Protein 1QE0 (pdb70)

CATH classification: 3.30.930.10 (+1 more: 3.40.50.800)

Foldseek 3Di:
DDDDDPLADDQDPVRVLVVCLLVVVVVVLCVVLVAAEDDFDQKAQVVLVVLCWDWDCPPPRGIITRAQDCPSRVLLVCFVVVVVPPPDDQRKYKYWQWHADVCRTFIKIKIKGWFDPALVVLLSVVVSVVCSLVVQPQPQKAKEKEFLADLVLQVVQLVQLLVPCVVVLVVDDVVLNVCSPPFNLVNDPGDQSRVRHDPVLVVSQVSNVVSCVVVVHDHHYDSPQDDRPSFFGTMWMFMKGQFPVDPVRIDTFKIWGKGFCSSVSSVGDRMIMIMMMGTPVSSVVSCVRVVHDDPSVQAAAEEEAEDDDVQVVVVVVVCVLLVVQPHRYYYDDVDDDPVVSVVVNVVSRHQWYWYGYVVLVPVQKTWIARVPVRHTDIDGVVCVSVVSSD/DDDDPPLADDQDPVRVLVVCLLVVVVVVLCVVVVAAEDDFDQKAQVVLVVLVWDWACDPPRGIITRAQDCPSRVLLVCFVVVVVPPPDDQRKYKYWQWHADVVRTFIKIKIKGKFDLALVVLLSVVVSVVVSLVVQPAPQKAKEKEWQAALVRAPVSVVSNVVSCVVVVHDHHYDNPQDDDPSQQGTMKMFIKGQAPPDVVSIDTFKIWGKGFCSSVSSVHDRMIMIMIMGTVVVSVVSCVRVVHDDPGPQAAAEEEAEDDDVRVVVVVVVCVLLVVPPHGYYYDDVDDDPVVSVVVCVVRRHQWYWYTYVVLVPVQKTWIQGVPVRHTDIDGVVCVNVVSD

Solvent-accessible surface area: 30727 Å² total; per-residue (Å²): 85,15,123,36,10,146,24,12,67,13,18,41,32,116,52,1,44,62,9,61,68,0,37,67,31,0,33,84,10,0,56,32,2,8,6,44,10,2,52,20,2,4,0,0,26,24,82,2,25,70,121,105,74,1,46,13,132,20,4,60,106,116,33,3,0,0,16,15,45,4,29,12,0,2,0,3,0,0,16,36,72,140,13,58,63,62,82,38,18,9,17,13,4,3,14,37,10,24,3,0,110,90,144,40,29,33,18,14,0,0,0,5,2,0,11,10,77,25,26,2,1,0,0,9,0,0,5,0,0,16,16,0,0,95,43,11,23,4,147,113,30,78,2,12,0,6,1,1,0,35,107,53,0,10,118,78,0,27,88,24,0,32,155,74,14,82,94,55,28,153,136,54,72,88,94,24,56,76,65,3,149,109,26,4,13,127,14,114,172,13,34,130,4,33,113,40,29,36,139,140,1,102,56,22,17,86,46,0,22,33,7,0,90,62,24,55,18,99,59,74,74,52,70,100,20,52,46,20,75,68,45,51,5,9,1,2,0,45,0,25,0,50,9,111,103,25,153,65,46,78,25,48,6,4,20,6,3,2,6,24,8,22,0,71,83,6,70,21,42,74,45,22,0,0,5,7,32,4,22,0,42,117,1,29,66,0,4,123,50,42,67,49,95,33,132,45,102,62,50,3,28,0,0,0,0,12,76,57,94,103,0,30,100,60,0,9,84,10,5,30,92,0,4,80,49,42,8,36,0,5,6,8,7,69,159,57,166,77,144,17,7,45,104,8,0,103,88,13,21,5,71,56,3,1,50,0,4,74,122,36,40,135,100,50,90,2,74,3,75,32,47,127,97,30,92,56,83,73,27,91,7,100,25,0,22,106,80,30,125,203,103,16,118,30,7,142,25,12,68,14,16,39,26,114,52,0,38,57,9,54,68,0,35,62,33,0,37,85,10,0,54,28,2,8,6,52,12,2,48,19,2,5,0,0,27,23,80,2,26,70,120,162,52,0,43,12,138,36,2,51,108,124,33,4,0,0,16,15,47,4,27,13,0,2,0,2,0,0,10,32,70,137,13,58,63,60,87,40,22,9,15,16,6,2,14,38,8,24,2,0,106,83,138,53,25,31,22,14,0,0,0,5,2,0,11,12,76,28,26,4,2,0,0,11,0,0,6,0,0,15,16,0,1,97,44,12,28,5,146,99,31,86,1,14,1,15,25,46,12,50,125,98,107,52,76,77,26,26,96,51,1,18,33,12,0,89,59,23,57,17,102,59,69,77,49,98,129,22,85,56,75,96,105,42,57,6,8,2,0,0,49,0,32,0,50,7,121,91,35,147,67,43,55,20,48,8,4,21,6,3,1,8,43,13,20,0,74,83,5,73,20,44,80,49,19,0,0,5,6,33,6,22,0,37,127,1,30,68,0,3,126,57,43,66,48,95,31,134,42,133,58,37,4,29,0,0,0,0,12,73,56,91,102,0,32,99,58,0,8,85,13,5,24,94,0,4,85,50,38,7,50,0,4,5,8,3,62,158,54,165,77,145,18,7,46,104,8,0,106,86,11,20,5,94,54,4,0,49,0,5,75,129,36,40,134,98,52,95,2,73,2,74,34,50,130,100,31,88,57,85,68,27,88,8,94,24,0,31,141,87,35,155

Nearest PDB structures (foldseek):
  1qe0-assembly1_A  TM=1.003E+00  e=4.875E-85  Staphylococcus aureus
  1qe0-assembly1_B  TM=9.989E-01  e=1.679E-69  Staphylococcus aureus
  1kmn-assembly1_B  TM=8.774E-01  e=3.192E-36  Escherichia coli
  1kmm-assembly2_D  TM=8.694E-01  e=1.069E-35  Escherichia coli
  4yrc-assembly1_A  TM=7.836E-01  e=9.016E-28  Trypanosoma cruzi strain CL Brener

B-factor: mean 24.59, std 15.82, range [2.0, 82.74]

Secondary structure (DSSP, 8-state):
-PPPPTT---B-HHHHHHHHHHHHHHHHHHHHHT-EE-B--SEEEHHHH----EEE-HHHH--EEE-S-SHHHHHHHHHHTTGGG-SS-SEEEEEEEEEE----EEEEEEEEEES---HHHHHHHHHHHHHHHHHTT---EEEEEEE---HHHHHHHHHHHHHHHGGGGGGS-HHHHHTTTT-GGGG-----GGG---TTHHHHHHHHHHHHHHHT---EE-TT-----TTEEEEEEEEEEE-TTSTTSEEEEEEEEEEESHHHHTT----EEEEEEEEHHHHHHHHHHTT---------SEEEEE-HHHHHHHHHHHHHHHHTTT--EEE--S---HHHHHHHHHHTT-SEEEEE-HHHHHHT-EEEEETTT--EEEE-TTHHHHHHH-/---PPTT---B-HHHHHHHHHHHHHHHHHHHHHT-EE-B--SEEEHHHHH----EESHHHH--EEE-S-SHHHHHHHHHHTTGGG-SS-SEEEEEEEEEE----EEEEEEEEEES---HHHHHHHHHHHHHHHHTTT---EEEEEEE---S---HHHHHHHHHHHHHHT--EEE-TT-----TT--SEEEEEEEE-TTSTTSEEEEEEEEEEESHHHHTT----EEEEEEEEHHHHHHHHHHTT---S-----SEEEEE-HHHHHHHHHHHHHHHHTTT--EEE-SS---HHHHHHHHHHTT-SEEEEE-HHHHHHTEEEEEETTT--EEEEETTHHHHHH-

Radius of gyration: 29.16 Å; Cα contacts (8 Å, |Δi|>4): 1453; chains: 2; bounding box: 68×79×72 Å

Structure (mmCIF, N/CA/C/O backbone):
data_1QE0
#
_entry.id   1QE0
#
_cell.length_a   125.650
_cell.length_b   125.650
_cell.length_c   115.990
_cell.angle_alpha   90.00
_cell.angle_beta   90.00
_cell.angle_gamma   120.00
#
_symmetry.space_group_name_H-M   'P 65'
#
loop_
_entity.id
_entity.type
_entity.pdbx_description
1 polymer 'Histidine--tRNA ligase'
2 water water
#
loop_
_atom_site.group_PDB
_atom_site.id
_atom_site.type_symbol
_atom_site.label_atom_id
_atom_site.label_alt_id
_atom_site.label_comp_id
_atom_site.label_asym_id
_atom_site.label_entity_id
_atom_site.label_seq_id
_atom_site.pdbx_PDB_ins_code
_atom_site.Cartn_x
_atom_site.Cartn_y
_atom_site.Cartn_z
_atom_site.occupancy
_atom_site.B_iso_or_equiv
_atom_site.auth_seq_id
_atom_site.auth_comp_id
_atom_site.auth_asym_id
_atom_site.auth_atom_id
_atom_site.pdbx_PDB_model_num
ATOM 1 N N . MET A 1 1 ? 116.604 45.545 -17.866 1.00 37.24 1 MET A N 1
ATOM 2 C CA . MET A 1 1 ? 115.534 45.629 -16.839 1.00 34.59 1 MET A CA 1
ATOM 3 C C . MET A 1 1 ? 114.422 46.483 -17.373 1.00 34.76 1 MET A C 1
ATOM 4 O O . MET A 1 1 ? 114.643 47.324 -18.248 1.00 38.70 1 MET A O 1
ATOM 9 N N . ILE A 1 2 ? 113.248 46.317 -16.779 1.00 32.18 2 ILE A N 1
ATOM 10 C CA . ILE A 1 2 ? 112.072 47.052 -17.167 1.00 28.38 2 ILE A CA 1
ATOM 11 C C . ILE A 1 2 ? 111.911 48.278 -16.264 1.00 29.57 2 ILE A C 1
ATOM 12 O O . ILE A 1 2 ? 112.125 48.192 -15.048 1.00 31.59 2 ILE A O 1
ATOM 17 N N . LYS A 1 3 ? 111.653 49.429 -16.884 1.00 29.11 3 LYS A N 1
ATOM 18 C CA . LYS A 1 3 ? 111.473 50.705 -16.179 1.00 28.30 3 LYS A CA 1
ATOM 19 C C . LYS A 1 3 ? 109.996 51.139 -16.066 1.00 26.02 3 LYS A C 1
ATOM 20 O O . LYS A 1 3 ? 109.169 50.763 -16.907 1.00 24.87 3 LYS A O 1
ATOM 26 N N . ILE A 1 4 ? 109.638 51.875 -15.011 1.00 23.12 4 ILE A N 1
ATOM 27 C CA . ILE A 1 4 ? 108.249 52.338 -14.899 1.00 24.16 4 ILE A CA 1
ATOM 28 C C . ILE A 1 4 ? 107.920 53.171 -16.142 1.00 23.63 4 ILE A C 1
ATOM 29 O O . ILE A 1 4 ? 108.831 53.592 -16.851 1.00 26.43 4 ILE A O 1
ATOM 34 N N . PRO A 1 5 ? 106.620 53.398 -16.434 1.00 21.18 5 PRO A N 1
ATOM 35 C CA . PRO A 1 5 ? 106.247 54.214 -17.597 1.00 23.08 5 PRO A CA 1
ATOM 36 C C . PRO A 1 5 ? 106.666 55.696 -17.376 1.00 27.28 5 PRO A C 1
ATOM 37 O O . PRO A 1 5 ? 106.809 56.154 -16.227 1.00 28.40 5 PRO A O 1
ATOM 41 N N . ARG A 1 6 ? 106.870 56.448 -18.458 1.00 27.01 6 ARG A N 1
ATOM 42 C CA . ARG A 1 6 ? 107.295 57.826 -18.308 1.00 28.15 6 ARG A CA 1
ATOM 43 C C . ARG A 1 6 ? 106.246 58.700 -17.628 1.00 27.68 6 ARG A C 1
ATOM 44 O O . ARG A 1 6 ? 105.053 58.528 -17.841 1.00 25.85 6 ARG A O 1
ATOM 52 N N . GLY A 1 7 ? 106.717 59.618 -16.784 1.00 27.39 7 GLY A N 1
ATOM 53 C CA . GLY A 1 7 ? 105.840 60.527 -16.064 1.00 25.43 7 GLY A CA 1
ATOM 54 C C . GLY A 1 7 ? 105.075 59.794 -14.994 1.00 21.41 7 GLY A C 1
ATOM 55 O O . GLY A 1 7 ? 104.059 60.270 -14.519 1.00 25.60 7 GLY A O 1
ATOM 56 N N . THR A 1 8 ? 105.607 58.663 -14.575 1.00 19.71 8 THR A N 1
ATOM 57 C CA . THR A 1 8 ? 104.973 57.822 -13.572 1.00 20.60 8 THR A CA 1
ATOM 58 C C . THR A 1 8 ? 106.036 57.552 -12.477 1.00 23.57 8 THR A C 1
ATOM 59 O O . THR A 1 8 ? 107.223 57.434 -12.802 1.00 26.53 8 THR A O 1
ATOM 63 N N . GLN A 1 9 ? 105.613 57.481 -11.209 1.00 20.75 9 GLN A N 1
ATOM 64 C CA . GLN A 1 9 ? 106.499 57.218 -10.069 1.00 19.98 9 GLN A CA 1
ATOM 65 C C . GLN A 1 9 ? 105.862 56.213 -9.092 1.00 22.06 9 GLN A C 1
ATOM 66 O O . GLN A 1 9 ? 104.628 56.085 -9.013 1.00 22.21 9 GLN A O 1
ATOM 72 N N . ASP A 1 10 ? 106.708 55.509 -8.338 1.00 21.26 10 ASP A N 1
ATOM 73 C CA . ASP A 1 10 ? 106.238 54.563 -7.309 1.00 19.32 10 ASP A CA 1
ATOM 74 C C . ASP A 1 10 ? 106.301 55.268 -5.982 1.00 17.80 10 ASP A C 1
ATOM 75 O O . ASP A 1 10 ? 107.243 56.023 -5.725 1.00 22.57 10 ASP A O 1
ATOM 80 N N . ILE A 1 11 ? 105.363 54.966 -5.105 1.00 14.79 11 ILE A N 1
ATOM 81 C CA . ILE A 1 11 ? 105.390 55.566 -3.795 1.00 14.02 11 ILE A CA 1
ATOM 82 C C . ILE A 1 11 ? 106.039 54.449 -2.983 1.00 13.14 11 ILE A C 1
ATOM 83 O O . ILE A 1 11 ? 105.453 53.391 -2.782 1.00 13.47 11 ILE A O 1
ATOM 88 N N . LEU A 1 12 ? 107.310 54.636 -2.657 1.00 8.11 12 LEU A N 1
ATOM 89 C CA . LEU A 1 12 ? 108.052 53.630 -1.919 1.00 8.27 12 LEU A CA 1
ATOM 90 C C . LEU A 1 12 ? 107.867 53.723 -0.397 1.00 6.40 12 LEU A C 1
ATOM 91 O O . LEU A 1 12 ? 107.382 54.725 0.095 1.00 10.50 12 LEU A O 1
ATOM 96 N N . PRO A 1 13 ? 108.263 52.687 0.371 1.00 7.03 13 PRO A N 1
ATOM 97 C CA . PRO A 1 13 ? 108.126 52.669 1.841 1.00 7.34 13 PRO A CA 1
ATOM 98 C C . PRO A 1 13 ? 108.377 53.930 2.679 1.00 13.42 13 PRO A C 1
ATOM 99 O O . PRO A 1 13 ? 107.807 54.065 3.763 1.00 19.45 13 PRO A O 1
ATOM 103 N N . GLU A 1 14 ? 109.199 54.858 2.196 1.00 17.44 14 GLU A N 1
ATOM 104 C CA . GLU A 1 14 ? 109.496 56.087 2.946 1.00 19.96 14 GLU A CA 1
ATOM 105 C C . GLU A 1 14 ? 108.385 57.108 2.871 1.00 16.42 14 GLU A C 1
ATOM 106 O O . GLU A 1 14 ? 108.183 57.894 3.803 1.00 16.37 14 GLU A O 1
ATOM 112 N N . ASP A 1 15 ? 107.698 57.105 1.738 1.00 13.57 15 ASP A N 1
ATOM 113 C CA . ASP A 1 15 ? 106.602 58.013 1.476 1.00 13.46 15 ASP A CA 1
ATOM 114 C C . ASP A 1 15 ? 105.227 57.429 1.727 1.00 13.44 15 ASP A C 1
ATOM 115 O O . ASP A 1 15 ? 104.320 58.157 2.142 1.00 14.81 15 ASP A O 1
ATOM 120 N N . SER A 1 16 ? 105.056 56.131 1.468 1.00 9.98 16 SER A N 1
ATOM 121 C CA . SER A 1 16 ? 103.755 55.499 1.667 1.00 11.54 16 SER A CA 1
ATOM 122 C C . SER A 1 16 ? 103.174 55.827 3.021 1.00 10.37 16 SER A C 1
ATOM 123 O O . SER A 1 16 ? 101.997 56.142 3.114 1.00 14.86 16 SER A O 1
ATOM 126 N N . LYS A 1 17 ? 104.010 55.850 4.047 1.00 6.65 17 LYS A N 1
ATOM 127 C CA . LYS A 1 17 ? 103.544 56.205 5.388 1.00 11.94 17 LYS A CA 1
ATOM 128 C C . LYS A 1 17 ? 102.985 57.646 5.504 1.00 11.45 17 LYS A C 1
ATOM 129 O O . LYS A 1 17 ? 102.066 57.888 6.308 1.00 10.05 17 LYS A O 1
ATOM 135 N N . LYS A 1 18 ? 103.544 58.571 4.707 1.00 9.78 18 LYS A N 1
ATOM 136 C CA . LYS A 1 18 ? 103.160 59.989 4.678 1.00 4.21 18 LYS A CA 1
ATOM 137 C C . LYS A 1 18 ? 101.832 60.090 3.991 1.00 6.63 18 LYS A C 1
ATOM 138 O O . LYS A 1 18 ? 101.007 60.906 4.373 1.00 8.07 18 LYS A O 1
ATOM 144 N N . TRP A 1 19 ? 101.655 59.295 2.932 1.00 9.40 19 TRP A N 1
ATOM 145 C CA . TRP A 1 19 ? 100.388 59.240 2.186 1.00 8.48 19 TRP A CA 1
ATOM 146 C C . TRP A 1 19 ? 99.292 58.686 3.095 1.00 9.34 19 TRP A C 1
ATOM 147 O O . TRP A 1 19 ? 98.207 59.257 3.175 1.00 11.87 19 TRP A O 1
ATOM 158 N N . ARG A 1 20 ? 99.570 57.574 3.775 1.00 5.76 20 ARG A N 1
ATOM 159 C CA . ARG A 1 20 ? 98.578 56.972 4.659 1.00 8.41 20 ARG A CA 1
ATOM 160 C C . ARG A 1 20 ? 98.201 57.877 5.798 1.00 10.91 20 ARG A C 1
ATOM 161 O O . ARG A 1 20 ? 97.060 57.864 6.245 1.00 17.27 20 ARG A O 1
ATOM 169 N N . TYR A 1 21 ? 99.155 58.654 6.287 1.00 11.35 21 TYR A N 1
ATOM 170 C CA . TYR A 1 21 ? 98.857 59.594 7.361 1.00 10.57 21 TYR A CA 1
ATOM 171 C C . TYR A 1 21 ? 97.835 60.645 6.877 1.00 10.10 21 TYR A C 1
ATOM 172 O O . TYR A 1 21 ? 96.820 60.926 7.549 1.00 8.29 21 TYR A O 1
ATOM 181 N N . ILE A 1 22 ? 98.144 61.238 5.727 1.00 7.36 22 ILE A N 1
ATOM 182 C CA . ILE A 1 22 ? 97.298 62.230 5.104 1.00 8.21 22 ILE A CA 1
ATOM 183 C C . ILE A 1 22 ? 95.930 61.620 4.753 1.00 8.65 22 ILE A C 1
ATOM 184 O O . ILE A 1 22 ? 94.895 62.135 5.165 1.00 9.01 22 ILE A O 1
ATOM 189 N N . GLU A 1 23 ? 95.939 60.516 4.020 1.00 5.32 23 GLU A N 1
ATOM 190 C CA . GLU A 1 23 ? 94.707 59.849 3.646 1.00 5.70 23 GLU A CA 1
ATOM 191 C C . GLU A 1 23 ? 93.841 59.555 4.849 1.00 4.89 23 GLU A C 1
ATOM 192 O O . GLU A 1 23 ? 92.640 59.814 4.805 1.00 11.78 23 GLU A O 1
ATOM 198 N N . ASN A 1 24 ? 94.431 59.051 5.929 1.00 5.24 24 ASN A N 1
ATOM 199 C CA . ASN A 1 24 ? 93.648 58.725 7.121 1.00 10.01 24 ASN A CA 1
ATOM 200 C C . ASN A 1 24 ? 93.083 59.960 7.787 1.00 11.59 24 ASN A C 1
ATOM 201 O O . ASN A 1 24 ? 91.936 59.974 8.233 1.00 13.86 24 ASN A O 1
ATOM 206 N N . GLN A 1 25 ? 93.870 61.020 7.821 1.00 15.71 25 GLN A N 1
ATOM 207 C CA . GLN A 1 25 ? 93.414 62.266 8.423 1.00 14.87 25 GLN A CA 1
ATOM 208 C C . GLN A 1 25 ? 92.224 62.879 7.659 1.00 16.19 25 GLN A C 1
ATOM 209 O O . GLN A 1 25 ? 91.343 63.502 8.268 1.00 21.74 25 GLN A O 1
ATOM 215 N N . LEU A 1 26 ? 92.214 62.735 6.330 1.00 14.11 26 LEU A N 1
ATOM 216 C CA . LEU A 1 26 ? 91.125 63.258 5.495 1.00 11.13 26 LEU A CA 1
ATOM 217 C C . LEU A 1 26 ? 89.839 62.433 5.700 1.00 12.55 26 LEU A C 1
ATOM 218 O O . LEU A 1 26 ? 88.729 62.974 5.748 1.00 10.72 26 LEU A O 1
ATOM 223 N N . ASP A 1 27 ? 89.987 61.129 5.869 1.00 11.35 27 ASP A N 1
ATOM 224 C CA . ASP A 1 27 ? 88.825 60.293 6.101 1.00 9.60 27 ASP A CA 1
ATOM 225 C C . ASP A 1 27 ? 88.161 60.698 7.409 1.00 9.81 27 ASP A C 1
ATOM 226 O O . ASP A 1 27 ? 86.935 60.674 7.511 1.00 13.34 27 ASP A O 1
ATOM 231 N N . GLU A 1 28 ? 88.967 61.095 8.395 1.00 8.48 28 GLU A N 1
ATOM 232 C CA . GLU A 1 28 ? 88.449 61.516 9.699 1.00 6.19 28 GLU A CA 1
ATOM 233 C C . GLU A 1 28 ? 87.739 62.831 9.604 1.00 8.03 28 GLU A C 1
ATOM 234 O O . GLU A 1 28 ? 86.654 62.987 10.134 1.00 10.24 28 GLU A O 1
ATOM 240 N N . LEU A 1 29 ? 88.392 63.808 8.992 1.00 10.66 29 LEU A N 1
ATOM 241 C CA . LEU A 1 29 ? 87.793 65.122 8.808 1.00 10.83 29 LEU A CA 1
ATOM 242 C C . LEU A 1 29 ? 86.431 64.953 8.097 1.00 14.06 29 LEU A C 1
ATOM 243 O O . LEU A 1 29 ? 85.447 65.573 8.503 1.00 20.23 29 LEU A O 1
ATOM 248 N N . MET A 1 30 ? 86.347 64.081 7.087 1.00 11.15 30 MET A N 1
ATOM 249 C CA . MET A 1 30 ? 85.084 63.888 6.357 1.00 8.54 30 MET A CA 1
ATOM 250 C C . MET A 1 30 ? 83.997 63.355 7.275 1.00 5.82 30 MET A C 1
ATOM 251 O O . MET A 1 30 ? 82.801 63.574 7.070 1.00 9.43 30 MET A O 1
ATOM 256 N N . THR A 1 31 ? 84.432 62.653 8.294 1.00 3.84 31 THR A N 1
ATOM 257 C CA . THR A 1 31 ? 83.549 62.081 9.280 1.00 2.19 31 THR A CA 1
ATOM 258 C C . THR A 1 31 ? 82.817 63.191 10.059 1.00 4.84 31 THR A C 1
ATOM 259 O O . THR A 1 31 ? 81.604 63.149 10.251 1.00 3.97 31 THR A O 1
ATOM 263 N N . PHE A 1 32 ? 83.553 64.242 10.400 1.00 8.45 32 PHE A N 1
ATOM 264 C CA . PHE A 1 32 ? 83.023 65.376 11.144 1.00 6.52 32 PHE A CA 1
ATOM 265 C C . PHE A 1 32 ? 82.061 66.164 10.266 1.00 7.07 32 PHE A C 1
ATOM 266 O O . PHE A 1 32 ? 81.095 66.735 10.749 1.00 11.68 32 PHE A O 1
ATOM 274 N N . TYR A 1 33 ? 82.357 66.228 8.977 1.00 8.78 33 TYR A N 1
ATOM 275 C CA . TYR A 1 33 ? 81.530 66.974 8.032 1.00 8.22 33 TYR A CA 1
ATOM 276 C C . TYR A 1 33 ? 80.423 66.124 7.484 1.00 9.93 33 TYR A C 1
ATOM 277 O O . TYR A 1 33 ? 79.524 66.634 6.813 1.00 11.54 33 TYR A O 1
ATOM 286 N N . ASN A 1 34 ? 80.555 64.815 7.671 1.00 7.82 34 ASN A N 1
ATOM 287 C CA . ASN A 1 34 ? 79.546 63.878 7.230 1.00 5.93 34 ASN A CA 1
ATOM 288 C C . ASN A 1 34 ? 79.503 63.595 5.722 1.00 9.80 34 ASN A C 1
ATOM 289 O O . ASN A 1 34 ? 78.408 63.391 5.148 1.00 11.67 34 ASN A O 1
ATOM 294 N N . TYR A 1 35 ? 80.675 63.613 5.073 1.00 6.42 35 TYR A N 1
ATOM 295 C CA . TYR A 1 35 ? 80.760 63.286 3.655 1.00 2.00 35 TYR A CA 1
ATOM 296 C C . TYR A 1 35 ? 81.137 61.816 3.616 1.00 6.60 35 TYR A C 1
ATOM 297 O O . TYR A 1 35 ? 81.940 61.362 4.441 1.00 9.12 35 TYR A O 1
ATOM 306 N N . LYS A 1 36 ? 80.534 61.066 2.693 1.00 7.35 36 LYS A N 1
ATOM 307 C CA . LYS A 1 36 ? 80.773 59.633 2.561 1.00 5.31 36 LYS A CA 1
ATOM 308 C C . LYS A 1 36 ? 81.644 59.289 1.345 1.00 3.98 36 LYS A C 1
ATOM 309 O O . LYS A 1 36 ? 81.501 59.901 0.294 1.00 2.82 36 LYS A O 1
ATOM 315 N N . GLU A 1 37 ? 82.508 58.282 1.482 1.00 3.03 37 GLU A N 1
ATOM 316 C CA . GLU A 1 37 ? 83.428 57.907 0.411 1.00 4.23 37 GLU A CA 1
ATOM 317 C C . GLU A 1 37 ? 82.852 57.048 -0.683 1.00 6.70 37 GLU A C 1
ATOM 318 O O . GLU A 1 37 ? 82.152 56.095 -0.412 1.00 11.68 37 GLU A O 1
ATOM 324 N N . ILE A 1 38 ? 83.179 57.369 -1.924 1.00 3.42 38 ILE A N 1
ATOM 325 C CA . ILE A 1 38 ? 82.699 56.592 -3.045 1.00 2.48 38 ILE A CA 1
ATOM 326 C C . ILE A 1 38 ? 83.967 56.289 -3.844 1.00 3.09 38 ILE A C 1
ATOM 327 O O . ILE A 1 38 ? 84.904 57.082 -3.842 1.00 3.22 38 ILE A O 1
ATOM 332 N N . ARG A 1 39 ? 84.032 55.107 -4.445 1.00 3.35 39 ARG A N 1
ATOM 333 C CA . ARG A 1 39 ? 85.176 54.686 -5.221 1.00 2.00 39 ARG A CA 1
ATOM 334 C C . ARG A 1 39 ? 84.663 54.220 -6.554 1.00 4.75 39 ARG A C 1
ATOM 335 O O . ARG A 1 39 ? 83.982 53.221 -6.665 1.00 10.74 39 ARG A O 1
ATOM 343 N N . THR A 1 40 ? 84.978 54.993 -7.565 1.00 8.00 40 THR A N 1
ATOM 344 C CA . THR A 1 40 ? 84.575 54.776 -8.941 1.00 7.70 40 THR A CA 1
ATOM 345 C C . THR A 1 40 ? 85.681 53.948 -9.619 1.00 11.11 40 THR A C 1
ATOM 346 O O . THR A 1 40 ? 86.794 53.860 -9.106 1.00 16.55 40 THR A O 1
ATOM 350 N N . PRO A 1 41 ? 85.378 53.271 -10.729 1.00 7.95 41 PRO A N 1
ATOM 351 C CA . PRO A 1 41 ? 86.393 52.473 -11.436 1.00 7.67 41 PRO A CA 1
ATOM 352 C C . PRO A 1 41 ? 87.514 53.362 -11.988 1.00 9.57 41 PRO A C 1
ATOM 353 O O . PRO A 1 41 ? 87.340 54.578 -12.172 1.00 10.65 41 PRO A O 1
ATOM 357 N N . ILE A 1 42 ? 88.656 52.763 -12.280 1.00 10.10 42 ILE A N 1
ATOM 358 C CA . ILE A 1 42 ? 89.766 53.539 -12.809 1.00 11.13 42 ILE A CA 1
ATOM 359 C C . ILE A 1 42 ? 89.431 54.068 -14.195 1.00 9.85 42 ILE A C 1
ATOM 360 O O . ILE A 1 42 ? 89.962 55.072 -14.626 1.00 13.66 42 ILE A O 1
ATOM 365 N N . PHE A 1 43 ? 88.574 53.368 -14.915 1.00 11.96 43 PHE A N 1
ATOM 366 C CA . PHE A 1 43 ? 88.189 53.829 -16.227 1.00 10.66 43 PHE A CA 1
ATOM 367 C C . PHE A 1 43 ? 86.688 53.914 -16.327 1.00 14.66 43 PHE A C 1
ATOM 368 O O . PHE A 1 43 ? 85.948 53.282 -15.580 1.00 12.60 43 PHE A O 1
ATOM 376 N N . GLU A 1 44 ? 86.256 54.762 -17.238 1.00 20.52 44 GLU A N 1
ATOM 377 C CA . GLU A 1 44 ? 84.858 54.994 -17.499 1.00 22.99 44 GLU A CA 1
ATOM 378 C C . GLU A 1 44 ? 84.684 54.948 -19.011 1.00 24.66 44 GLU A C 1
ATOM 379 O O . GLU A 1 44 ? 85.676 54.880 -19.759 1.00 20.81 44 GLU A O 1
ATOM 385 N N . SER A 1 45 ? 83.428 54.952 -19.452 1.00 25.24 45 SER A N 1
ATOM 386 C CA . SER A 1 45 ? 83.154 54.957 -20.866 1.00 25.54 45 SER A CA 1
ATOM 387 C C . SER A 1 45 ? 83.733 56.262 -21.368 1.00 24.31 45 SER A C 1
ATOM 388 O O . SER A 1 45 ? 83.508 57.315 -20.777 1.00 25.67 45 SER A O 1
ATOM 391 N N . THR A 1 46 ? 84.478 56.193 -22.454 1.00 22.91 46 THR A N 1
ATOM 392 C CA . THR A 1 46 ? 85.068 57.378 -23.022 1.00 25.59 46 THR A CA 1
ATOM 393 C C . THR A 1 46 ? 84.006 58.450 -23.146 1.00 27.37 46 THR A C 1
ATOM 394 O O . THR A 1 46 ? 84.255 59.618 -22.875 1.00 31.74 46 THR A O 1
ATOM 398 N N . ASP A 1 47 ? 82.796 58.029 -23.473 1.00 27.51 47 ASP A N 1
ATOM 399 C CA . ASP A 1 47 ? 81.680 58.943 -23.644 1.00 29.24 47 ASP A CA 1
ATOM 400 C C . ASP A 1 47 ? 81.291 59.793 -22.429 1.00 25.12 47 ASP A C 1
ATOM 401 O O . ASP A 1 47 ? 80.470 60.690 -22.558 1.00 24.89 47 ASP A O 1
ATOM 406 N N . LEU A 1 48 ? 81.876 59.533 -21.264 1.00 20.77 48 LEU A N 1
ATOM 407 C CA . LEU A 1 48 ? 81.559 60.329 -20.081 1.00 21.76 48 LEU A CA 1
ATOM 408 C C . LEU A 1 48 ? 82.447 61.558 -20.096 1.00 26.26 48 LEU A C 1
ATOM 409 O O . LEU A 1 48 ? 82.016 62.685 -19.829 1.00 27.24 48 LEU A O 1
ATOM 414 N N . PHE A 1 49 ? 83.705 61.321 -20.431 1.00 30.00 49 PHE A N 1
ATOM 415 C CA . PHE A 1 49 ? 84.701 62.376 -20.488 1.00 34.45 49 PHE A CA 1
ATOM 416 C C . PHE A 1 49 ? 84.677 63.094 -21.836 1.00 41.32 49 PHE A C 1
ATOM 417 O O . PHE A 1 49 ? 85.348 64.113 -22.034 1.00 43.77 49 PHE A O 1
ATOM 425 N N . ALA A 1 50 ? 83.907 62.546 -22.769 1.00 45.01 50 ALA A N 1
ATOM 426 C CA . ALA A 1 50 ? 83.752 63.123 -24.100 1.00 47.50 50 ALA A CA 1
ATOM 427 C C . ALA A 1 50 ? 82.989 64.462 -23.972 1.00 48.01 50 ALA A C 1
ATOM 428 O O . ALA A 1 50 ? 83.308 65.436 -24.657 1.00 48.83 50 ALA A O 1
ATOM 430 N N . ARG A 1 51 ? 82.062 64.508 -23.019 1.00 45.83 51 ARG A N 1
ATOM 431 C CA . ARG A 1 51 ? 81.184 65.652 -22.777 1.00 44.76 51 ARG A CA 1
ATOM 432 C C . ARG A 1 51 ? 81.836 67.028 -22.717 1.00 46.22 51 ARG A C 1
ATOM 433 O O . ARG A 1 51 ? 83.082 67.068 -22.637 1.00 40.17 51 ARG A O 1
ATOM 441 N N . GLU A 1 63 ? 95.833 65.269 -23.001 1.00 41.65 63 GLU A N 1
ATOM 442 C CA . GLU A 1 63 ? 95.209 64.044 -23.615 1.00 35.90 63 GLU A CA 1
ATOM 443 C C . GLU A 1 63 ? 94.828 62.988 -22.564 1.00 33.21 63 GLU A C 1
ATOM 444 O O . GLU A 1 63 ? 95.332 63.012 -21.433 1.00 24.07 63 GLU A O 1
ATOM 446 N N . MET A 1 64 ? 93.881 62.117 -22.933 1.00 35.47 64 MET A N 1
ATOM 447 C CA . MET A 1 64 ? 93.375 61.056 -22.052 1.00 35.43 64 MET A CA 1
ATOM 448 C C . MET A 1 64 ? 93.760 59.657 -22.575 1.00 34.82 64 MET A C 1
ATOM 449 O O . MET A 1 64 ? 94.043 59.472 -23.763 1.00 34.22 64 MET A O 1
ATOM 454 N N . TYR A 1 65 ? 93.829 58.679 -21.687 1.00 34.18 65 TYR A N 1
ATOM 455 C CA . TYR A 1 65 ? 94.189 57.342 -22.106 1.00 32.04 65 TYR A CA 1
ATOM 456 C C . TYR A 1 65 ? 92.941 56.643 -22.527 1.00 32.33 65 TYR A C 1
ATOM 457 O O . TYR A 1 65 ? 92.208 56.111 -21.688 1.00 35.63 65 TYR A O 1
ATOM 466 N N . THR A 1 66 ? 92.675 56.667 -23.821 1.00 32.48 66 THR A N 1
ATOM 467 C CA . THR A 1 66 ? 91.500 55.998 -24.344 1.00 30.53 66 THR A CA 1
ATOM 468 C C . THR A 1 66 ? 91.971 54.766 -25.093 1.00 30.30 66 THR A C 1
ATOM 469 O O . THR A 1 66 ? 93.062 54.747 -25.635 1.00 29.13 66 THR A O 1
ATOM 473 N N . PHE A 1 67 ? 91.194 53.701 -25.012 1.00 32.33 67 PHE A N 1
ATOM 474 C CA . PHE A 1 67 ? 91.489 52.479 -25.735 1.00 34.18 67 PHE A CA 1
ATOM 475 C C . PHE A 1 67 ? 90.206 51.647 -25.940 1.00 37.13 67 PHE A C 1
ATOM 476 O O . PHE A 1 67 ? 89.402 51.470 -25.027 1.00 29.87 67 PHE A O 1
ATOM 484 N N . LYS A 1 68 ? 89.958 51.309 -27.208 1.00 46.32 68 LYS A N 1
ATOM 485 C CA . LYS A 1 68 ? 88.788 50.557 -27.640 1.00 50.40 68 LYS A CA 1
ATOM 486 C C . LYS A 1 68 ? 88.875 49.143 -27.153 1.00 53.68 68 LYS A C 1
ATOM 487 O O . LYS A 1 68 ? 88.845 48.195 -27.938 1.00 56.03 68 LYS A O 1
ATOM 493 N N . ASP A 1 69 ? 88.996 49.001 -25.847 1.00 54.64 69 ASP A N 1
ATOM 494 C CA . ASP A 1 69 ? 89.081 47.686 -25.270 1.00 56.23 69 ASP A CA 1
ATOM 495 C C . ASP A 1 69 ? 87.704 47.342 -24.758 1.00 56.06 69 ASP A C 1
ATOM 496 O O . ASP A 1 69 ? 86.713 47.757 -25.349 1.00 56.40 69 ASP A O 1
ATOM 501 N N . LYS A 1 70 ? 87.624 46.499 -23.743 1.00 56.41 70 LYS A N 1
ATOM 502 C CA . LYS A 1 70 ? 86.327 46.133 -23.196 1.00 56.58 70 LYS A CA 1
ATOM 503 C C . LYS A 1 70 ? 85.427 45.533 -24.282 1.00 60.67 70 LYS A C 1
ATOM 504 O O . LYS A 1 70 ? 84.203 45.535 -24.149 1.00 65.02 70 LYS A O 1
ATOM 510 N N . GLY A 1 71 ? 86.035 44.983 -25.333 1.00 61.97 71 GLY A N 1
ATOM 511 C CA . GLY A 1 71 ? 85.263 44.431 -26.438 1.00 60.40 71 GLY A CA 1
ATOM 512 C C . GLY A 1 71 ? 85.066 45.513 -27.495 1.00 59.92 71 GLY A C 1
ATOM 513 O O . GLY A 1 71 ? 83.937 45.795 -27.913 1.00 58.11 71 GLY A O 1
ATOM 514 N N . ASP A 1 72 ? 86.177 46.153 -27.875 1.00 58.60 72 ASP A N 1
ATOM 515 C CA . ASP A 1 72 ? 86.223 47.230 -28.866 1.00 56.31 72 ASP A CA 1
ATOM 516 C C . ASP A 1 72 ? 85.529 48.499 -28.377 1.00 53.02 72 ASP A C 1
ATOM 517 O O . ASP A 1 72 ? 85.613 49.558 -29.011 1.00 50.38 72 ASP A O 1
ATOM 522 N N . ARG A 1 73 ? 84.865 48.387 -27.229 1.00 50.87 73 ARG A N 1
ATOM 523 C CA . ARG A 1 73 ? 84.160 49.503 -26.612 1.00 47.88 73 ARG A CA 1
ATOM 524 C C . ARG A 1 73 ? 85.224 50.514 -26.221 1.00 46.32 73 ARG A C 1
ATOM 525 O O . ARG A 1 73 ? 86.333 50.137 -25.823 1.00 49.13 73 ARG A O 1
ATOM 533 N N . SER A 1 74 ? 84.921 51.797 -26.335 1.00 40.08 74 SER A N 1
ATOM 534 C CA . SER A 1 74 ? 85.927 52.751 -25.966 1.00 34.54 74 SER A CA 1
ATOM 535 C C . SER A 1 74 ? 85.807 53.090 -24.494 1.00 35.00 74 SER A C 1
ATOM 536 O O . SER A 1 74 ? 84.726 53.473 -24.014 1.00 34.38 74 SER A O 1
ATOM 539 N N . ILE A 1 75 ? 86.904 52.874 -23.766 1.00 32.10 75 ILE A N 1
ATOM 540 C CA . ILE A 1 75 ? 86.965 53.188 -22.341 1.00 27.47 75 ILE A CA 1
ATOM 541 C C . ILE A 1 75 ? 88.067 54.233 -22.142 1.00 25.19 75 ILE A C 1
ATOM 542 O O . ILE A 1 75 ? 88.894 54.449 -23.031 1.00 22.78 75 ILE A O 1
ATOM 547 N N . THR A 1 76 ? 88.100 54.854 -20.970 1.00 19.92 76 THR A N 1
ATOM 548 C CA . THR A 1 76 ? 89.102 55.849 -20.734 1.00 14.20 76 THR A CA 1
ATOM 549 C C . THR A 1 76 ? 89.504 55.960 -19.295 1.00 16.22 76 THR A C 1
ATOM 550 O O . THR A 1 76 ? 88.678 55.879 -18.390 1.00 20.97 76 THR A O 1
ATOM 554 N N . LEU A 1 77 ? 90.804 56.005 -19.080 1.00 13.45 77 LEU A N 1
ATOM 555 C CA . LEU A 1 77 ? 91.312 56.156 -17.745 1.00 10.26 77 LEU A CA 1
ATOM 556 C C . LEU A 1 77 ? 90.838 57.558 -17.361 1.00 12.45 77 LEU A C 1
ATOM 557 O O . LEU A 1 77 ? 91.086 58.515 -18.096 1.00 13.41 77 LEU A O 1
ATOM 562 N N . ARG A 1 78 ? 90.071 57.643 -16.273 1.00 11.13 78 ARG A N 1
ATOM 563 C CA . ARG A 1 78 ? 89.534 58.897 -15.771 1.00 6.84 78 ARG A CA 1
ATOM 564 C C . ARG A 1 78 ? 90.610 59.965 -15.523 1.00 6.26 78 ARG A C 1
ATOM 565 O O . ARG A 1 78 ? 91.699 59.663 -15.043 1.00 2.00 78 ARG A O 1
ATOM 573 N N . PRO A 1 79 ? 90.373 61.182 -16.025 1.00 4.55 79 PRO A N 1
ATOM 574 C CA . PRO A 1 79 ? 91.317 62.267 -15.832 1.00 4.02 79 PRO A CA 1
ATOM 575 C C . PRO A 1 79 ? 90.983 63.051 -14.561 1.00 8.31 79 PRO A C 1
ATOM 576 O O . PRO A 1 79 ? 91.817 63.797 -14.060 1.00 12.75 79 PRO A O 1
ATOM 580 N N . GLU A 1 80 ? 89.760 62.884 -14.047 1.00 11.11 80 GLU A N 1
ATOM 581 C CA . GLU A 1 80 ? 89.290 63.573 -12.835 1.00 10.60 80 GLU A CA 1
ATOM 582 C C . GLU A 1 80 ? 88.064 62.870 -12.266 1.00 10.88 80 GLU A C 1
ATOM 583 O O . GLU A 1 80 ? 87.316 62.247 -13.019 1.00 14.32 80 GLU A O 1
ATOM 589 N N . GLY A 1 81 ? 87.788 63.053 -10.977 1.00 9.09 81 GLY A N 1
ATOM 590 C CA . GLY A 1 81 ? 86.668 62.358 -10.373 1.00 7.71 81 GLY A CA 1
ATOM 591 C C . GLY A 1 81 ? 85.267 62.952 -10.343 1.00 13.31 81 GLY A C 1
ATOM 592 O O . GLY A 1 81 ? 84.349 62.314 -9.818 1.00 20.32 81 GLY A O 1
ATOM 593 N N . THR A 1 82 ? 85.037 64.129 -10.903 1.00 10.30 82 THR A N 1
ATOM 594 C CA . THR A 1 82 ? 83.700 64.693 -10.830 1.00 9.42 82 THR A CA 1
ATOM 595 C C . THR A 1 82 ? 82.662 64.032 -11.734 1.00 10.89 82 THR A C 1
ATOM 596 O O . THR A 1 82 ? 81.567 63.701 -11.294 1.00 16.13 82 THR A O 1
ATOM 600 N N . ALA A 1 83 ? 83.015 63.828 -12.992 1.00 6.95 83 ALA A N 1
ATOM 601 C CA . ALA A 1 83 ? 82.123 63.213 -13.948 1.00 4.59 83 ALA A CA 1
ATOM 602 C C . ALA A 1 83 ? 81.725 61.832 -13.506 1.00 11.20 83 ALA A C 1
ATOM 603 O O . ALA A 1 83 ? 80.600 61.412 -13.741 1.00 13.88 83 ALA A O 1
ATOM 605 N N . ALA A 1 84 ? 82.666 61.100 -12.912 1.00 14.60 84 ALA A N 1
ATOM 606 C CA . ALA A 1 84 ? 82.378 59.747 -12.420 1.00 12.34 84 ALA A CA 1
ATOM 607 C C . ALA A 1 84 ? 81.507 59.804 -11.169 1.00 10.97 84 ALA A C 1
ATOM 608 O O . ALA A 1 84 ? 80.626 58.975 -10.999 1.00 10.51 84 ALA A O 1
ATOM 610 N N . VAL A 1 85 ? 81.720 60.780 -10.292 1.00 10.92 85 VAL A N 1
ATOM 611 C CA . VAL A 1 85 ? 80.834 60.864 -9.141 1.00 11.69 85 VAL A CA 1
ATOM 612 C C . VAL A 1 85 ? 79.439 61.168 -9.708 1.00 12.73 85 VAL A C 1
ATOM 613 O O . VAL A 1 85 ? 78.461 60.577 -9.284 1.00 13.32 85 VAL A O 1
ATOM 617 N N . VAL A 1 86 ? 79.354 62.024 -10.722 1.00 12.94 86 VAL A N 1
ATOM 618 C CA . VAL A 1 86 ? 78.062 62.352 -11.329 1.00 12.10 86 VAL A CA 1
ATOM 619 C C . VAL A 1 86 ? 77.472 61.145 -12.068 1.00 15.05 86 VAL A C 1
ATOM 620 O O . VAL A 1 86 ? 76.276 60.854 -11.969 1.00 19.43 86 VAL A O 1
ATOM 624 N N . ARG A 1 87 ? 78.313 60.408 -12.778 1.00 16.77 87 ARG A N 1
ATOM 625 C CA . ARG A 1 87 ? 77.845 59.235 -13.508 1.00 14.43 87 ARG A CA 1
ATOM 626 C C . ARG A 1 87 ? 77.299 58.189 -12.521 1.00 15.20 87 ARG A C 1
ATOM 627 O O . ARG A 1 87 ? 76.334 57.485 -12.820 1.00 17.32 87 ARG A O 1
ATOM 635 N N . SER A 1 88 ? 77.894 58.105 -11.335 1.00 14.43 88 SER A N 1
ATOM 636 C CA . SER A 1 88 ? 77.418 57.164 -10.332 1.00 12.74 88 SER A CA 1
ATOM 637 C C . SER A 1 88 ? 76.133 57.664 -9.679 1.00 11.95 88 SER A C 1
ATOM 638 O O . SER A 1 88 ? 75.242 56.876 -9.360 1.00 12.72 88 SER A O 1
ATOM 641 N N . TYR A 1 89 ? 76.098 58.964 -9.398 1.00 11.75 89 TYR A N 1
ATOM 642 C CA . TYR A 1 89 ? 74.960 59.632 -8.783 1.00 8.43 89 TYR A CA 1
ATOM 643 C C . TYR A 1 89 ? 73.746 59.412 -9.678 1.00 5.87 89 TYR A C 1
ATOM 644 O O . TYR A 1 89 ? 72.661 59.060 -9.209 1.00 8.21 89 TYR A O 1
ATOM 653 N N . ILE A 1 90 ? 73.929 59.592 -10.974 1.00 4.53 90 ILE A N 1
ATOM 654 C CA . ILE A 1 90 ? 72.824 59.393 -11.907 1.00 8.83 90 ILE A CA 1
ATOM 655 C C . ILE A 1 90 ? 72.412 57.910 -11.980 1.00 12.74 90 ILE A C 1
ATOM 656 O O . ILE A 1 90 ? 71.268 57.541 -11.664 1.00 17.29 90 ILE A O 1
ATOM 661 N N . GLU A 1 91 ? 73.370 57.056 -12.322 1.00 15.10 91 GLU A N 1
ATOM 662 C CA . GLU A 1 91 ? 73.133 55.627 -12.441 1.00 13.15 91 GLU A CA 1
ATOM 663 C C . GLU A 1 91 ? 72.463 55.005 -11.214 1.00 15.14 91 GLU A C 1
ATOM 664 O O . GLU A 1 91 ? 71.642 54.113 -11.356 1.00 17.70 91 GLU A O 1
ATOM 670 N N . HIS A 1 92 ? 72.801 55.472 -10.015 1.00 15.64 92 HIS A N 1
ATOM 671 C CA . HIS A 1 92 ? 72.209 54.920 -8.804 1.00 15.35 92 HIS A CA 1
ATOM 672 C C . HIS A 1 92 ? 70.996 55.696 -8.349 1.00 17.39 92 HIS A C 1
ATOM 673 O O . HIS A 1 92 ? 70.527 55.539 -7.219 1.00 14.49 92 HIS A O 1
ATOM 680 N N . LYS A 1 93 ? 70.518 56.570 -9.216 1.00 20.46 93 LYS A N 1
ATOM 681 C CA . LYS A 1 93 ? 69.341 57.353 -8.899 1.00 26.10 93 LYS A CA 1
ATOM 682 C C . LYS A 1 93 ? 69.399 57.946 -7.476 1.00 24.43 93 LYS A C 1
ATOM 683 O O . LYS A 1 93 ? 68.470 57.789 -6.673 1.00 23.70 93 LYS A O 1
ATOM 689 N N . MET A 1 94 ? 70.468 58.693 -7.203 1.00 22.90 94 MET A N 1
ATOM 690 C CA . MET A 1 94 ? 70.669 59.297 -5.885 1.00 22.44 94 MET A CA 1
ATOM 691 C C . MET A 1 94 ? 69.773 60.506 -5.643 1.00 21.56 94 MET A C 1
ATOM 692 O O . MET A 1 94 ? 69.487 60.870 -4.500 1.00 18.92 94 MET A O 1
ATOM 697 N N . GLN A 1 95 ? 69.288 61.095 -6.729 1.00 21.52 95 GLN A N 1
ATOM 698 C CA . GLN A 1 95 ? 68.418 62.255 -6.636 1.00 21.72 95 GLN A CA 1
ATOM 699 C C . GLN A 1 95 ? 67.193 61.910 -5.840 1.00 18.69 95 GLN A C 1
ATOM 700 O O . GLN A 1 95 ? 66.573 62.761 -5.243 1.00 21.14 95 GLN A O 1
ATOM 706 N N . GLY A 1 96 ? 66.849 60.644 -5.824 1.00 18.04 96 GLY A N 1
ATOM 707 C CA . GLY A 1 96 ? 65.670 60.248 -5.100 1.00 21.32 96 GLY A CA 1
ATOM 708 C C . GLY A 1 96 ? 65.979 59.799 -3.700 1.00 24.99 96 GLY A C 1
ATOM 709 O O . GLY A 1 96 ? 65.124 59.263 -3.002 1.00 31.02 96 GLY A O 1
ATOM 710 N N . ASN A 1 97 ? 67.217 59.970 -3.285 1.00 24.00 97 ASN A N 1
ATOM 711 C CA . ASN A 1 97 ? 67.584 59.570 -1.948 1.00 22.16 97 ASN A CA 1
ATOM 712 C C . ASN A 1 97 ? 66.880 60.409 -0.902 1.00 22.03 97 ASN A C 1
ATOM 713 O O . ASN A 1 97 ? 66.770 61.623 -1.029 1.00 24.68 97 ASN A O 1
ATOM 718 N N . PRO A 1 98 ? 66.392 59.778 0.158 1.00 19.75 98 PRO A N 1
ATOM 719 C CA . PRO A 1 98 ? 65.715 60.532 1.203 1.00 16.51 98 PRO A CA 1
ATOM 720 C C . PRO A 1 98 ? 66.702 61.465 1.893 1.00 14.81 98 PRO A C 1
ATOM 721 O O . PRO A 1 98 ? 66.324 62.537 2.321 1.00 22.61 98 PRO A O 1
ATOM 725 N N . ASN A 1 99 ? 67.972 61.073 1.954 1.00 14.15 99 ASN A N 1
ATOM 726 C CA . ASN A 1 99 ? 69.026 61.868 2.585 1.00 12.02 99 ASN A CA 1
ATOM 727 C C . ASN A 1 99 ? 69.707 62.795 1.574 1.00 11.36 99 ASN A C 1
ATOM 728 O O . ASN A 1 99 ? 70.418 62.339 0.691 1.00 10.10 99 ASN A O 1
ATOM 733 N N . GLN A 1 100 ? 69.487 64.100 1.718 1.00 11.13 100 GLN A N 1
ATOM 734 C CA . GLN A 1 100 ? 70.069 65.092 0.836 1.00 6.63 100 GLN A CA 1
ATOM 735 C C . GLN A 1 100 ? 70.538 66.281 1.687 1.00 6.68 100 GLN A C 1
ATOM 736 O O . GLN A 1 100 ? 70.022 66.502 2.775 1.00 7.86 100 GLN A O 1
ATOM 742 N N . PRO A 1 101 ? 71.531 67.059 1.207 1.00 7.22 101 PRO A N 1
ATOM 743 C CA . PRO A 1 101 ? 72.233 66.892 -0.071 1.00 7.58 101 PRO A CA 1
ATOM 744 C C . PRO A 1 101 ? 73.140 65.671 -0.066 1.00 9.70 101 PRO A C 1
ATOM 745 O O . PRO A 1 101 ? 73.480 65.135 0.993 1.00 13.97 101 PRO A O 1
ATOM 749 N N . ILE A 1 102 ? 73.446 65.153 -1.244 1.00 9.63 102 ILE A N 1
ATOM 750 C CA . ILE A 1 102 ? 74.353 64.018 -1.326 1.00 7.10 102 ILE A CA 1
ATOM 751 C C . ILE A 1 102 ? 75.764 64.594 -1.119 1.00 8.55 102 ILE A C 1
ATOM 752 O O . ILE A 1 102 ? 76.257 65.378 -1.934 1.00 7.80 102 ILE A O 1
ATOM 757 N N . LYS A 1 103 ? 76.340 64.308 0.040 1.00 7.11 103 LYS A N 1
ATOM 758 C CA . LYS A 1 103 ? 77.659 64.785 0.405 1.00 3.78 103 LYS A CA 1
ATOM 759 C C . LYS A 1 103 ? 78.641 63.636 0.252 1.00 9.93 103 LYS A C 1
ATOM 760 O O . LYS A 1 103 ? 78.738 62.802 1.154 1.00 17.55 103 LYS A O 1
ATOM 766 N N . LEU A 1 104 ? 79.378 63.599 -0.860 1.00 10.14 104 LEU A N 1
ATOM 767 C CA . LEU A 1 104 ? 80.324 62.517 -1.168 1.00 9.18 104 LEU A CA 1
ATOM 768 C C . LEU A 1 104 ? 81.777 62.983 -1.368 1.00 11.29 104 LEU A C 1
ATOM 769 O O . LEU A 1 104 ? 82.010 64.103 -1.838 1.00 14.65 104 LEU A O 1
ATOM 774 N N . TYR A 1 105 ? 82.741 62.110 -1.085 1.00 4.10 105 TYR A N 1
ATOM 775 C CA . TYR A 1 105 ? 84.147 62.434 -1.293 1.00 2.00 105 TYR A CA 1
ATOM 776 C C . TYR A 1 105 ? 84.881 61.261 -1.897 1.00 7.44 105 TYR A C 1
ATOM 777 O O . TYR A 1 105 ? 84.404 60.118 -1.845 1.00 9.42 105 TYR A O 1
ATOM 786 N N . TYR A 1 106 ? 86.023 61.542 -2.516 1.00 10.40 106 TYR A N 1
ATOM 787 C CA . TYR A 1 106 ? 86.811 60.489 -3.138 1.00 9.57 106 TYR A CA 1
ATOM 788 C C . TYR A 1 106 ? 88.269 60.784 -2.957 1.00 6.92 106 TYR A C 1
ATOM 789 O O . TYR A 1 106 ? 88.626 61.843 -2.466 1.00 9.71 106 TYR A O 1
ATOM 798 N N . ASN A 1 107 ? 89.109 59.839 -3.337 1.00 7.50 107 ASN A N 1
ATOM 799 C CA . ASN A 1 107 ? 90.558 59.990 -3.215 1.00 8.81 107 ASN A CA 1
ATOM 800 C C . ASN A 1 107 ? 91.202 58.825 -3.985 1.00 8.79 107 ASN A C 1
ATOM 801 O O . ASN A 1 107 ? 91.050 57.673 -3.585 1.00 9.95 107 ASN A O 1
ATOM 806 N N . GLY A 1 108 ? 91.864 59.104 -5.104 1.00 6.67 108 GLY A N 1
ATOM 807 C CA . GLY A 1 108 ? 92.495 58.034 -5.848 1.00 4.49 108 GLY A CA 1
ATOM 808 C C . GLY A 1 108 ? 93.270 58.582 -7.014 1.00 10.85 108 GLY A C 1
ATOM 809 O O . GLY A 1 108 ? 93.289 59.784 -7.235 1.00 15.97 108 GLY A O 1
ATOM 810 N N . PRO A 1 109 ? 93.963 57.739 -7.768 1.00 13.12 109 PRO A N 1
ATOM 811 C CA . PRO A 1 109 ? 94.736 58.199 -8.920 1.00 14.73 109 PRO A CA 1
ATOM 812 C C . PRO A 1 109 ? 93.898 58.605 -10.108 1.00 17.28 109 PRO A C 1
ATOM 813 O O . PRO A 1 109 ? 92.951 57.897 -10.475 1.00 20.47 109 PRO A O 1
ATOM 817 N N . MET A 1 110 ? 94.340 59.672 -10.769 1.00 15.99 110 MET A N 1
ATOM 818 C CA . MET A 1 110 ? 93.699 60.226 -11.954 1.00 17.62 110 MET A CA 1
ATOM 819 C C . MET A 1 110 ? 94.744 60.080 -13.067 1.00 22.45 110 MET A C 1
ATOM 820 O O . MET A 1 110 ? 95.937 59.964 -12.761 1.00 27.01 110 MET A O 1
ATOM 825 N N . PHE A 1 111 ? 94.333 60.127 -14.338 1.00 23.15 111 PHE A N 1
ATOM 826 C CA . PHE A 1 111 ? 95.267 59.964 -15.453 1.00 23.91 111 PHE A CA 1
ATOM 827 C C . PHE A 1 111 ? 95.166 60.971 -16.593 1.00 28.76 111 PHE A C 1
ATOM 828 O O . PHE A 1 111 ? 94.297 60.855 -17.458 1.00 35.88 111 PHE A O 1
ATOM 836 N N . ARG A 1 112 ? 96.062 61.942 -16.635 1.00 31.42 112 ARG A N 1
ATOM 837 C CA . ARG A 1 112 ? 96.038 62.909 -17.723 1.00 32.79 112 ARG A CA 1
ATOM 838 C C . ARG A 1 112 ? 97.364 62.695 -18.421 1.00 36.42 112 ARG A C 1
ATOM 839 O O . ARG A 1 112 ? 98.402 62.637 -17.772 1.00 32.74 112 ARG A O 1
ATOM 847 N N . TYR A 1 113 ? 97.295 62.391 -19.714 1.00 41.12 113 TYR A N 1
ATOM 848 C CA . TYR A 1 113 ? 98.491 62.139 -20.513 1.00 44.48 113 TYR A CA 1
ATOM 849 C C . TYR A 1 113 ? 99.431 63.343 -20.718 1.00 47.84 113 TYR A C 1
ATOM 850 O O . TYR A 1 113 ? 100.664 63.105 -20.712 1.00 50.62 113 TYR A O 1
ATOM 859 N N . TYR A 1 121 ? 103.062 64.263 -13.429 1.00 30.52 121 TYR A N 1
ATOM 860 C CA . TYR A 1 121 ? 102.963 62.795 -13.600 1.00 23.67 121 TYR A CA 1
ATOM 861 C C . TYR A 1 121 ? 101.707 62.450 -14.343 1.00 23.94 121 TYR A C 1
ATOM 862 O O . TYR A 1 121 ? 100.666 63.054 -14.123 1.00 27.84 121 TYR A O 1
ATOM 871 N N . ARG A 1 122 ? 101.813 61.528 -15.277 1.00 22.82 122 ARG A N 1
ATOM 872 C CA . ARG A 1 122 ? 100.649 61.112 -16.019 1.00 20.45 122 ARG A CA 1
ATOM 873 C C . ARG A 1 122 ? 99.634 60.504 -15.071 1.00 18.18 122 ARG A C 1
ATOM 874 O O . ARG A 1 122 ? 98.437 60.481 -15.361 1.00 23.16 122 ARG A O 1
ATOM 882 N N . GLN A 1 123 ? 100.136 59.967 -13.961 1.00 14.34 123 GLN A N 1
ATOM 883 C CA . GLN A 1 123 ? 99.298 59.394 -12.910 1.00 11.97 123 GLN A CA 1
ATOM 884 C C . GLN A 1 123 ? 99.446 60.257 -11.673 1.00 10.09 123 GLN A C 1
ATOM 885 O O . GLN A 1 123 ? 100.531 60.370 -11.105 1.00 11.21 123 GLN A O 1
ATOM 891 N N . PHE A 1 124 ? 98.369 60.877 -11.250 1.00 9.42 124 PHE A N 1
ATOM 892 C CA . PHE A 1 124 ? 98.445 61.714 -10.076 1.00 11.20 124 PHE A CA 1
ATOM 893 C C . PHE A 1 124 ? 97.297 61.330 -9.156 1.00 14.15 124 PHE A C 1
ATOM 894 O O . PHE A 1 124 ? 96.354 60.690 -9.594 1.00 15.71 124 PHE A O 1
ATOM 902 N N . ASN A 1 125 ? 97.391 61.675 -7.879 1.00 15.10 125 ASN A N 1
ATOM 903 C CA . ASN A 1 125 ? 96.345 61.320 -6.937 1.00 18.98 125 ASN A CA 1
ATOM 904 C C . ASN A 1 125 ? 95.533 62.478 -6.413 1.00 16.56 125 ASN A C 1
ATOM 905 O O . ASN A 1 125 ? 95.956 63.131 -5.459 1.00 20.10 125 ASN A O 1
ATOM 910 N N . GLN A 1 126 ? 94.338 62.680 -6.959 1.00 14.84 126 GLN A N 1
ATOM 911 C CA . GLN A 1 126 ? 93.486 63.765 -6.483 1.00 15.58 126 GLN A CA 1
ATOM 912 C C . GLN A 1 126 ? 92.403 63.302 -5.506 1.00 14.43 126 GLN A C 1
ATOM 913 O O . GLN A 1 126 ? 91.902 62.165 -5.570 1.00 13.68 126 GLN A O 1
ATOM 919 N N . PHE A 1 127 ? 92.114 64.179 -4.556 1.00 10.43 127 PHE A N 1
ATOM 920 C CA . PHE A 1 127 ? 91.108 63.967 -3.518 1.00 9.17 127 PHE A CA 1
ATOM 921 C C . PHE A 1 127 ? 90.066 65.045 -3.785 1.00 7.57 127 PHE A C 1
ATOM 922 O O . PHE A 1 127 ? 90.424 66.112 -4.263 1.00 11.33 127 PHE A O 1
ATOM 930 N N . GLY A 1 128 ? 88.794 64.778 -3.517 1.00 5.91 128 GLY A N 1
ATOM 931 C CA . GLY A 1 128 ? 87.760 65.785 -3.743 1.00 4.00 128 GLY A CA 1
ATOM 932 C C . GLY A 1 128 ? 86.417 65.515 -3.057 1.00 5.89 128 GLY A C 1
ATOM 933 O O . GLY A 1 128 ? 86.172 64.392 -2.573 1.00 7.36 128 GLY A O 1
ATOM 934 N N . VAL A 1 129 ? 85.583 66.546 -2.922 1.00 2.00 129 VAL A N 1
ATOM 935 C CA . VAL A 1 129 ? 84.252 66.378 -2.344 1.00 2.72 129 VAL A CA 1
ATOM 936 C C . VAL A 1 129 ? 83.233 66.982 -3.283 1.00 2.64 129 VAL A C 1
ATOM 937 O O . VAL A 1 129 ? 83.558 67.849 -4.077 1.00 3.51 129 VAL A O 1
ATOM 941 N N . GLU A 1 130 ? 81.997 66.518 -3.179 1.00 7.62 130 GLU A N 1
ATOM 942 C CA . GLU A 1 130 ? 80.895 67.002 -4.003 1.00 6.51 130 GLU A CA 1
ATOM 943 C C . GLU A 1 130 ? 79.661 66.979 -3.143 1.00 5.88 130 GLU A C 1
ATOM 944 O O . GLU A 1 130 ? 79.353 65.955 -2.543 1.00 8.04 130 GLU A O 1
ATOM 950 N N . ALA A 1 131 ? 78.997 68.116 -3.018 1.00 5.39 131 ALA A N 1
ATOM 951 C CA . ALA A 1 131 ? 77.759 68.181 -2.280 1.00 4.94 131 ALA A CA 1
ATOM 952 C C . ALA A 1 131 ? 76.744 68.484 -3.397 1.00 6.53 131 ALA A C 1
ATOM 953 O O . ALA A 1 131 ? 76.864 69.500 -4.076 1.00 10.82 131 ALA A O 1
ATOM 955 N N . ILE A 1 132 ? 75.830 67.564 -3.684 1.00 6.38 132 ILE A N 1
ATOM 956 C CA . ILE A 1 132 ? 74.830 67.796 -4.736 1.00 6.98 132 ILE A CA 1
ATOM 957 C C . ILE A 1 132 ? 73.377 67.784 -4.190 1.00 11.79 132 ILE A C 1
ATOM 958 O O . ILE A 1 132 ? 73.023 67.011 -3.297 1.00 16.68 132 ILE A O 1
ATOM 963 N N . GLY A 1 133 ? 72.551 68.686 -4.697 1.00 13.38 133 GLY A N 1
ATOM 964 C CA . GLY A 1 133 ? 71.178 68.756 -4.270 1.00 12.61 133 GLY A CA 1
ATOM 965 C C . GLY A 1 133 ? 70.801 69.738 -3.183 1.00 19.98 133 GLY A C 1
ATOM 966 O O . GLY A 1 133 ? 69.867 69.463 -2.434 1.00 22.88 133 GLY A O 1
ATOM 967 N N . ALA A 1 134 ? 71.472 70.882 -3.077 1.00 22.67 134 ALA A N 1
ATOM 968 C CA . ALA A 1 134 ? 71.095 71.848 -2.048 1.00 23.36 134 ALA A CA 1
ATOM 969 C C . ALA A 1 134 ? 71.742 73.196 -2.230 1.00 26.30 134 ALA A C 1
ATOM 970 O O . ALA A 1 134 ? 72.625 73.555 -1.447 1.00 33.65 134 ALA A O 1
ATOM 972 N N . GLU A 1 135 ? 71.305 73.965 -3.225 1.00 25.19 135 GLU A N 1
ATOM 973 C CA . GLU A 1 135 ? 71.903 75.292 -3.437 1.00 27.54 135 GLU A CA 1
ATOM 974 C C . GLU A 1 135 ? 71.614 76.133 -2.215 1.00 26.13 135 GLU A C 1
ATOM 975 O O . GLU A 1 135 ? 70.476 76.503 -1.979 1.00 28.89 135 GLU A O 1
ATOM 981 N N . ASN A 1 136 ? 72.642 76.509 -1.478 1.00 24.26 136 ASN A N 1
ATOM 982 C CA . ASN A 1 136 ? 72.383 77.230 -0.257 1.00 22.55 136 ASN A CA 1
ATOM 983 C C . ASN A 1 136 ? 73.681 77.786 0.303 1.00 22.75 136 ASN A C 1
ATOM 984 O O . ASN A 1 136 ? 74.653 77.057 0.492 1.00 29.64 136 ASN A O 1
ATOM 989 N N . PRO A 1 137 ? 73.733 79.100 0.525 1.00 17.73 137 PRO A N 1
ATOM 990 C CA . PRO A 1 137 ? 74.912 79.762 1.072 1.00 15.38 137 PRO A CA 1
ATOM 991 C C . PRO A 1 137 ? 75.526 78.999 2.231 1.00 13.18 137 PRO A C 1
ATOM 992 O O . PRO A 1 137 ? 76.723 78.814 2.268 1.00 19.80 137 PRO A O 1
ATOM 996 N N . SER A 1 138 ? 74.716 78.500 3.148 1.00 10.80 138 SER A N 1
ATOM 997 C CA . SER A 1 138 ? 75.263 77.790 4.279 1.00 9.38 138 SER A CA 1
ATOM 998 C C . SER A 1 138 ? 76.008 76.544 3.850 1.00 9.48 138 SER A C 1
ATOM 999 O O . SER A 1 138 ? 76.886 76.094 4.572 1.00 13.76 138 SER A O 1
ATOM 1002 N N . VAL A 1 139 ? 75.671 75.977 2.692 1.00 6.92 139 VAL A N 1
ATOM 1003 C CA . VAL A 1 139 ? 76.370 74.768 2.199 1.00 9.45 139 VAL A CA 1
ATOM 1004 C C . VAL A 1 139 ? 77.751 75.165 1.699 1.00 9.55 139 VAL A C 1
ATOM 1005 O O . VAL A 1 139 ? 78.752 74.514 1.991 1.00 8.59 139 VAL A O 1
ATOM 1009 N N . ASP A 1 140 ? 77.764 76.230 0.905 1.00 9.42 140 ASP A N 1
ATOM 1010 C CA . ASP A 1 140 ? 78.971 76.806 0.356 1.00 7.69 140 ASP A CA 1
ATOM 1011 C C . ASP A 1 140 ? 79.910 77.078 1.506 1.00 8.03 140 ASP A C 1
ATOM 1012 O O . ASP A 1 140 ? 81.055 76.624 1.497 1.00 12.10 140 ASP A O 1
ATOM 1017 N N . ALA A 1 141 ? 79.426 77.804 2.510 1.00 5.54 141 ALA A N 1
ATOM 1018 C CA . ALA A 1 141 ? 80.255 78.106 3.668 1.00 8.80 141 ALA A CA 1
ATOM 1019 C C . ALA A 1 141 ? 80.831 76.809 4.249 1.00 10.90 141 ALA A C 1
ATOM 1020 O O . ALA A 1 141 ? 82.027 76.747 4.527 1.00 13.07 141 ALA A O 1
ATOM 1022 N N . GLU A 1 142 ? 80.017 75.756 4.349 1.00 9.37 142 GLU A N 1
ATOM 1023 C CA . GLU A 1 142 ? 80.505 74.483 4.897 1.00 10.60 142 GLU A CA 1
ATOM 1024 C C . GLU A 1 142 ? 81.669 73.908 4.102 1.00 11.73 142 GLU A C 1
ATOM 1025 O O . GLU A 1 142 ? 82.625 73.386 4.712 1.00 8.04 142 GLU A O 1
ATOM 1031 N N . VAL A 1 143 ? 81.598 73.988 2.762 1.00 7.15 143 VAL A N 1
ATOM 1032 C CA . VAL A 1 143 ? 82.689 73.463 1.982 1.00 4.49 143 VAL A CA 1
ATOM 1033 C C . VAL A 1 143 ? 83.893 74.360 2.020 1.00 7.40 143 VAL A C 1
ATOM 1034 O O . VAL A 1 143 ? 85.013 73.861 1.915 1.00 11.22 143 VAL A O 1
ATOM 1038 N N . LEU A 1 144 ? 83.692 75.669 2.227 1.00 9.80 144 LEU A N 1
ATOM 1039 C CA . LEU A 1 144 ? 84.839 76.613 2.288 1.00 6.93 144 LEU A CA 1
ATOM 1040 C C . LEU A 1 144 ? 85.541 76.532 3.622 1.00 6.66 144 LEU A C 1
ATOM 1041 O O . LEU A 1 144 ? 86.754 76.629 3.689 1.00 10.90 144 LEU A O 1
ATOM 1046 N N . ALA A 1 145 ? 84.774 76.378 4.687 1.00 4.02 145 ALA A N 1
ATOM 1047 C CA . ALA A 1 145 ? 85.331 76.238 6.011 1.00 4.06 145 ALA A CA 1
ATOM 1048 C C . ALA A 1 145 ? 86.134 74.922 6.022 1.00 11.39 145 ALA A C 1
ATOM 1049 O O . ALA A 1 145 ? 87.203 74.831 6.649 1.00 13.90 145 ALA A O 1
ATOM 1051 N N . MET A 1 146 ? 85.629 73.917 5.295 1.00 14.57 146 MET A N 1
ATOM 1052 C CA . MET A 1 146 ? 86.271 72.600 5.195 1.00 15.43 146 MET A CA 1
ATOM 1053 C C . MET A 1 146 ? 87.614 72.668 4.447 1.00 16.53 146 MET A C 1
ATOM 1054 O O . MET A 1 146 ? 88.637 72.193 4.962 1.00 14.34 146 MET A O 1
ATOM 1059 N N . VAL A 1 147 ? 87.612 73.256 3.242 1.00 17.20 147 VAL A N 1
ATOM 1060 C CA . VAL A 1 147 ? 88.831 73.341 2.453 1.00 14.39 147 VAL A CA 1
ATOM 1061 C C . VAL A 1 147 ? 89.886 74.063 3.282 1.00 18.05 147 VAL A C 1
ATOM 1062 O O . VAL A 1 147 ? 91.066 73.774 3.163 1.00 23.44 147 VAL A O 1
ATOM 1066 N N . MET A 1 148 ? 89.449 74.920 4.203 1.00 17.51 148 MET A N 1
ATOM 1067 C CA . MET A 1 148 ? 90.376 75.638 5.061 1.00 12.98 148 MET A CA 1
ATOM 1068 C C . MET A 1 148 ? 90.812 74.707 6.178 1.00 13.87 148 MET A C 1
ATOM 1069 O O . MET A 1 148 ? 91.998 74.622 6.532 1.00 14.03 148 MET A O 1
ATOM 1074 N N . HI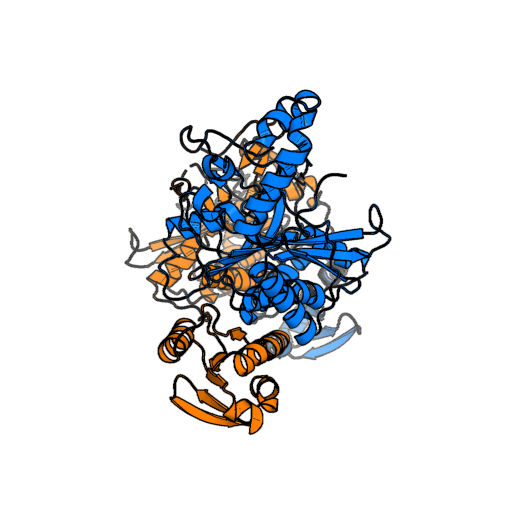S A 1 149 ? 89.844 73.985 6.722 1.00 10.71 149 HIS A N 1
ATOM 1075 C CA . HIS A 1 149 ? 90.100 73.064 7.799 1.00 5.75 149 HIS A CA 1
ATOM 1076 C C . HIS A 1 149 ? 91.109 71.996 7.357 1.00 9.55 149 HIS A C 1
ATOM 1077 O O . HIS A 1 149 ? 92.090 71.738 8.056 1.00 15.35 149 HIS A O 1
ATOM 1084 N N . ILE A 1 150 ? 90.896 71.389 6.195 1.00 8.96 150 ILE A N 1
ATOM 1085 C CA . ILE A 1 150 ? 91.803 70.332 5.725 1.00 8.92 150 ILE A CA 1
ATOM 1086 C C . ILE A 1 150 ? 93.263 70.737 5.860 1.00 10.11 150 ILE A C 1
ATOM 1087 O O . ILE A 1 150 ? 94.017 70.129 6.634 1.00 11.18 150 ILE A O 1
ATOM 1092 N N . TYR A 1 151 ? 93.629 71.805 5.151 1.00 9.17 151 TYR A N 1
ATOM 1093 C CA . TYR A 1 151 ? 94.987 72.312 5.138 1.00 6.69 151 TYR A CA 1
ATOM 1094 C C . TYR A 1 151 ? 95.468 72.810 6.482 1.00 11.24 151 TYR A C 1
ATOM 1095 O O . TYR A 1 151 ? 96.621 72.583 6.852 1.00 15.84 151 TYR A O 1
ATOM 1104 N N . GLN A 1 152 ? 94.610 73.473 7.239 1.00 12.03 152 GLN A N 1
ATOM 1105 C CA . GLN A 1 152 ? 95.059 73.931 8.542 1.00 12.66 152 GLN A CA 1
ATOM 1106 C C . GLN A 1 152 ? 95.261 72.763 9.485 1.00 11.02 152 GLN A C 1
ATOM 1107 O O . GLN A 1 152 ? 96.067 72.837 10.389 1.00 15.10 152 GLN A O 1
ATOM 1113 N N . SER A 1 153 ? 94.590 71.649 9.251 1.00 9.92 153 SER A N 1
ATOM 1114 C CA . SER A 1 153 ? 94.742 70.538 10.164 1.00 10.63 153 SER A CA 1
ATOM 1115 C C . SER A 1 153 ? 96.152 69.959 10.092 1.00 12.36 153 SER A C 1
ATOM 1116 O O . SER A 1 153 ? 96.606 69.266 11.004 1.00 15.69 153 SER A O 1
ATOM 1119 N N . PHE A 1 154 ? 96.844 70.242 8.999 1.00 10.70 154 PHE A N 1
ATOM 1120 C CA . PHE A 1 154 ? 98.177 69.708 8.831 1.00 11.39 154 PHE A CA 1
ATOM 1121 C C . PHE A 1 154 ? 99.239 70.670 9.302 1.00 11.65 154 PHE A C 1
ATOM 1122 O O . PHE A 1 154 ? 100.418 70.349 9.257 1.00 20.12 154 PHE A O 1
ATOM 1130 N N . GLY A 1 155 ? 98.827 71.868 9.691 1.00 8.53 155 GLY A N 1
ATOM 1131 C CA . GLY A 1 155 ? 99.768 72.862 10.174 1.00 6.85 155 GLY A CA 1
ATOM 1132 C C . GLY A 1 155 ? 100.240 73.884 9.157 1.00 7.63 155 GLY A C 1
ATOM 1133 O O . GLY A 1 155 ? 101.084 74.727 9.474 1.00 7.12 155 GLY A O 1
ATOM 1134 N N . LEU A 1 156 ? 99.760 73.788 7.921 1.00 11.34 156 LEU A N 1
ATOM 1135 C CA . LEU A 1 156 ? 100.153 74.741 6.892 1.00 12.15 156 LEU A CA 1
ATOM 1136 C C . LEU A 1 156 ? 99.729 76.075 7.412 1.00 17.51 156 LEU A C 1
ATOM 1137 O O . LEU A 1 156 ? 98.732 76.177 8.118 1.00 18.96 156 LEU A O 1
ATOM 1142 N N . LYS A 1 157 ? 100.451 77.115 7.035 1.00 27.20 157 LYS A N 1
ATOM 1143 C CA . LYS A 1 157 ? 100.116 78.403 7.575 1.00 32.87 157 LYS A CA 1
ATOM 1144 C C . LYS A 1 157 ? 100.077 79.606 6.698 1.00 33.79 157 LYS A C 1
ATOM 1145 O O . LYS A 1 157 ? 99.537 80.620 7.120 1.00 42.09 157 LYS A O 1
ATOM 1151 N N . HIS A 1 158 ? 100.676 79.579 5.522 1.00 32.43 158 HIS A N 1
ATOM 1152 C CA . HIS A 1 158 ? 100.615 80.801 4.719 1.00 35.43 158 HIS A CA 1
ATOM 1153 C C . HIS A 1 158 ? 99.588 80.670 3.609 1.00 36.49 158 HIS A C 1
ATOM 1154 O O . HIS A 1 158 ? 99.847 80.938 2.429 1.00 37.48 158 HIS A O 1
ATOM 1161 N N . LEU A 1 159 ? 98.411 80.215 4.040 1.00 36.52 159 LEU A N 1
ATOM 1162 C CA . LEU A 1 159 ? 97.251 79.980 3.179 1.00 31.93 159 LEU A CA 1
ATOM 1163 C C . LEU A 1 159 ? 96.553 81.286 2.863 1.00 29.47 159 LEU A C 1
ATOM 1164 O O . LEU A 1 159 ? 96.644 82.246 3.623 1.00 32.36 159 LEU A O 1
ATOM 1169 N N . LYS A 1 160 ? 95.791 81.287 1.783 1.00 26.27 160 LYS A N 1
ATOM 1170 C CA . LYS A 1 160 ? 95.100 82.482 1.348 1.00 24.13 160 LYS A CA 1
ATOM 1171 C C . LYS A 1 160 ? 93.951 82.062 0.441 1.00 21.16 160 LYS A C 1
ATOM 1172 O O . LYS A 1 160 ? 94.163 81.586 -0.679 1.00 18.58 160 LYS A O 1
ATOM 1178 N N . LEU A 1 161 ? 92.749 82.114 1.015 1.00 19.47 161 LEU A N 1
ATOM 1179 C CA . LEU A 1 161 ? 91.507 81.731 0.336 1.00 19.00 161 LEU A CA 1
ATOM 1180 C C . LEU A 1 161 ? 91.033 82.879 -0.543 1.00 14.24 161 LEU A C 1
ATOM 1181 O O . LEU A 1 161 ? 90.889 83.994 -0.092 1.00 14.10 161 LEU A O 1
ATOM 1186 N N . VAL A 1 162 ? 90.779 82.571 -1.800 1.00 12.24 162 VAL A N 1
ATOM 1187 C CA . VAL A 1 162 ? 90.348 83.529 -2.780 1.00 9.64 162 VAL A CA 1
ATOM 1188 C C . VAL A 1 162 ? 89.026 83.051 -3.367 1.00 14.56 162 VAL A C 1
ATOM 1189 O O . VAL A 1 162 ? 88.933 81.930 -3.868 1.00 17.38 162 VAL A O 1
ATOM 1193 N N . ILE A 1 163 ? 88.005 83.908 -3.302 1.00 18.59 163 ILE A N 1
ATOM 1194 C CA . ILE A 1 163 ? 86.659 83.592 -3.796 1.00 13.74 163 ILE A CA 1
ATOM 1195 C C . ILE A 1 163 ? 86.145 84.627 -4.795 1.00 14.57 163 ILE A C 1
ATOM 1196 O O . ILE A 1 163 ? 86.706 85.699 -4.931 1.00 17.05 163 ILE A O 1
ATOM 1201 N N . ASN A 1 164 ? 85.067 84.286 -5.482 1.00 16.65 164 ASN A N 1
ATOM 1202 C CA . ASN A 1 164 ? 84.425 85.138 -6.467 1.00 17.30 164 ASN A CA 1
ATOM 1203 C C . ASN A 1 164 ? 83.060 84.498 -6.774 1.00 19.84 164 ASN A C 1
ATOM 1204 O O . ASN A 1 164 ? 82.763 83.376 -6.354 1.00 18.05 164 ASN A O 1
ATOM 1209 N N . SER A 1 165 ? 82.217 85.221 -7.491 1.00 22.58 165 SER A N 1
ATOM 1210 C CA . SER A 1 165 ? 80.928 84.704 -7.845 1.00 21.18 165 SER A CA 1
ATOM 1211 C C . SER A 1 165 ? 80.643 85.067 -9.262 1.00 23.07 165 SER A C 1
ATOM 1212 O O . SER A 1 165 ? 80.817 86.206 -9.650 1.00 24.99 165 SER A O 1
ATOM 1215 N N . VAL A 1 166 ? 80.150 84.109 -10.020 1.00 25.06 166 VAL A N 1
ATOM 1216 C CA . VAL A 1 166 ? 79.815 84.347 -11.399 1.00 27.42 166 VAL A CA 1
ATOM 1217 C C . VAL A 1 166 ? 78.291 84.364 -11.547 1.00 27.95 166 VAL A C 1
ATOM 1218 O O . VAL A 1 166 ? 77.747 84.082 -12.614 1.00 32.52 166 VAL A O 1
ATOM 1222 N N . GLY A 1 167 ? 77.612 84.689 -10.451 1.00 24.49 167 GLY A N 1
ATOM 1223 C CA . GLY A 1 167 ? 76.163 84.765 -10.447 1.00 24.17 167 GLY A CA 1
ATOM 1224 C C . GLY A 1 167 ? 75.439 83.516 -10.890 1.00 24.23 167 GLY A C 1
ATOM 1225 O O . GLY A 1 167 ? 76.041 82.487 -11.064 1.00 22.41 167 GLY A O 1
ATOM 1226 N N . ASP A 1 168 ? 74.129 83.615 -11.051 1.00 30.18 168 ASP A N 1
ATOM 1227 C CA . ASP A 1 168 ? 73.286 82.493 -11.468 1.00 33.65 168 ASP A CA 1
ATOM 1228 C C . ASP A 1 168 ? 73.224 82.347 -12.973 1.00 33.63 168 ASP A C 1
ATOM 1229 O O . ASP A 1 168 ? 74.003 82.967 -13.693 1.00 34.70 168 ASP A O 1
ATOM 1234 N N . MET A 1 169 ? 72.263 81.546 -13.432 1.00 34.75 169 MET A N 1
ATOM 1235 C CA . MET A 1 169 ? 72.028 81.305 -14.857 1.00 38.98 169 MET A CA 1
ATOM 1236 C C . MET A 1 169 ? 71.465 82.556 -15.555 1.00 37.67 169 MET A C 1
ATOM 1237 O O . MET A 1 169 ? 71.680 82.756 -16.753 1.00 35.55 169 MET A O 1
ATOM 1242 N N . ALA A 1 170 ? 70.709 83.363 -14.803 1.00 34.88 170 ALA A N 1
ATOM 1243 C CA . ALA A 1 170 ? 70.107 84.603 -15.300 1.00 29.20 170 ALA A CA 1
ATOM 1244 C C . ALA A 1 170 ? 71.209 85.610 -15.620 1.00 27.06 170 ALA A C 1
ATOM 1245 O O . ALA A 1 170 ? 71.415 86.000 -16.770 1.00 28.07 170 ALA A O 1
ATOM 1247 N N . SER A 1 171 ? 71.928 86.009 -14.582 1.00 24.08 171 SER A N 1
ATOM 1248 C CA . SER A 1 171 ? 73.029 86.938 -14.713 1.00 19.18 171 SER A CA 1
ATOM 1249 C C . SER A 1 171 ? 73.923 86.520 -15.857 1.00 16.59 171 SER A C 1
ATOM 1250 O O . SER A 1 171 ? 74.279 87.322 -16.694 1.00 17.44 171 SER A O 1
ATOM 1253 N N . ARG A 1 172 ? 74.245 85.244 -15.931 1.00 20.17 172 ARG A N 1
ATOM 1254 C CA . ARG A 1 172 ? 75.114 84.796 -16.993 1.00 25.37 172 ARG A CA 1
ATOM 1255 C C . ARG A 1 172 ? 74.464 84.981 -18.362 1.00 30.21 172 ARG A C 1
ATOM 1256 O O . ARG A 1 172 ? 75.145 85.318 -19.339 1.00 32.36 172 ARG A O 1
ATOM 1264 N N . LYS A 1 173 ? 73.152 84.785 -18.443 1.00 32.43 173 LYS A N 1
ATOM 1265 C CA . LYS A 1 173 ? 72.464 84.952 -19.712 1.00 33.36 173 LYS A CA 1
ATOM 1266 C C . LYS A 1 173 ? 72.565 86.404 -20.152 1.00 33.77 173 LYS A C 1
ATOM 1267 O O . LYS A 1 173 ? 72.974 86.677 -21.274 1.00 33.91 173 LYS A O 1
ATOM 1273 N N . GLU A 1 174 ? 72.237 87.331 -19.255 1.00 34.87 174 GLU A N 1
ATOM 1274 C CA . GLU A 1 174 ? 72.315 88.753 -19.572 1.00 36.77 174 GLU A CA 1
ATOM 1275 C C . GLU A 1 174 ? 73.747 89.266 -19.715 1.00 35.56 174 GLU A C 1
ATOM 1276 O O . GLU A 1 174 ? 73.948 90.339 -20.266 1.00 38.23 174 GLU A O 1
ATOM 1282 N N . TYR A 1 175 ? 74.727 88.561 -19.146 1.00 33.27 175 TYR A N 1
ATOM 1283 C CA . TYR A 1 175 ? 76.126 88.975 -19.270 1.00 29.75 175 TYR A CA 1
ATOM 1284 C C . TYR A 1 175 ? 76.674 88.466 -20.574 1.00 27.06 175 TYR A C 1
ATOM 1285 O O . TYR A 1 175 ? 77.608 89.033 -21.118 1.00 24.07 175 TYR A O 1
ATOM 1294 N N . ASN A 1 176 ? 76.164 87.327 -21.017 1.00 29.31 176 ASN A N 1
ATOM 1295 C CA . ASN A 1 176 ? 76.605 86.760 -22.286 1.00 31.56 176 ASN A CA 1
ATOM 1296 C C . ASN A 1 176 ? 76.163 87.666 -23.431 1.00 30.61 176 ASN A C 1
ATOM 1297 O O . ASN A 1 176 ? 76.933 87.944 -24.351 1.00 32.50 176 ASN A O 1
ATOM 1302 N N . GLU A 1 177 ? 74.933 88.162 -23.351 1.00 30.88 177 GLU A N 1
ATOM 1303 C CA . GLU A 1 177 ? 74.399 89.066 -24.368 1.00 28.88 177 GLU A CA 1
ATOM 1304 C C . GLU A 1 177 ? 75.286 90.304 -24.491 1.00 28.90 177 GLU A C 1
ATOM 1305 O O . GLU A 1 177 ? 75.577 90.749 -25.592 1.00 30.64 177 GLU A O 1
ATOM 1311 N N . ALA A 1 178 ? 75.765 90.821 -23.369 1.00 27.61 178 ALA A N 1
ATOM 1312 C CA . ALA A 1 178 ? 76.636 91.983 -23.383 1.00 27.89 178 ALA A CA 1
ATOM 1313 C C . ALA A 1 178 ? 77.935 91.678 -24.155 1.00 31.53 178 ALA A C 1
ATOM 1314 O O . ALA A 1 178 ? 78.413 92.516 -24.917 1.00 35.31 178 ALA A O 1
ATOM 1316 N N . LEU A 1 179 ? 78.505 90.488 -23.961 1.00 31.82 179 LEU A N 1
ATOM 1317 C CA . LEU A 1 179 ? 79.726 90.072 -24.677 1.00 29.43 179 LEU A CA 1
ATOM 1318 C C . LEU A 1 179 ? 79.470 89.966 -26.190 1.00 27.51 179 LEU A C 1
ATOM 1319 O O . LEU A 1 179 ? 80.384 90.074 -26.997 1.00 25.97 179 LEU A O 1
ATOM 1324 N N . VAL A 1 180 ? 78.241 89.650 -26.560 1.00 27.23 180 VAL A N 1
ATOM 1325 C CA . VAL A 1 180 ? 77.887 89.544 -27.959 1.00 29.30 180 VAL A CA 1
ATOM 1326 C C . VAL A 1 180 ? 77.677 90.920 -28.565 1.00 32.09 180 VAL A C 1
ATOM 1327 O O . VAL A 1 180 ? 77.984 91.136 -29.728 1.00 34.90 180 VAL A O 1
ATOM 1331 N N . LYS A 1 181 ? 77.072 91.823 -27.797 1.00 34.35 181 LYS A N 1
ATOM 1332 C CA . LYS A 1 181 ? 76.860 93.210 -28.225 1.00 34.26 181 LYS A CA 1
ATOM 1333 C C . LYS A 1 181 ? 78.267 93.745 -28.516 1.00 35.02 181 LYS A C 1
ATOM 1334 O O . LYS A 1 181 ? 78.542 94.346 -29.558 1.00 37.58 181 LYS A O 1
ATOM 1340 N N . HIS A 1 182 ? 79.154 93.450 -27.574 1.00 35.83 182 HIS A N 1
ATOM 1341 C CA . HIS A 1 182 ? 80.546 93.838 -27.598 1.00 35.09 182 HIS A CA 1
ATOM 1342 C C . HIS A 1 182 ? 81.323 93.218 -28.754 1.00 38.12 182 HIS A C 1
ATOM 1343 O O . HIS A 1 182 ? 81.546 93.867 -29.770 1.00 40.13 182 HIS A O 1
ATOM 1350 N N . PHE A 1 183 ? 81.697 91.951 -28.605 1.00 41.29 183 PHE A N 1
ATOM 1351 C CA . PHE A 1 183 ? 82.511 91.251 -29.589 1.00 43.00 183 PHE A CA 1
ATOM 1352 C C . PHE A 1 183 ? 81.983 91.167 -30.990 1.00 45.75 183 PHE A C 1
ATOM 1353 O O . PHE A 1 183 ? 82.748 91.323 -31.932 1.00 49.60 183 PHE A O 1
ATOM 1361 N N . GLU A 1 184 ? 80.687 90.928 -31.145 1.00 47.05 184 GLU A N 1
ATOM 1362 C CA . GLU A 1 184 ? 80.121 90.760 -32.479 1.00 47.71 184 GLU A CA 1
ATOM 1363 C C . GLU A 1 184 ? 80.529 91.785 -33.532 1.00 48.23 184 GLU A C 1
ATOM 1364 O O . GLU A 1 184 ? 80.879 91.407 -34.660 1.00 51.13 184 GLU A O 1
ATOM 1370 N N . PRO A 1 185 ? 80.529 93.083 -33.188 1.00 46.27 185 PRO A N 1
ATOM 1371 C CA . PRO A 1 185 ? 80.921 94.071 -34.200 1.00 44.48 185 PRO A CA 1
ATOM 1372 C C . PRO A 1 185 ? 82.375 93.960 -34.689 1.00 43.12 185 PRO A C 1
ATOM 1373 O O . PRO A 1 185 ? 82.809 94.729 -35.547 1.00 43.92 185 PRO A O 1
ATOM 1377 N N . VAL A 1 186 ? 83.121 93.007 -34.140 1.00 38.50 186 VAL A N 1
ATOM 1378 C CA . VAL A 1 186 ? 84.504 92.771 -34.541 1.00 36.41 186 VAL A CA 1
ATOM 1379 C C . VAL A 1 186 ? 84.745 91.266 -34.538 1.00 39.60 186 VAL A C 1
ATOM 1380 O O . VAL A 1 186 ? 85.878 90.786 -34.415 1.00 41.29 186 VAL A O 1
ATOM 1384 N N . ILE A 1 187 ? 83.657 90.530 -34.738 1.00 41.23 187 ILE A N 1
ATOM 1385 C CA . ILE A 1 187 ? 83.675 89.076 -34.731 1.00 37.44 187 ILE A CA 1
ATOM 1386 C C . ILE A 1 187 ? 84.588 88.443 -35.773 1.00 38.60 187 ILE A C 1
ATOM 1387 O O . ILE A 1 187 ? 85.212 87.437 -35.494 1.00 40.23 187 ILE A O 1
ATOM 1392 N N . HIS A 1 188 ? 84.705 89.062 -36.947 1.00 41.45 188 HIS A N 1
ATOM 1393 C CA . HIS A 1 188 ? 85.540 88.534 -38.029 1.00 41.62 188 HIS A CA 1
ATOM 1394 C C . HIS A 1 188 ? 87.026 88.693 -37.787 1.00 43.73 188 HIS A C 1
ATOM 1395 O O . HIS A 1 188 ? 87.842 88.134 -38.519 1.00 45.34 188 HIS A O 1
ATOM 1402 N N . GLU A 1 189 ? 87.368 89.486 -36.777 1.00 45.74 189 GLU A N 1
ATOM 1403 C CA . GLU A 1 189 ? 88.763 89.721 -36.413 1.00 46.52 189 GLU A CA 1
ATOM 1404 C C . GLU A 1 189 ? 89.255 88.535 -35.599 1.00 45.84 189 GLU A C 1
ATOM 1405 O O . GLU A 1 189 ? 90.448 88.448 -35.284 1.00 44.94 189 GLU A O 1
ATOM 1411 N N . PHE A 1 190 ? 88.314 87.650 -35.246 1.00 46.97 190 PHE A N 1
ATOM 1412 C CA . PHE A 1 190 ? 88.562 86.435 -34.452 1.00 47.26 190 PHE A CA 1
ATOM 1413 C C . PHE A 1 190 ? 88.577 85.141 -35.273 1.00 49.54 190 PHE A C 1
ATOM 1414 O O . PHE A 1 190 ? 87.813 84.970 -36.239 1.00 50.20 190 PHE A O 1
ATOM 1422 N N . CYS A 1 191 ? 89.442 84.226 -34.859 1.00 49.38 191 CYS A N 1
ATOM 1423 C CA . CYS A 1 191 ? 89.577 82.925 -35.510 1.00 53.61 191 CYS A CA 1
ATOM 1424 C C . CYS A 1 191 ? 88.214 82.234 -35.571 1.00 52.02 191 CYS A C 1
ATOM 1425 O O . CYS A 1 191 ? 87.354 82.512 -34.738 1.00 51.10 191 CYS A O 1
ATOM 1428 N N . SER A 1 192 ? 88.026 81.304 -36.505 1.00 52.12 192 SER A N 1
ATOM 1429 C CA . SER A 1 192 ? 86.744 80.598 -36.578 1.00 51.82 192 SER A CA 1
ATOM 1430 C C . SER A 1 192 ? 86.484 79.974 -35.197 1.00 48.05 192 SER A C 1
ATOM 1431 O O . SER A 1 192 ? 85.344 79.792 -34.794 1.00 45.19 192 SER A O 1
ATOM 1434 N N . ASP A 1 193 ? 87.550 79.660 -34.468 1.00 46.09 193 ASP A N 1
ATOM 1435 C CA . ASP A 1 193 ? 87.397 79.132 -33.118 1.00 45.62 193 ASP A CA 1
ATOM 1436 C C . ASP A 1 193 ? 86.536 80.146 -32.365 1.00 41.82 193 ASP A C 1
ATOM 1437 O O . ASP A 1 193 ? 85.327 79.983 -32.228 1.00 42.29 193 ASP A O 1
ATOM 1442 N N . CYS A 1 194 ? 87.175 81.230 -31.944 1.00 37.67 194 CYS A N 1
ATOM 1443 C CA . CYS A 1 194 ? 86.514 82.280 -31.193 1.00 34.25 194 CYS A CA 1
ATOM 1444 C C . CYS A 1 194 ? 85.222 82.761 -31.865 1.00 28.20 194 CYS A C 1
ATOM 1445 O O . CYS A 1 194 ? 84.224 83.036 -31.190 1.00 29.45 194 CYS A O 1
ATOM 1448 N N . GLN A 1 195 ? 85.202 82.752 -33.188 1.00 20.31 195 GLN A N 1
ATOM 1449 C CA . GLN A 1 195 ? 84.026 83.180 -33.911 1.00 19.67 195 GLN A CA 1
ATOM 1450 C C . GLN A 1 195 ? 82.832 82.290 -33.614 1.00 24.63 195 GLN A C 1
ATOM 1451 O O . GLN A 1 195 ? 81.724 82.779 -33.373 1.00 30.24 195 GLN A O 1
ATOM 1457 N N . SER A 1 196 ? 83.037 80.979 -33.666 1.00 28.66 196 SER A N 1
ATOM 1458 C CA . SER A 1 196 ? 81.955 80.032 -33.382 1.00 28.76 196 SER A CA 1
ATOM 1459 C C . SER A 1 196 ? 81.383 80.332 -32.005 1.00 28.29 196 SER A C 1
ATOM 1460 O O . SER A 1 196 ? 80.169 80.501 -31.844 1.00 30.86 196 SER A O 1
ATOM 1463 N N . ARG A 1 197 ? 82.290 80.507 -31.046 1.00 30.17 197 ARG A N 1
ATOM 1464 C CA . ARG A 1 197 ? 81.954 80.758 -29.651 1.00 27.90 197 ARG A CA 1
ATOM 1465 C C . ARG A 1 197 ? 81.144 81.990 -29.279 1.00 25.33 197 ARG A C 1
ATOM 1466 O O . ARG A 1 197 ? 80.698 82.093 -28.142 1.00 26.94 197 ARG A O 1
ATOM 1474 N N . LEU A 1 198 ? 80.959 82.946 -30.178 1.00 25.19 198 LEU A N 1
ATOM 1475 C CA . LEU A 1 198 ? 80.173 84.126 -29.795 1.00 25.33 198 LEU A CA 1
ATOM 1476 C C . LEU A 1 198 ? 78.771 83.670 -29.460 1.00 25.62 198 LEU A C 1
ATOM 1477 O O . LEU A 1 198 ? 78.208 83.982 -28.411 1.00 20.60 198 LEU A O 1
ATOM 1482 N N . HIS A 1 199 ? 78.248 82.846 -30.349 1.00 29.84 199 HIS A N 1
ATOM 1483 C CA . HIS A 1 199 ? 76.893 82.364 -30.223 1.00 33.29 199 HIS A CA 1
ATOM 1484 C C . HIS A 1 199 ? 76.549 81.258 -29.245 1.00 34.12 199 HIS A C 1
ATOM 1485 O O . HIS A 1 199 ? 75.378 81.069 -28.941 1.00 38.32 199 HIS A O 1
ATOM 1492 N N . THR A 1 200 ? 77.533 80.520 -28.752 1.00 28.67 200 THR A N 1
ATOM 1493 C CA . THR A 1 200 ? 77.208 79.479 -27.809 1.00 24.68 200 THR A CA 1
ATOM 1494 C C . THR A 1 200 ? 77.546 79.938 -26.401 1.00 26.79 200 THR A C 1
ATOM 1495 O O . THR A 1 200 ? 76.817 79.657 -25.455 1.00 30.20 200 THR A O 1
ATOM 1499 N N . ASP A 1 201 ? 78.645 80.664 -26.259 1.00 28.72 201 ASP A N 1
ATOM 1500 C CA . ASP A 1 201 ? 79.058 81.194 -24.965 1.00 32.44 201 ASP A CA 1
ATOM 1501 C C . ASP A 1 201 ? 80.255 82.099 -25.168 1.00 30.72 201 ASP A C 1
ATOM 1502 O O . ASP A 1 201 ? 81.391 81.659 -25.133 1.00 33.03 201 ASP A O 1
ATOM 1507 N N . PRO A 1 202 ? 80.000 83.395 -25.349 1.00 29.77 202 PRO A N 1
ATOM 1508 C CA . PRO A 1 202 ? 80.996 84.438 -25.570 1.00 30.67 202 PRO A CA 1
ATOM 1509 C C . PRO A 1 202 ? 82.126 84.426 -24.548 1.00 33.82 202 PRO A C 1
ATOM 1510 O O . PRO A 1 202 ? 83.270 84.714 -24.888 1.00 33.58 202 PRO A O 1
ATOM 1514 N N . MET A 1 203 ? 81.809 84.073 -23.302 1.00 35.03 203 MET A N 1
ATOM 1515 C CA . MET A 1 203 ? 82.799 84.047 -22.219 1.00 35.06 203 MET A CA 1
ATOM 1516 C C . MET A 1 203 ? 84.041 83.271 -22.555 1.00 34.64 203 MET A C 1
ATOM 1517 O O . MET A 1 203 ? 85.109 83.587 -22.066 1.00 34.19 203 MET A O 1
ATOM 1522 N N . ARG A 1 204 ? 83.886 82.250 -23.396 1.00 37.67 204 ARG A N 1
ATOM 1523 C CA . ARG A 1 204 ? 85.000 81.401 -23.817 1.00 35.95 204 ARG A CA 1
ATOM 1524 C C . ARG A 1 204 ? 85.883 82.169 -24.771 1.00 34.66 204 ARG A C 1
ATOM 1525 O O . ARG A 1 204 ? 87.006 81.760 -25.051 1.00 34.38 204 ARG A O 1
ATOM 1533 N N . ILE A 1 205 ? 85.342 83.260 -25.294 1.00 34.13 205 ILE A N 1
ATOM 1534 C CA . ILE A 1 205 ? 86.074 84.107 -26.219 1.00 37.75 205 ILE A CA 1
ATOM 1535 C C . ILE A 1 205 ? 87.136 84.905 -25.484 1.00 38.09 205 ILE A C 1
ATOM 1536 O O . ILE A 1 205 ? 88.203 85.172 -26.043 1.00 39.70 205 ILE A O 1
ATOM 1541 N N . LEU A 1 206 ? 86.831 85.307 -24.251 1.00 37.44 206 LEU A N 1
ATOM 1542 C CA . LEU A 1 206 ? 87.776 86.080 -23.433 1.00 36.56 206 LEU A CA 1
ATOM 1543 C C . LEU A 1 206 ? 89.172 85.460 -23.364 1.00 37.90 206 LEU A C 1
ATOM 1544 O O . LEU A 1 206 ? 90.070 86.202 -22.912 1.00 43.26 206 LEU A O 1
ATOM 1549 N N . THR A 1 219 ? 88.721 95.130 -20.658 1.00 41.40 219 THR A N 1
ATOM 1550 C CA . THR A 1 219 ? 88.721 95.294 -22.131 1.00 38.10 219 THR A CA 1
ATOM 1551 C C . THR A 1 219 ? 87.273 95.199 -22.591 1.00 38.44 219 THR A C 1
ATOM 1552 O O . THR A 1 219 ? 86.711 96.182 -23.084 1.00 37.95 219 THR A O 1
ATOM 1556 N N . ALA A 1 220 ? 86.675 94.025 -22.359 1.00 38.60 220 ALA A N 1
ATOM 1557 C CA . ALA A 1 220 ? 85.280 93.705 -22.688 1.00 36.56 220 ALA A CA 1
ATOM 1558 C C . ALA A 1 220 ? 84.600 93.533 -21.333 1.00 34.57 220 ALA A C 1
ATOM 1559 O O . ALA A 1 220 ? 85.297 93.361 -20.340 1.00 37.01 220 ALA A O 1
ATOM 1561 N N . PRO A 1 221 ? 83.254 93.485 -21.281 1.00 33.07 221 PRO A N 1
ATOM 1562 C CA . PRO A 1 221 ? 82.547 93.333 -20.002 1.00 33.59 221 PRO A CA 1
ATOM 1563 C C . PRO A 1 221 ? 83.052 92.231 -19.079 1.00 31.70 221 PRO A C 1
ATOM 1564 O O . PRO A 1 221 ? 83.638 91.257 -19.529 1.00 32.43 221 PRO A O 1
ATOM 1568 N N . ARG A 1 222 ? 82.856 92.433 -17.782 1.00 32.82 222 ARG A N 1
ATOM 1569 C CA . ARG A 1 222 ? 83.269 91.478 -16.769 1.00 36.95 222 ARG A CA 1
ATOM 1570 C C . ARG A 1 222 ? 82.000 90.828 -16.215 1.00 37.66 222 ARG A C 1
ATOM 1571 O O . ARG A 1 222 ? 80.984 91.503 -15.988 1.00 37.16 222 ARG A O 1
ATOM 1579 N N . ILE A 1 223 ? 82.073 89.520 -15.979 1.00 36.94 223 ILE A N 1
ATOM 1580 C CA . ILE A 1 223 ? 80.931 88.738 -15.500 1.00 33.35 223 ILE A CA 1
ATOM 1581 C C . ILE A 1 223 ? 80.388 89.262 -14.188 1.00 30.63 223 ILE A C 1
ATOM 1582 O O . ILE A 1 223 ? 79.182 89.442 -14.026 1.00 30.33 223 ILE A O 1
ATOM 1587 N N . THR A 1 224 ? 81.299 89.584 -13.283 1.00 27.82 224 THR A N 1
ATOM 1588 C CA . THR A 1 224 ? 80.929 90.054 -11.961 1.00 25.89 224 THR A CA 1
ATOM 1589 C C . THR A 1 224 ? 80.205 91.380 -11.907 1.00 20.62 224 THR A C 1
ATOM 1590 O O . THR A 1 224 ? 79.902 91.876 -10.845 1.00 22.51 224 THR A O 1
ATOM 1594 N N . ASP A 1 225 ? 79.941 91.970 -13.053 1.00 21.30 225 ASP A N 1
ATOM 1595 C CA . ASP A 1 225 ? 79.224 93.231 -13.075 1.00 23.05 225 ASP A CA 1
ATOM 1596 C C . ASP A 1 225 ? 77.801 92.940 -13.528 1.00 24.44 225 ASP A C 1
ATOM 1597 O O . ASP A 1 225 ? 77.023 93.849 -13.813 1.00 21.13 225 ASP A O 1
ATOM 1602 N N . PHE A 1 226 ? 77.491 91.648 -13.639 1.00 25.93 226 PHE A N 1
ATOM 1603 C CA . PHE A 1 226 ? 76.187 91.190 -14.076 1.00 24.06 226 PHE A CA 1
ATOM 1604 C C . PHE A 1 226 ? 75.447 90.347 -13.054 1.00 23.72 226 PHE A C 1
ATOM 1605 O O . PHE A 1 226 ? 74.454 89.696 -13.373 1.00 27.38 226 PHE A O 1
ATOM 1613 N N . LEU A 1 227 ? 75.907 90.362 -11.817 1.00 20.46 227 LEU A N 1
ATOM 1614 C CA . LEU A 1 227 ? 75.220 89.581 -10.820 1.00 23.47 227 LEU A CA 1
ATOM 1615 C C . LEU A 1 227 ? 73.874 90.279 -10.672 1.00 26.53 227 LEU A C 1
ATOM 1616 O O . LEU A 1 227 ? 73.802 91.502 -10.758 1.00 28.80 227 LEU A O 1
ATOM 1621 N N . ASN A 1 228 ? 72.796 89.508 -10.575 1.00 27.51 228 ASN A N 1
ATOM 1622 C CA . ASN A 1 228 ? 71.494 90.133 -10.411 1.00 29.24 228 ASN A CA 1
ATOM 1623 C C . ASN A 1 228 ? 71.347 90.550 -8.950 1.00 26.78 228 ASN A C 1
ATOM 1624 O O . ASN A 1 228 ? 72.335 90.838 -8.294 1.00 26.07 228 ASN A O 1
ATOM 1629 N N . GLU A 1 229 ? 70.136 90.577 -8.426 1.00 27.72 229 GLU A N 1
ATOM 1630 C CA . GLU A 1 229 ? 69.958 90.980 -7.039 1.00 30.92 229 GLU A CA 1
ATOM 1631 C C . GLU A 1 229 ? 70.060 89.787 -6.097 1.00 29.12 229 GLU A C 1
ATOM 1632 O O . GLU A 1 229 ? 70.658 89.893 -5.025 1.00 27.98 229 GLU A O 1
ATOM 1638 N N . GLU A 1 230 ? 69.517 88.650 -6.538 1.00 30.20 230 GLU A N 1
ATOM 1639 C CA . GLU A 1 230 ? 69.522 87.399 -5.778 1.00 29.77 230 GLU A CA 1
ATOM 1640 C C . GLU A 1 230 ? 70.941 86.836 -5.695 1.00 27.96 230 GLU A C 1
ATOM 1641 O O . GLU A 1 230 ? 71.403 86.409 -4.632 1.00 26.32 230 GLU A O 1
ATOM 1647 N N . SER A 1 231 ? 71.601 86.783 -6.848 1.00 24.17 231 SER A N 1
ATOM 1648 C CA . SER A 1 231 ? 72.962 86.276 -6.960 1.00 17.39 231 SER A CA 1
ATOM 1649 C C . SER A 1 231 ? 73.902 87.096 -6.077 1.00 21.29 231 SER A C 1
ATOM 1650 O O . SER A 1 231 ? 74.837 86.558 -5.461 1.00 22.55 231 SER A O 1
ATOM 1653 N N . LYS A 1 232 ? 73.658 88.404 -6.046 1.00 22.67 232 LYS A N 1
ATOM 1654 C CA . LYS A 1 232 ? 74.470 89.336 -5.265 1.00 25.90 232 LYS A CA 1
ATOM 1655 C C . LYS A 1 232 ? 74.234 89.199 -3.782 1.00 25.63 232 LYS A C 1
ATOM 1656 O O . LYS A 1 232 ? 74.993 89.758 -3.010 1.00 24.89 232 LYS A O 1
ATOM 1662 N N . ALA A 1 233 ? 73.160 88.504 -3.399 1.00 24.45 233 ALA A N 1
ATOM 1663 C CA . ALA A 1 233 ? 72.832 88.286 -1.993 1.00 19.75 233 ALA A CA 1
ATOM 1664 C C . ALA A 1 233 ? 73.280 86.915 -1.565 1.00 19.58 233 ALA A C 1
ATOM 1665 O O . ALA A 1 233 ? 73.490 86.675 -0.379 1.00 20.69 233 ALA A O 1
ATOM 1667 N N . TYR A 1 234 ? 73.353 85.985 -2.513 1.00 20.54 234 TYR A N 1
ATOM 1668 C CA . TYR A 1 234 ? 73.836 84.644 -2.195 1.00 20.02 234 TYR A CA 1
ATOM 1669 C C . TYR A 1 234 ? 75.302 84.864 -1.817 1.00 18.98 234 TYR A C 1
ATOM 1670 O O . TYR A 1 234 ? 75.732 84.525 -0.708 1.00 18.80 234 TYR A O 1
ATOM 1679 N N . TYR A 1 235 ? 76.025 85.524 -2.722 1.00 16.48 235 TYR A N 1
ATOM 1680 C CA . TYR A 1 235 ? 77.428 85.824 -2.545 1.00 15.27 235 TYR A CA 1
ATOM 1681 C C . TYR A 1 235 ? 77.651 86.601 -1.269 1.00 15.96 235 TYR A C 1
ATOM 1682 O O . TYR A 1 235 ? 78.612 86.334 -0.538 1.00 18.37 235 TYR A O 1
ATOM 1691 N N . GLU A 1 236 ? 76.781 87.563 -0.988 1.00 16.07 236 GLU A N 1
ATOM 1692 C CA . GLU A 1 236 ? 76.957 88.334 0.236 1.00 18.39 236 GLU A CA 1
ATOM 1693 C C . GLU A 1 236 ? 76.720 87.456 1.449 1.00 18.56 236 GLU A C 1
ATOM 1694 O O . GLU A 1 236 ? 77.278 87.718 2.500 1.00 19.83 236 GLU A O 1
ATOM 1700 N N . GLN A 1 237 ? 75.861 86.445 1.328 1.00 20.14 237 GLN A N 1
ATOM 1701 C CA . GLN A 1 237 ? 75.601 85.540 2.444 1.00 18.20 237 GLN A CA 1
ATOM 1702 C C . GLN A 1 237 ? 76.794 84.617 2.650 1.00 18.44 237 GLN A C 1
ATOM 1703 O O . GLN A 1 237 ? 77.207 84.390 3.793 1.00 16.44 237 GLN A O 1
ATOM 1709 N N . VAL A 1 238 ? 77.342 84.083 1.551 1.00 15.09 238 VAL A N 1
ATOM 1710 C CA . VAL A 1 238 ? 78.527 83.230 1.628 1.00 13.41 238 VAL A CA 1
ATOM 1711 C C . VAL A 1 238 ? 79.605 83.993 2.411 1.00 14.89 238 VAL A C 1
ATOM 1712 O O . VAL A 1 238 ? 80.068 83.521 3.452 1.00 18.49 238 VAL A O 1
ATOM 1716 N N . LYS A 1 239 ? 79.940 85.207 1.977 1.00 13.10 239 LYS A N 1
ATOM 1717 C CA . LYS A 1 239 ? 80.957 85.991 2.690 1.00 13.19 239 LYS A CA 1
ATOM 1718 C C . LYS A 1 239 ? 80.520 86.349 4.096 1.00 10.27 239 LYS A C 1
ATOM 1719 O O . LYS A 1 239 ? 81.339 86.471 4.982 1.00 8.52 239 LYS A O 1
ATOM 1725 N N . ALA A 1 240 ? 79.225 86.521 4.301 1.00 12.56 240 ALA A N 1
ATOM 1726 C CA . ALA A 1 240 ? 78.723 86.845 5.624 1.00 11.39 240 ALA A CA 1
ATOM 1727 C C . ALA A 1 240 ? 79.169 85.706 6.507 1.00 14.19 240 ALA A C 1
ATOM 1728 O O . ALA A 1 240 ? 79.829 85.912 7.524 1.00 14.37 240 ALA A O 1
ATOM 1730 N N . TYR A 1 241 ? 78.846 84.495 6.069 1.00 12.72 241 TYR A N 1
ATOM 1731 C CA . TYR A 1 241 ? 79.193 83.283 6.795 1.00 14.00 241 TYR A CA 1
ATOM 1732 C C . TYR A 1 241 ? 80.676 83.165 7.060 1.00 14.52 241 TYR A C 1
ATOM 1733 O O . TYR A 1 241 ? 81.088 82.791 8.163 1.00 11.98 241 TYR A O 1
ATOM 1742 N N . LEU A 1 242 ? 81.480 83.462 6.041 1.00 16.85 242 LEU A N 1
ATOM 1743 C CA . LEU A 1 242 ? 82.930 83.423 6.185 1.00 12.95 242 LEU A CA 1
ATOM 1744 C C . LEU A 1 242 ? 83.310 84.395 7.282 1.00 11.80 242 LEU A C 1
ATOM 1745 O O . LEU A 1 242 ? 84.102 84.074 8.146 1.00 12.83 242 LEU A O 1
ATOM 1750 N N . ASP A 1 243 ? 82.685 85.558 7.307 1.00 12.56 243 ASP A N 1
ATOM 1751 C CA . ASP A 1 243 ? 83.001 86.517 8.342 1.00 14.30 243 ASP A CA 1
ATOM 1752 C C . ASP A 1 243 ? 82.591 85.943 9.683 1.00 17.13 243 ASP A C 1
ATOM 1753 O O . ASP A 1 243 ? 83.354 85.995 10.636 1.00 15.94 243 ASP A O 1
ATOM 1758 N N . ASP A 1 244 ? 81.407 85.338 9.740 1.00 23.76 244 ASP A N 1
ATOM 1759 C CA . ASP A 1 244 ? 80.884 84.711 10.968 1.00 24.12 244 ASP A CA 1
ATOM 1760 C C . ASP A 1 244 ? 81.898 83.730 11.531 1.00 23.03 244 ASP A C 1
ATOM 1761 O O . ASP A 1 244 ? 82.282 83.811 12.691 1.00 22.33 244 ASP A O 1
ATOM 1766 N N . LEU A 1 245 ? 82.234 82.733 10.711 1.00 20.93 245 LEU A N 1
ATOM 1767 C CA . LEU A 1 245 ? 83.175 81.681 11.081 1.00 18.19 245 LEU A CA 1
ATOM 1768 C C . LEU A 1 245 ? 84.594 82.223 11.246 1.00 16.35 245 LEU A C 1
ATOM 1769 O O . LEU A 1 245 ? 85.510 81.475 11.599 1.00 17.94 245 LEU A O 1
ATOM 1774 N N . GLY A 1 246 ? 84.803 83.483 10.880 1.00 11.94 246 GLY A N 1
ATOM 1775 C CA . GLY A 1 246 ? 86.121 84.067 11.020 1.00 11.53 246 GLY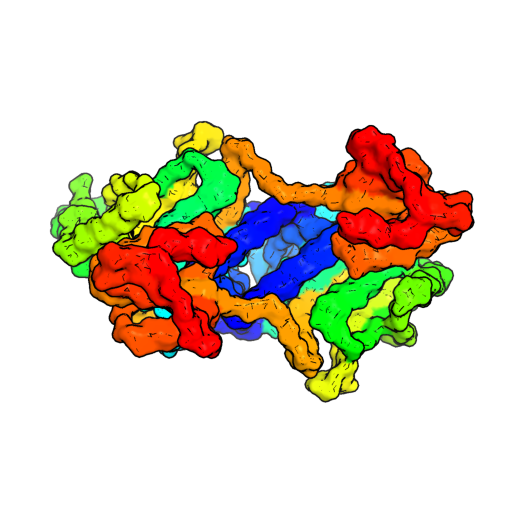 A CA 1
ATOM 1776 C C . GLY A 1 246 ? 87.133 83.525 10.043 1.00 11.25 246 GLY A C 1
ATOM 1777 O O . GLY A 1 246 ? 88.295 83.320 10.382 1.00 15.47 246 GLY A O 1
ATOM 1778 N N . ILE A 1 247 ? 86.686 83.296 8.823 1.00 10.97 247 ILE A N 1
ATOM 1779 C CA . ILE A 1 247 ? 87.545 82.791 7.770 1.00 13.11 247 ILE A CA 1
ATOM 1780 C C . ILE A 1 247 ? 87.908 83.983 6.891 1.00 12.55 247 ILE A C 1
ATOM 1781 O O . ILE A 1 247 ? 87.058 84.764 6.502 1.00 14.08 247 ILE A O 1
ATOM 1786 N N . PRO A 1 248 ? 89.202 84.236 6.731 1.00 13.78 248 PRO A N 1
ATOM 1787 C CA . PRO A 1 248 ? 89.627 85.359 5.909 1.00 14.95 248 PRO A CA 1
ATOM 1788 C C . PRO A 1 248 ? 89.597 84.939 4.452 1.00 16.08 248 PRO A C 1
ATOM 1789 O O . PRO A 1 248 ? 89.857 83.769 4.155 1.00 21.91 248 PRO A O 1
ATOM 1793 N N . TYR A 1 249 ? 89.309 85.890 3.558 1.00 10.74 249 TYR A N 1
ATOM 1794 C CA . TYR A 1 249 ? 89.222 85.620 2.140 1.00 8.36 249 TYR A CA 1
ATOM 1795 C C . TYR A 1 249 ? 89.542 86.847 1.303 1.00 11.80 249 TYR A C 1
ATOM 1796 O O . TYR A 1 249 ? 89.340 87.987 1.722 1.00 16.95 249 TYR A O 1
ATOM 1805 N N . THR A 1 250 ? 89.928 86.597 0.066 1.00 13.74 250 THR A N 1
ATOM 1806 C CA . THR A 1 250 ? 90.264 87.651 -0.857 1.00 13.97 250 THR A CA 1
ATOM 1807 C C . THR A 1 250 ? 89.302 87.481 -2.028 1.00 12.55 250 THR A C 1
ATOM 1808 O O . THR A 1 250 ? 89.137 86.383 -2.557 1.00 14.36 250 THR A O 1
ATOM 1812 N N . GLU A 1 251 ? 88.633 88.561 -2.404 1.00 9.19 251 GLU A N 1
ATOM 1813 C CA . GLU A 1 251 ? 87.720 88.514 -3.533 1.00 10.04 251 GLU A CA 1
ATOM 1814 C C . GLU A 1 251 ? 88.473 88.813 -4.820 1.00 8.05 251 GLU A C 1
ATOM 1815 O O . GLU A 1 251 ? 88.939 89.902 -5.024 1.00 9.15 251 GLU A O 1
ATOM 1821 N N . ASP A 1 252 ? 88.619 87.853 -5.695 1.00 8.60 252 ASP A N 1
ATOM 1822 C CA . ASP A 1 252 ? 89.335 88.142 -6.905 1.00 13.14 252 ASP A CA 1
ATOM 1823 C C . ASP A 1 252 ? 88.347 88.137 -8.021 1.00 18.39 252 ASP A C 1
ATOM 1824 O O . ASP A 1 252 ? 88.126 87.106 -8.647 1.00 24.07 252 ASP A O 1
ATOM 1829 N N . PRO A 1 253 ? 87.792 89.305 -8.349 1.00 20.93 253 PRO A N 1
ATOM 1830 C CA . PRO A 1 253 ? 86.804 89.480 -9.419 1.00 17.68 253 PRO A CA 1
ATOM 1831 C C . PRO A 1 253 ? 87.139 88.704 -10.671 1.00 19.84 253 PRO A C 1
ATOM 1832 O O . PRO A 1 253 ? 86.244 88.241 -11.344 1.00 22.57 253 PRO A O 1
ATOM 1836 N N . ASN A 1 254 ? 88.429 88.529 -10.943 1.00 22.88 254 ASN A N 1
ATOM 1837 C CA . ASN A 1 254 ? 88.911 87.833 -12.133 1.00 26.98 254 ASN A CA 1
ATOM 1838 C C . ASN A 1 254 ? 89.022 86.319 -11.997 1.00 29.42 254 ASN A C 1
ATOM 1839 O O . ASN A 1 254 ? 89.512 85.637 -12.912 1.00 30.60 254 ASN A O 1
ATOM 1844 N N . LEU A 1 255 ? 88.587 85.796 -10.857 1.00 28.86 255 LEU A N 1
ATOM 1845 C CA . LEU A 1 255 ? 88.638 84.371 -10.612 1.00 28.74 255 LEU A CA 1
ATOM 1846 C C . LEU A 1 255 ? 87.289 83.894 -11.050 1.00 31.20 255 LEU A C 1
ATOM 1847 O O . LEU A 1 255 ? 86.351 83.839 -10.258 1.00 32.27 255 LEU A O 1
ATOM 1852 N N . VAL A 1 256 ? 87.189 83.579 -12.332 1.00 32.25 256 VAL A N 1
ATOM 1853 C CA . VAL A 1 256 ? 85.943 83.106 -12.891 1.00 35.82 256 VAL A CA 1
ATOM 1854 C C . VAL A 1 256 ? 86.203 81.838 -13.665 1.00 38.15 256 VAL A C 1
ATOM 1855 O O . VAL A 1 256 ? 87.351 81.445 -13.849 1.00 38.24 256 VAL A O 1
ATOM 1859 N N . ARG A 1 257 ? 85.123 81.215 -14.121 1.00 44.74 257 ARG A N 1
ATOM 1860 C CA . ARG A 1 257 ? 85.184 79.990 -14.907 1.00 47.99 257 ARG A CA 1
ATOM 1861 C C . ARG A 1 257 ? 84.210 80.108 -16.077 1.00 48.48 257 ARG A C 1
ATOM 1862 O O . ARG A 1 257 ? 83.048 80.488 -15.906 1.00 43.86 257 ARG A O 1
ATOM 1870 N N . GLY A 1 258 ? 84.733 79.833 -17.268 1.00 52.51 258 GLY A N 1
ATOM 1871 C CA . GLY A 1 258 ? 83.960 79.921 -18.492 1.00 54.70 258 GLY A CA 1
ATOM 1872 C C . GLY A 1 258 ? 82.838 78.919 -18.670 1.00 57.40 258 GLY A C 1
ATOM 1873 O O . GLY A 1 258 ? 81.811 79.261 -19.264 1.00 60.53 258 GLY A O 1
ATOM 1874 N N . LEU A 1 259 ? 83.031 77.690 -18.186 1.00 56.85 259 LEU A N 1
ATOM 1875 C CA . LEU A 1 259 ? 82.031 76.635 -18.316 1.00 54.02 259 LEU A CA 1
ATOM 1876 C C . LEU A 1 259 ? 80.677 77.102 -17.813 1.00 54.25 259 LEU A C 1
ATOM 1877 O O . LEU A 1 259 ? 80.474 77.248 -16.616 1.00 55.24 259 LEU A O 1
ATOM 1882 N N . ASP A 1 260 ? 79.731 77.272 -18.729 1.00 55.45 260 ASP A N 1
ATOM 1883 C CA . ASP A 1 260 ? 78.419 77.789 -18.354 1.00 56.84 260 ASP A CA 1
ATOM 1884 C C . ASP A 1 260 ? 77.632 77.065 -17.294 1.00 52.54 260 ASP A C 1
ATOM 1885 O O . ASP A 1 260 ? 76.564 77.536 -16.888 1.00 54.56 260 ASP A O 1
ATOM 1890 N N . TYR A 1 261 ? 78.129 75.924 -16.846 1.00 45.06 261 TYR A N 1
ATOM 1891 C CA . TYR A 1 261 ? 77.402 75.241 -15.815 1.00 40.90 261 TYR A CA 1
ATOM 1892 C C . TYR A 1 261 ? 78.003 75.527 -14.481 1.00 37.48 261 TYR A C 1
ATOM 1893 O O . TYR A 1 261 ? 77.656 74.897 -13.497 1.00 38.28 261 TYR A O 1
ATOM 1902 N N . TYR A 1 262 ? 78.881 76.517 -14.450 1.00 35.49 262 TYR A N 1
ATOM 1903 C CA . TYR A 1 262 ? 79.551 76.938 -13.221 1.00 34.14 262 TYR A CA 1
ATOM 1904 C C . TYR A 1 262 ? 78.824 78.142 -12.645 1.00 28.85 262 TYR A C 1
ATOM 1905 O O . TYR A 1 262 ? 78.876 79.214 -13.187 1.00 30.85 262 TYR A O 1
ATOM 1914 N N . THR A 1 263 ? 78.175 77.983 -11.514 1.00 25.59 263 THR A N 1
ATOM 1915 C CA . THR A 1 263 ? 77.440 79.091 -10.945 1.00 24.19 263 THR A CA 1
ATOM 1916 C C . THR A 1 263 ? 78.062 79.542 -9.638 1.00 21.63 263 THR A C 1
ATOM 1917 O O . THR A 1 263 ? 79.029 78.952 -9.149 1.00 26.45 263 THR A O 1
ATOM 1921 N N . HIS A 1 264 ? 77.499 80.625 -9.117 1.00 16.32 264 HIS A N 1
ATOM 1922 C CA . HIS A 1 264 ? 77.883 81.247 -7.861 1.00 10.22 264 HIS A CA 1
ATOM 1923 C C . HIS A 1 264 ? 79.319 81.168 -7.371 1.00 13.50 264 HIS A C 1
ATOM 1924 O O . HIS A 1 264 ? 80.247 81.586 -8.084 1.00 13.98 264 HIS A O 1
ATOM 1931 N N . THR A 1 265 ? 79.502 80.651 -6.152 1.00 13.50 265 THR A N 1
ATOM 1932 C CA . THR A 1 265 ? 80.821 80.578 -5.556 1.00 14.88 265 THR A CA 1
ATOM 1933 C C . THR A 1 265 ? 81.913 79.863 -6.303 1.00 15.62 265 THR A C 1
ATOM 1934 O O . THR A 1 265 ? 81.722 78.756 -6.802 1.00 24.29 265 THR A O 1
ATOM 1938 N N . ALA A 1 266 ? 83.046 80.541 -6.411 1.00 10.83 266 ALA A N 1
ATOM 1939 C CA . ALA A 1 266 ? 84.215 80.013 -7.081 1.00 5.74 266 ALA A CA 1
ATOM 1940 C C . ALA A 1 266 ? 85.311 80.378 -6.103 1.00 7.22 266 ALA A C 1
ATOM 1941 O O . ALA A 1 266 ? 85.230 81.420 -5.462 1.00 3.26 266 ALA A O 1
ATOM 1943 N N . PHE A 1 267 ? 86.247 79.461 -5.878 1.00 9.19 267 PHE A N 1
ATOM 1944 C CA . PHE A 1 267 ? 87.318 79.729 -4.952 1.00 11.02 267 PHE A CA 1
ATOM 1945 C C . PHE A 1 267 ? 88.583 78.971 -5.297 1.00 13.18 267 PHE A C 1
ATOM 1946 O O . PHE A 1 267 ? 88.575 78.061 -6.135 1.00 13.73 267 PHE A O 1
ATOM 1954 N N . GLU A 1 268 ? 89.666 79.370 -4.633 1.00 11.84 268 GLU A N 1
ATOM 1955 C CA . GLU A 1 268 ? 90.970 78.789 -4.819 1.00 9.80 268 GLU A CA 1
ATOM 1956 C C . GLU A 1 268 ? 91.675 79.042 -3.518 1.00 13.74 268 GLU A C 1
ATOM 1957 O O . GLU A 1 268 ? 91.519 80.125 -2.958 1.00 13.96 268 GLU A O 1
ATOM 1963 N N . LEU A 1 269 ? 92.322 78.016 -2.962 1.00 15.09 269 LEU A N 1
ATOM 1964 C CA . LEU A 1 269 ? 93.050 78.156 -1.703 1.00 13.79 269 LEU A CA 1
ATOM 1965 C C . LEU A 1 269 ? 94.469 78.289 -2.174 1.00 19.42 269 LEU A C 1
ATOM 1966 O O . LEU A 1 269 ? 94.903 77.550 -3.074 1.00 20.28 269 LEU A O 1
ATOM 1971 N N . MET A 1 270 ? 95.192 79.261 -1.639 1.00 22.83 270 MET A N 1
ATOM 1972 C CA . MET A 1 270 ? 96.560 79.393 -2.079 1.00 24.06 270 MET A CA 1
ATOM 1973 C C . MET A 1 270 ? 97.587 79.525 -0.981 1.00 23.35 270 MET A C 1
ATOM 1974 O O . MET A 1 270 ? 97.282 79.856 0.168 1.00 17.60 270 MET A O 1
ATOM 1979 N N . MET A 1 271 ? 98.776 79.066 -1.347 1.00 28.66 271 MET A N 1
ATOM 1980 C CA . MET A 1 271 ? 99.944 79.016 -0.502 1.00 31.43 271 MET A CA 1
ATOM 1981 C C . MET A 1 271 ? 100.941 80.014 -0.998 1.00 32.21 271 MET A C 1
ATOM 1982 O O . MET A 1 271 ? 101.302 80.046 -2.189 1.00 27.26 271 MET A O 1
ATOM 1987 N N . ASP A 1 272 ? 101.325 80.875 -0.078 1.00 36.26 272 ASP A N 1
ATOM 1988 C CA . ASP A 1 272 ? 102.324 81.875 -0.349 1.00 42.13 272 ASP A CA 1
ATOM 1989 C C . ASP A 1 272 ? 103.610 81.187 0.099 1.00 43.51 272 ASP A C 1
ATOM 1990 O O . ASP A 1 272 ? 103.795 80.924 1.301 1.00 44.31 272 ASP A O 1
ATOM 1995 N N . ASN A 1 273 ? 104.447 80.799 -0.855 1.00 43.14 273 ASN A N 1
ATOM 1996 C CA . ASN A 1 273 ? 105.711 80.176 -0.501 1.00 45.48 273 ASN A CA 1
ATOM 1997 C C . ASN A 1 273 ? 106.791 80.468 -1.529 1.00 45.90 273 ASN A C 1
ATOM 1998 O O . ASN A 1 273 ? 106.766 79.928 -2.631 1.00 47.12 273 ASN A O 1
ATOM 2003 N N . PRO A 1 274 ? 107.785 81.298 -1.149 1.00 47.09 274 PRO A N 1
ATOM 2004 C CA . PRO A 1 274 ? 108.947 81.761 -1.922 1.00 47.47 274 PRO A CA 1
ATOM 2005 C C . PRO A 1 274 ? 109.753 80.701 -2.679 1.00 46.49 274 PRO A C 1
ATOM 2006 O O . PRO A 1 274 ? 110.366 81.011 -3.709 1.00 46.94 274 PRO A O 1
ATOM 2010 N N . ASN A 1 275 ? 109.745 79.461 -2.195 1.00 43.91 275 ASN A N 1
ATOM 2011 C CA . ASN A 1 275 ? 110.474 78.406 -2.876 1.00 42.19 275 ASN A CA 1
ATOM 2012 C C . ASN A 1 275 ? 109.619 77.783 -3.971 1.00 42.49 275 ASN A C 1
ATOM 2013 O O . ASN A 1 275 ? 109.844 76.643 -4.374 1.00 45.27 275 ASN A O 1
ATOM 2018 N N . TYR A 1 276 ? 108.675 78.566 -4.486 1.00 43.34 276 TYR A N 1
ATOM 2019 C CA . TYR A 1 276 ? 107.751 78.138 -5.526 1.00 44.92 276 TYR A CA 1
ATOM 2020 C C . TYR A 1 276 ? 107.970 78.848 -6.855 1.00 46.65 276 TYR A C 1
ATOM 2021 O O . TYR A 1 276 ? 108.501 79.958 -6.882 1.00 48.58 276 TYR A O 1
ATOM 2030 N N . ASP A 1 277 ? 107.588 78.203 -7.958 1.00 47.31 277 ASP A N 1
ATOM 2031 C CA . ASP A 1 277 ? 107.733 78.818 -9.275 1.00 51.59 277 ASP A CA 1
ATOM 2032 C C . ASP A 1 277 ? 106.800 80.025 -9.256 1.00 52.64 277 ASP A C 1
ATOM 2033 O O . ASP A 1 277 ? 105.584 79.892 -9.399 1.00 54.14 277 ASP A O 1
ATOM 2038 N N . GLY A 1 278 ? 107.372 81.194 -9.001 1.00 51.76 278 GLY A N 1
ATOM 2039 C CA . GLY A 1 278 ? 106.569 82.399 -8.937 1.00 48.03 278 GLY A CA 1
ATOM 2040 C C . GLY A 1 278 ? 106.112 82.663 -7.520 1.00 43.64 278 GLY A C 1
ATOM 2041 O O . GLY A 1 278 ? 105.258 83.497 -7.289 1.00 45.05 278 GLY A O 1
ATOM 2042 N N . ALA A 1 279 ? 106.672 81.928 -6.574 1.00 42.58 279 ALA A N 1
ATOM 2043 C CA . ALA A 1 279 ? 106.354 82.083 -5.157 1.00 43.91 279 ALA A CA 1
ATOM 2044 C C . ALA A 1 279 ? 104.950 81.674 -4.697 1.00 44.85 279 ALA A C 1
ATOM 2045 O O . ALA A 1 279 ? 104.734 81.462 -3.495 1.00 47.66 279 ALA A O 1
ATOM 2047 N N . ILE A 1 280 ? 103.988 81.576 -5.609 1.00 40.83 280 ILE A N 1
ATOM 2048 C CA . ILE A 1 280 ? 102.654 81.217 -5.172 1.00 37.22 280 ILE A CA 1
ATOM 2049 C C . ILE A 1 280 ? 102.197 79.959 -5.850 1.00 36.76 280 ILE A C 1
ATOM 2050 O O . ILE A 1 280 ? 102.639 79.649 -6.973 1.00 35.26 280 ILE A O 1
ATOM 2055 N N . THR A 1 281 ? 101.364 79.205 -5.133 1.00 34.79 281 THR A N 1
ATOM 2056 C CA . THR A 1 281 ? 100.799 77.959 -5.646 1.00 31.49 281 THR A CA 1
ATOM 2057 C C . THR A 1 281 ? 99.368 77.818 -5.188 1.00 27.44 281 THR A C 1
ATOM 2058 O O . THR A 1 281 ? 98.983 78.263 -4.100 1.00 25.48 281 THR A O 1
ATOM 2062 N N . THR A 1 282 ? 98.579 77.216 -6.058 1.00 21.55 282 THR A N 1
ATOM 2063 C CA . THR A 1 282 ? 97.196 76.957 -5.771 1.00 19.72 282 THR A CA 1
ATOM 2064 C C . THR A 1 282 ? 97.219 75.566 -5.188 1.00 18.94 282 THR A C 1
ATOM 2065 O O . THR A 1 282 ? 97.694 74.625 -5.819 1.00 16.87 282 THR A O 1
ATOM 2069 N N . LEU A 1 283 ? 96.779 75.455 -3.950 1.00 18.10 283 LEU A N 1
ATOM 2070 C CA . LEU A 1 283 ? 96.741 74.175 -3.284 1.00 17.89 283 LEU A CA 1
ATOM 2071 C C . LEU A 1 283 ? 95.460 73.380 -3.669 1.00 18.82 283 LEU A C 1
ATOM 2072 O O . LEU A 1 283 ? 95.514 72.182 -3.999 1.00 16.02 283 LEU A O 1
ATOM 2077 N N . CYS A 1 284 ? 94.329 74.090 -3.678 1.00 18.43 284 CYS A N 1
ATOM 2078 C CA . CYS A 1 284 ? 93.018 73.524 -3.955 1.00 15.04 284 CYS A CA 1
ATOM 2079 C C . CYS A 1 284 ? 92.127 74.497 -4.707 1.00 15.21 284 CYS A C 1
ATOM 2080 O O . CYS A 1 284 ? 92.358 75.698 -4.686 1.00 20.74 284 CYS A O 1
ATOM 2083 N N . GLY A 1 285 ? 91.068 73.985 -5.318 1.00 18.49 285 GLY A N 1
ATOM 2084 C CA . GLY A 1 285 ? 90.136 74.827 -6.066 1.00 17.68 285 GLY A CA 1
ATOM 2085 C C . GLY A 1 285 ? 88.773 74.176 -6.326 1.00 16.18 285 GLY A C 1
ATOM 2086 O O . GLY A 1 285 ? 88.651 72.943 -6.324 1.00 14.72 285 GLY A O 1
ATOM 2087 N N . GLY A 1 286 ? 87.748 74.995 -6.564 1.00 14.62 286 GLY A N 1
ATOM 2088 C CA . GLY A 1 286 ? 86.420 74.463 -6.811 1.00 11.13 286 GLY A CA 1
ATOM 2089 C C . GLY A 1 286 ? 85.332 75.517 -6.857 1.00 9.41 286 GLY A C 1
ATOM 2090 O O . GLY A 1 286 ? 85.624 76.692 -7.009 1.00 4.49 286 GLY A O 1
ATOM 2091 N N . GLY A 1 287 ? 84.073 75.091 -6.733 1.00 17.31 287 GLY A N 1
ATOM 2092 C CA . GLY A 1 287 ? 82.925 76.006 -6.784 1.00 17.68 287 GLY A CA 1
ATOM 2093 C C . GLY A 1 287 ? 81.587 75.331 -7.101 1.00 18.40 287 GLY A C 1
ATOM 2094 O O . GLY A 1 287 ? 81.557 74.103 -7.271 1.00 22.46 287 GLY A O 1
ATOM 2095 N N . ARG A 1 288 ? 80.491 76.098 -7.183 1.00 17.92 288 ARG A N 1
ATOM 2096 C CA . ARG A 1 288 ? 79.148 75.541 -7.483 1.00 14.83 288 ARG A CA 1
ATOM 2097 C C . ARG A 1 288 ? 78.954 75.338 -8.967 1.00 16.27 288 ARG A C 1
ATOM 2098 O O . ARG A 1 288 ? 79.653 75.934 -9.787 1.00 19.88 288 ARG A O 1
ATOM 2106 N N . TYR A 1 289 ? 77.921 74.589 -9.313 1.00 16.73 289 TYR A N 1
ATOM 2107 C CA . TYR A 1 289 ? 77.610 74.349 -10.699 1.00 18.03 289 TYR A CA 1
ATOM 2108 C C . TYR A 1 289 ? 76.119 74.059 -10.888 1.00 22.71 289 TYR A C 1
ATOM 2109 O O . TYR A 1 289 ? 75.449 73.617 -9.954 1.00 23.83 289 TYR A O 1
ATOM 2118 N N . ASN A 1 290 ? 75.554 74.502 -12.007 1.00 25.00 290 ASN A N 1
ATOM 2119 C CA . ASN A 1 290 ? 74.177 74.140 -12.333 1.00 27.30 290 ASN A CA 1
ATOM 2120 C C . ASN A 1 290 ? 74.112 73.924 -13.830 1.00 25.02 290 ASN A C 1
ATOM 2121 O O . ASN A 1 290 ? 74.069 74.863 -14.599 1.00 24.92 290 ASN A O 1
ATOM 2126 N N . GLY A 1 291 ? 74.110 72.659 -14.223 1.00 25.87 291 GLY A N 1
ATOM 2127 C CA . GLY A 1 291 ? 74.087 72.300 -15.624 1.00 27.36 291 GLY A CA 1
ATOM 2128 C C . GLY A 1 291 ? 74.994 71.110 -15.900 1.00 29.61 291 GLY A C 1
ATOM 2129 O O . GLY A 1 291 ? 74.898 70.502 -16.960 1.00 33.61 291 GLY A O 1
ATOM 2130 N N . LEU A 1 292 ? 75.877 70.784 -14.954 1.00 26.55 292 LEU A N 1
ATOM 2131 C CA . LEU A 1 292 ? 76.801 69.673 -15.085 1.00 24.43 292 LEU A CA 1
ATOM 2132 C C . LEU A 1 292 ? 76.048 68.354 -15.202 1.00 26.29 292 LEU A C 1
ATOM 2133 O O . LEU A 1 292 ? 76.204 67.624 -16.187 1.00 29.26 292 LEU A O 1
ATOM 2138 N N . LEU A 1 293 ? 75.165 68.095 -14.242 1.00 24.83 293 LEU A N 1
ATOM 2139 C CA . LEU A 1 293 ? 74.391 66.861 -14.208 1.00 25.49 293 LEU A CA 1
ATOM 2140 C C . LEU A 1 293 ? 73.614 66.547 -15.497 1.00 30.28 293 LEU A C 1
ATOM 2141 O O . LEU A 1 293 ? 73.548 65.401 -15.932 1.00 34.14 293 LEU A O 1
ATOM 2146 N N . GLU A 1 294 ? 73.078 67.583 -16.125 1.00 32.59 294 GLU A N 1
ATOM 2147 C CA . GLU 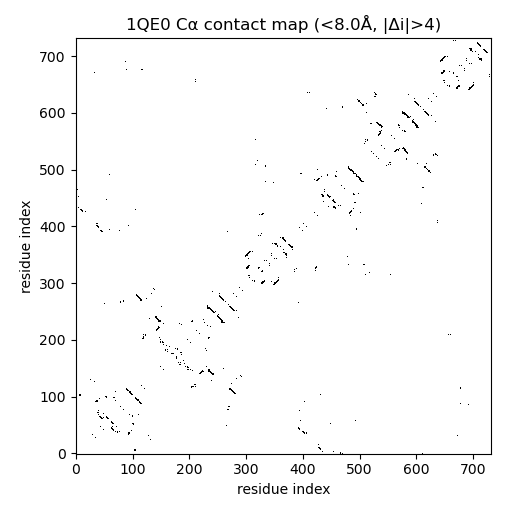A 1 294 ? 72.287 67.457 -17.343 1.00 33.02 294 GLU A CA 1
ATOM 2148 C C . GLU A 1 294 ? 73.141 67.123 -18.559 1.00 30.83 294 GLU A C 1
ATOM 2149 O O . GLU A 1 294 ? 72.680 66.478 -19.491 1.00 33.74 294 GLU A O 1
ATOM 2155 N N . LEU A 1 295 ? 74.383 67.568 -18.566 1.00 27.77 295 LEU A N 1
ATOM 2156 C CA . LEU A 1 295 ? 75.262 67.231 -19.664 1.00 27.70 295 LEU A CA 1
ATOM 2157 C C . LEU A 1 295 ? 75.569 65.734 -19.517 1.00 32.08 295 LEU A C 1
ATOM 2158 O O . LEU A 1 295 ? 75.851 65.056 -20.492 1.00 37.87 295 LEU A O 1
ATOM 2163 N N . LEU A 1 296 ? 75.531 65.210 -18.295 1.00 30.03 296 LEU A N 1
ATOM 2164 C CA . LEU A 1 296 ? 75.757 63.779 -18.105 1.00 26.54 296 LEU A CA 1
ATOM 2165 C C . LEU A 1 296 ? 74.453 62.941 -18.159 1.00 29.20 296 LEU A C 1
ATOM 2166 O O . LEU A 1 296 ? 74.447 61.775 -17.767 1.00 32.65 296 LEU A O 1
ATOM 2171 N N . ASP A 1 297 ? 73.381 63.522 -18.707 1.00 29.32 297 ASP A N 1
ATOM 2172 C CA . ASP A 1 297 ? 72.054 62.898 -18.805 1.00 26.74 297 ASP A CA 1
ATOM 2173 C C . ASP A 1 297 ? 71.391 62.733 -17.440 1.00 25.72 297 ASP A C 1
ATOM 2174 O O . ASP A 1 297 ? 70.840 61.674 -17.155 1.00 28.84 297 ASP A O 1
ATOM 2179 N N . GLY A 1 298 ? 71.416 63.764 -16.603 1.00 23.03 298 GLY A N 1
ATOM 2180 C CA . GLY A 1 298 ? 70.809 63.640 -15.291 1.00 24.12 298 GLY A CA 1
ATOM 2181 C C . GLY A 1 298 ? 69.944 64.826 -14.942 1.00 26.53 298 GLY A C 1
ATOM 2182 O O . GLY A 1 298 ? 69.828 65.737 -15.772 1.00 30.84 298 GLY A O 1
ATOM 2183 N N . PRO A 1 299 ? 69.375 64.875 -13.711 1.00 25.93 299 PRO A N 1
ATOM 2184 C CA . PRO A 1 299 ? 68.498 65.896 -13.120 1.00 26.43 299 PRO A CA 1
ATOM 2185 C C . PRO A 1 299 ? 69.109 67.278 -13.166 1.00 32.05 299 PRO A C 1
ATOM 2186 O O . PRO A 1 299 ? 70.272 67.425 -13.502 1.00 37.70 299 PRO A O 1
ATOM 2190 N N . SER A 1 300 ? 68.352 68.305 -12.799 1.00 36.16 300 SER A N 1
ATOM 2191 C CA . SER A 1 300 ? 68.916 69.651 -12.806 1.00 37.11 300 SER A CA 1
ATOM 2192 C C . SER A 1 300 ? 69.491 70.011 -11.447 1.00 39.15 300 SER A C 1
ATOM 2193 O O . SER A 1 300 ? 69.508 71.191 -11.075 1.00 46.73 300 SER A O 1
ATOM 2196 N N . GLU A 1 301 ? 69.952 69.013 -10.701 1.00 32.80 301 GLU A N 1
ATOM 2197 C CA . GLU A 1 301 ? 70.522 69.274 -9.399 1.00 29.40 301 GLU A CA 1
ATOM 2198 C C . GLU A 1 301 ? 71.630 70.305 -9.425 1.00 27.68 301 GLU A C 1
ATOM 2199 O O . GLU A 1 301 ? 72.346 70.449 -10.419 1.00 29.57 301 GLU A O 1
ATOM 2205 N N . THR A 1 302 ? 71.703 71.061 -8.333 1.00 28.25 302 THR A N 1
ATOM 2206 C CA . THR A 1 302 ? 72.720 72.082 -8.109 1.00 24.64 302 THR A CA 1
ATOM 2207 C C . THR A 1 302 ? 73.805 71.365 -7.320 1.00 22.72 302 THR A C 1
ATOM 2208 O O . THR A 1 302 ? 73.551 70.307 -6.754 1.00 19.07 302 THR A O 1
ATOM 2212 N N . GLY A 1 303 ? 75.001 71.930 -7.266 1.00 24.35 303 GLY A N 1
ATOM 2213 C CA . GLY A 1 303 ? 76.067 71.278 -6.528 1.00 24.10 303 GLY A CA 1
ATOM 2214 C C . GLY A 1 303 ? 77.339 72.097 -6.435 1.00 20.70 303 GLY A C 1
ATOM 2215 O O . GLY A 1 303 ? 77.553 73.022 -7.228 1.00 22.30 303 GLY A O 1
ATOM 2216 N N . ILE A 1 304 ? 78.181 71.749 -5.467 1.00 13.88 304 ILE A N 1
ATOM 2217 C CA . ILE A 1 304 ? 79.446 72.425 -5.234 1.00 6.89 304 ILE A CA 1
ATOM 2218 C C . ILE A 1 304 ? 80.443 71.355 -4.860 1.00 5.49 304 ILE A C 1
ATOM 2219 O O . ILE A 1 304 ? 80.096 70.356 -4.223 1.00 3.41 304 ILE A O 1
ATOM 2224 N N . GLY A 1 305 ? 81.689 71.582 -5.232 1.00 4.03 305 GLY A N 1
ATOM 2225 C CA . GLY A 1 305 ? 82.732 70.644 -4.887 1.00 5.22 305 GLY A CA 1
ATOM 2226 C C . GLY A 1 305 ? 84.074 71.289 -5.111 1.00 4.11 305 GLY A C 1
ATOM 2227 O O . GLY A 1 305 ? 84.138 72.454 -5.524 1.00 4.98 305 GLY A O 1
ATOM 2228 N N . PHE A 1 306 ? 85.125 70.537 -4.849 1.00 2.00 306 PHE A N 1
ATOM 2229 C CA . PHE A 1 306 ? 86.468 71.009 -5.041 1.00 3.75 306 PHE A CA 1
ATOM 2230 C C . PHE A 1 306 ? 87.307 69.767 -5.229 1.00 11.45 306 PHE A C 1
ATOM 2231 O O . PHE A 1 306 ? 86.777 68.657 -5.104 1.00 16.56 306 PHE A O 1
ATOM 2239 N N . ALA A 1 307 ? 88.578 69.941 -5.593 1.00 12.40 307 ALA A N 1
ATOM 2240 C CA . ALA A 1 307 ? 89.512 68.832 -5.788 1.00 8.55 307 ALA A CA 1
ATOM 2241 C C . ALA A 1 307 ? 90.812 69.346 -5.273 1.00 7.89 307 ALA A C 1
ATOM 2242 O O . ALA A 1 307 ? 91.081 70.522 -5.372 1.00 8.92 307 ALA A O 1
ATOM 2244 N N . LEU A 1 308 ? 91.691 68.434 -4.924 1.00 7.28 308 LEU A N 1
ATOM 2245 C CA . LEU A 1 308 ? 92.930 68.788 -4.296 1.00 3.39 308 LEU A CA 1
ATOM 2246 C C . LEU A 1 308 ? 93.872 67.652 -4.601 1.00 8.85 308 LEU A C 1
ATOM 2247 O O . LEU A 1 308 ? 93.427 66.519 -4.791 1.00 15.13 308 LEU A O 1
ATOM 2252 N N . SER A 1 309 ? 95.159 67.955 -4.722 1.00 12.48 309 SER A N 1
ATOM 2253 C CA . SER A 1 309 ? 96.179 66.948 -5.026 1.00 10.25 309 SER A CA 1
ATOM 2254 C C . SER A 1 309 ? 96.939 66.597 -3.783 1.00 7.77 309 SER A C 1
ATOM 2255 O O . SER A 1 309 ? 97.439 67.501 -3.103 1.00 9.16 309 SER A O 1
ATOM 2258 N N . ILE A 1 310 ? 97.075 65.301 -3.513 1.00 7.91 310 ILE A N 1
ATOM 2259 C CA . ILE A 1 310 ? 97.817 64.865 -2.331 1.00 13.09 310 ILE A CA 1
ATOM 2260 C C . ILE A 1 310 ? 99.309 65.137 -2.540 1.00 10.64 310 ILE A C 1
ATOM 2261 O O . ILE A 1 310 ? 100.044 65.541 -1.616 1.00 4.98 310 ILE A O 1
ATOM 2266 N N . GLU A 1 311 ? 99.739 65.021 -3.784 1.00 7.97 311 GLU A N 1
ATOM 2267 C CA . GLU A 1 311 ? 101.128 65.297 -4.050 1.00 12.78 311 GLU A CA 1
ATOM 2268 C C . GLU A 1 311 ? 101.484 66.713 -3.670 1.00 12.86 311 GLU A C 1
ATOM 2269 O O . GLU A 1 311 ? 102.405 66.923 -2.882 1.00 17.30 311 GLU A O 1
ATOM 2275 N N . ARG A 1 312 ? 100.685 67.670 -4.133 1.00 12.77 312 ARG A N 1
ATOM 2276 C CA . ARG A 1 312 ? 100.913 69.072 -3.818 1.00 9.95 312 ARG A CA 1
ATOM 2277 C C . ARG A 1 312 ? 100.843 69.332 -2.310 1.00 15.30 312 ARG A C 1
ATOM 2278 O O . ARG A 1 312 ? 101.682 70.064 -1.773 1.00 22.89 312 ARG A O 1
ATOM 2286 N N . LEU A 1 313 ? 99.850 68.756 -1.626 1.00 11.83 313 LEU A N 1
ATOM 2287 C CA . LEU A 1 313 ? 99.712 68.945 -0.182 1.00 9.98 313 LEU A CA 1
ATOM 2288 C C . LEU A 1 313 ? 101.005 68.510 0.483 1.00 13.24 313 LEU A C 1
ATOM 2289 O O . LEU A 1 313 ? 101.584 69.249 1.293 1.00 11.07 313 LEU A O 1
ATOM 2294 N N . LEU A 1 314 ? 101.490 67.338 0.065 1.00 16.72 314 LEU A N 1
ATOM 2295 C CA . LEU A 1 314 ? 102.744 66.772 0.556 1.00 15.39 314 LEU A CA 1
ATOM 2296 C C . LEU A 1 314 ? 103.889 67.789 0.367 1.00 17.58 314 LEU A C 1
ATOM 2297 O O . LEU A 1 314 ? 104.592 68.134 1.316 1.00 19.66 314 LEU A O 1
ATOM 2302 N N . LEU A 1 315 ? 104.009 68.335 -0.837 1.00 17.62 315 LEU A N 1
ATOM 2303 C CA . LEU A 1 315 ? 105.060 69.306 -1.158 1.00 19.27 315 LEU A CA 1
ATOM 2304 C C . LEU A 1 315 ? 104.932 70.605 -0.355 1.00 20.92 315 LEU A C 1
ATOM 2305 O O . LEU A 1 315 ? 105.936 71.238 -0.025 1.00 20.40 315 LEU A O 1
ATOM 2310 N N . ALA A 1 316 ? 103.694 70.996 -0.051 1.00 22.72 316 ALA A N 1
ATOM 2311 C CA . ALA A 1 316 ? 103.413 72.203 0.719 1.00 17.12 316 ALA A CA 1
ATOM 2312 C C . ALA A 1 316 ? 104.002 72.012 2.087 1.00 18.55 316 ALA A C 1
ATOM 2313 O O . ALA A 1 316 ? 104.650 72.921 2.611 1.00 19.99 316 ALA A O 1
ATOM 2315 N N . LEU A 1 317 ? 103.767 70.835 2.676 1.00 18.50 317 LEU A N 1
ATOM 2316 C CA . LEU A 1 317 ? 104.299 70.555 4.008 1.00 16.60 317 LEU A CA 1
ATOM 2317 C C . LEU A 1 317 ? 105.822 70.657 3.965 1.00 17.94 317 LEU A C 1
ATOM 2318 O O . LEU A 1 317 ? 106.448 71.196 4.875 1.00 15.54 317 LEU A O 1
ATOM 2323 N N . GLU A 1 318 ? 106.402 70.148 2.883 1.00 20.41 318 GLU A N 1
ATOM 2324 C CA . GLU A 1 318 ? 107.839 70.160 2.672 1.00 21.44 318 GLU A CA 1
ATOM 2325 C C . GLU A 1 318 ? 108.344 71.605 2.703 1.00 25.87 318 GLU A C 1
ATOM 2326 O O . GLU A 1 318 ? 109.127 71.976 3.602 1.00 28.29 318 GLU A O 1
ATOM 2332 N N . GLU A 1 319 ? 107.870 72.420 1.750 1.00 22.86 319 GLU A N 1
ATOM 2333 C CA . GLU A 1 319 ? 108.279 73.822 1.646 1.00 19.64 319 GLU A CA 1
ATOM 2334 C C . GLU A 1 319 ? 108.085 74.613 2.925 1.00 19.13 319 GLU A C 1
ATOM 2335 O O . GLU A 1 319 ? 108.844 75.530 3.187 1.00 19.92 319 GLU A O 1
ATOM 2341 N N . GLU A 1 320 ? 107.035 74.301 3.680 1.00 18.61 320 GLU A N 1
ATOM 2342 C CA . GLU A 1 320 ? 106.761 74.995 4.928 1.00 22.09 320 GLU A CA 1
ATOM 2343 C C . GLU A 1 320 ? 107.602 74.389 6.028 1.00 21.87 320 GLU A C 1
ATOM 2344 O O . GLU A 1 320 ? 107.579 74.850 7.166 1.00 24.41 320 GLU A O 1
ATOM 2350 N N . GLY A 1 321 ? 108.330 73.338 5.691 1.00 21.36 321 GLY A N 1
ATOM 2351 C CA . GLY A 1 321 ? 109.172 72.687 6.667 1.00 22.28 321 GLY A CA 1
ATOM 2352 C C . GLY A 1 321 ? 108.338 72.034 7.735 1.00 23.40 321 GLY A C 1
ATOM 2353 O O . GLY A 1 321 ? 108.512 72.290 8.922 1.00 29.33 321 GLY A O 1
ATOM 2354 N N . ILE A 1 322 ? 107.414 71.188 7.320 1.00 25.16 322 ILE A N 1
ATOM 2355 C CA . ILE A 1 322 ? 106.563 70.502 8.282 1.00 27.25 322 ILE A CA 1
ATOM 2356 C C . ILE A 1 322 ? 106.785 68.986 8.264 1.00 28.75 322 ILE A C 1
ATOM 2357 O O . ILE A 1 322 ? 107.102 68.372 7.217 1.00 22.35 322 ILE A O 1
ATOM 2362 N N . GLU A 1 323 ? 106.739 68.425 9.469 1.00 31.81 323 GLU A N 1
ATOM 2363 C CA . GLU A 1 323 ? 106.917 66.995 9.685 1.00 34.04 323 GLU A CA 1
ATOM 2364 C C . GLU A 1 323 ? 105.625 66.418 10.265 1.00 32.25 323 GLU A C 1
ATOM 2365 O O . GLU A 1 323 ? 104.940 67.063 11.058 1.00 32.60 323 GLU A O 1
ATOM 2367 N N . LEU A 1 324 ? 105.281 65.216 9.828 1.00 33.31 324 LEU A N 1
ATOM 2368 C CA . LEU A 1 324 ? 104.062 64.547 10.261 1.00 35.22 324 LEU A CA 1
ATOM 2369 C C . LEU A 1 324 ? 104.398 63.582 11.374 1.00 36.38 324 LEU A C 1
ATOM 2370 O O . LEU A 1 324 ? 105.467 63.000 11.352 1.00 36.85 324 LEU A O 1
ATOM 2375 N N . ASP A 1 325 ? 103.483 63.388 12.320 1.00 41.90 325 ASP A N 1
ATOM 2376 C CA . ASP A 1 325 ? 103.701 62.460 13.449 1.00 48.54 325 ASP A CA 1
ATOM 2377 C C . ASP A 1 325 ? 103.746 60.988 13.017 1.00 49.21 325 ASP A C 1
ATOM 2378 O O . ASP A 1 325 ? 103.036 60.151 13.583 1.00 52.16 325 ASP A O 1
ATOM 2383 N N . ILE A 1 326 ? 104.607 60.655 12.063 1.00 49.46 326 ILE A N 1
ATOM 2384 C CA . ILE A 1 326 ? 104.697 59.288 11.554 1.00 49.26 326 ILE A CA 1
ATOM 2385 C C . ILE A 1 326 ? 105.718 58.500 12.373 1.00 57.98 326 ILE A C 1
ATOM 2386 O O . ILE A 1 326 ? 106.896 58.442 12.005 1.00 62.74 326 ILE A O 1
ATOM 2391 N N . GLU A 1 327 ? 105.265 57.831 13.435 1.00 62.36 327 GLU A N 1
ATOM 2392 C CA . GLU A 1 327 ? 106.189 57.093 14.304 1.00 66.83 327 GLU A CA 1
ATOM 2393 C C . GLU A 1 327 ? 107.066 56.012 13.690 1.00 67.38 327 GLU A C 1
ATOM 2394 O O . GLU A 1 327 ? 108.096 55.681 14.273 1.00 70.76 327 GLU A O 1
ATOM 2400 N N . GLU A 1 328 ? 106.661 55.470 12.542 1.00 67.29 328 GLU A N 1
ATOM 2401 C CA . GLU A 1 328 ? 107.371 54.400 11.815 1.00 65.93 328 GLU A CA 1
ATOM 2402 C C . GLU A 1 328 ? 108.617 53.785 12.496 1.00 65.08 328 GLU A C 1
ATOM 2403 O O . GLU A 1 328 ? 109.745 53.896 11.992 1.00 68.05 328 GLU A O 1
ATOM 2409 N N . ASN A 1 329 ? 108.382 53.070 13.597 1.00 58.98 329 ASN A N 1
ATOM 2410 C CA . ASN A 1 329 ? 109.454 52.472 14.391 1.00 48.61 329 ASN A CA 1
ATOM 2411 C C . ASN A 1 329 ? 109.030 51.113 14.907 1.00 38.60 329 ASN A C 1
ATOM 2412 O O . ASN A 1 329 ? 107.907 50.960 15.358 1.00 40.38 329 ASN A O 1
ATOM 2417 N N . LEU A 1 330 ? 109.938 50.151 14.896 1.00 25.64 330 LEU A N 1
ATOM 2418 C CA . LEU A 1 330 ? 109.653 48.822 15.406 1.00 15.16 330 LEU A CA 1
ATOM 2419 C C . LEU A 1 330 ? 109.743 48.925 16.926 1.00 12.34 330 LEU A C 1
ATOM 2420 O O . LEU A 1 330 ? 110.643 49.567 17.443 1.00 15.98 330 LEU A O 1
ATOM 2425 N N . ASP A 1 331 ? 108.824 48.310 17.649 1.00 9.52 331 ASP A N 1
ATOM 2426 C CA . ASP A 1 331 ? 108.873 48.332 19.112 1.00 8.19 331 ASP A CA 1
ATOM 2427 C C . ASP A 1 331 ? 109.945 47.448 19.726 1.00 6.63 331 ASP A C 1
ATOM 2428 O O . ASP A 1 331 ? 110.536 47.828 20.697 1.00 8.85 331 ASP A O 1
ATOM 2433 N N . LEU A 1 332 ? 110.195 46.272 19.164 1.00 5.90 332 LEU A N 1
ATOM 2434 C CA . LEU A 1 332 ? 111.144 45.349 19.748 1.00 5.56 332 LEU A CA 1
ATOM 2435 C C . LEU A 1 332 ? 111.839 44.532 18.708 1.00 9.75 332 LEU A C 1
ATOM 2436 O O . LEU A 1 332 ? 111.161 43.904 17.895 1.00 15.09 332 LEU A O 1
ATOM 2441 N N . PHE A 1 333 ? 113.172 44.526 18.718 1.00 8.79 333 PHE A N 1
ATOM 2442 C CA . PHE A 1 333 ? 113.885 43.669 17.790 1.00 9.66 333 PHE A CA 1
ATOM 2443 C C . PHE A 1 333 ? 114.536 42.547 18.613 1.00 11.08 333 PHE A C 1
ATOM 2444 O O . PHE A 1 333 ? 115.167 42.809 19.658 1.00 11.43 333 PHE A O 1
ATOM 2452 N N . ILE A 1 334 ? 114.279 41.305 18.200 1.00 10.05 334 ILE A N 1
ATOM 2453 C CA . ILE A 1 334 ? 114.788 40.121 18.888 1.00 9.15 334 ILE A CA 1
ATOM 2454 C C . ILE A 1 334 ? 116.085 39.584 18.283 1.00 9.15 334 ILE A C 1
ATOM 2455 O O . ILE A 1 334 ? 116.119 39.202 17.102 1.00 5.94 334 ILE A O 1
ATOM 2460 N N . VAL A 1 335 ? 117.146 39.636 19.102 1.00 9.45 335 VAL A N 1
ATOM 2461 C CA . VAL A 1 335 ? 118.491 39.172 18.775 1.00 9.63 335 VAL A CA 1
ATOM 2462 C C . VAL A 1 335 ? 118.614 37.825 19.447 1.00 13.27 335 VAL A C 1
ATOM 2463 O O . VAL A 1 335 ? 118.443 37.742 20.664 1.00 12.87 335 VAL A O 1
ATOM 2467 N N . THR A 1 336 ? 118.888 36.773 18.671 1.00 17.31 336 THR A N 1
ATOM 2468 C CA . THR A 1 336 ? 118.997 35.397 19.204 1.00 18.39 336 THR A CA 1
ATOM 2469 C C . THR A 1 336 ? 120.357 34.729 19.008 1.00 20.20 336 THR A C 1
ATOM 2470 O O . THR A 1 336 ? 121.057 34.986 18.017 1.00 19.45 336 THR A O 1
ATOM 2474 N N . MET A 1 337 ? 120.718 33.856 19.946 1.00 22.91 337 MET A N 1
ATOM 2475 C CA . MET A 1 337 ? 121.997 33.150 19.893 1.00 23.80 337 MET A CA 1
ATOM 2476 C C . MET A 1 337 ? 121.775 31.669 19.737 1.00 23.18 337 MET A C 1
ATOM 2477 O O . MET A 1 337 ? 121.304 31.005 20.653 1.00 22.53 337 MET A O 1
ATOM 2482 N N . GLY A 1 338 ? 122.095 31.143 18.570 1.00 25.80 338 GLY A N 1
ATOM 2483 C CA . GLY A 1 338 ? 121.905 29.716 18.367 1.00 34.70 338 GLY A CA 1
ATOM 2484 C C . GLY A 1 338 ? 120.463 29.248 18.167 1.00 38.66 338 GLY A C 1
ATOM 2485 O O . GLY A 1 338 ? 119.529 29.929 18.596 1.00 42.61 338 GLY A O 1
ATOM 2486 N N . ASP A 1 339 ? 120.304 28.051 17.587 1.00 40.11 339 ASP A N 1
ATOM 2487 C CA . ASP A 1 339 ? 119.006 27.446 17.255 1.00 36.90 339 ASP A CA 1
ATOM 2488 C C . ASP A 1 339 ? 117.922 27.417 18.284 1.00 36.46 339 ASP A C 1
ATOM 2489 O O . ASP A 1 339 ? 116.799 27.795 17.974 1.00 38.32 339 ASP A O 1
ATOM 2494 N N . GLN A 1 340 ? 118.238 26.943 19.488 1.00 36.11 340 GLN A N 1
ATOM 2495 C CA . GLN A 1 340 ? 117.248 26.857 20.571 1.00 33.89 340 GLN A CA 1
ATOM 2496 C C . GLN A 1 340 ? 116.598 28.204 20.811 1.00 31.36 340 GLN A C 1
ATOM 2497 O O . GLN A 1 340 ? 115.392 28.345 20.685 1.00 27.85 340 GLN A O 1
ATOM 2503 N N . ALA A 1 341 ? 117.431 29.203 21.084 1.00 32.97 341 ALA A N 1
ATOM 2504 C CA . ALA A 1 341 ? 116.974 30.551 21.343 1.00 28.17 341 ALA A CA 1
ATOM 2505 C C . ALA A 1 341 ? 116.261 31.085 20.123 1.00 27.33 341 ALA A C 1
ATOM 2506 O O . ALA A 1 341 ? 115.202 31.701 20.244 1.00 31.44 341 ALA A O 1
ATOM 2508 N N . ASP A 1 342 ? 116.806 30.821 18.943 1.00 22.16 342 ASP A N 1
ATOM 2509 C CA . ASP A 1 342 ? 116.171 31.298 17.731 1.00 24.88 342 ASP A CA 1
ATOM 2510 C C . ASP A 1 342 ? 114.783 30.739 17.444 1.00 25.29 342 ASP A C 1
ATOM 2511 O O . ASP A 1 342 ? 113.912 31.442 16.929 1.00 26.90 342 ASP A O 1
ATOM 2516 N N . ARG A 1 343 ? 114.596 29.455 17.710 1.00 25.67 343 ARG A N 1
ATOM 2517 C CA . ARG A 1 343 ? 113.315 28.831 17.471 1.00 22.01 343 ARG A CA 1
ATOM 2518 C C . ARG A 1 343 ? 112.308 29.308 18.478 1.00 17.75 343 ARG A C 1
ATOM 2519 O O . ARG A 1 343 ? 111.117 29.227 18.230 1.00 20.88 343 ARG A O 1
ATOM 2527 N N . TYR A 1 344 ? 112.798 29.866 19.581 1.00 13.40 344 TYR A N 1
ATOM 2528 C CA . TYR A 1 344 ? 111.938 30.401 20.619 1.00 13.25 344 TYR A CA 1
ATOM 2529 C C . TYR A 1 344 ? 111.469 31.788 20.208 1.00 15.87 344 TYR A C 1
ATOM 2530 O O . TYR A 1 344 ? 110.374 32.218 20.558 1.00 16.96 344 TYR A O 1
ATOM 2539 N N . ALA A 1 345 ? 112.354 32.514 19.534 1.00 15.01 345 ALA A N 1
ATOM 2540 C CA . ALA A 1 345 ? 112.070 33.838 19.051 1.00 10.04 345 ALA A CA 1
ATOM 2541 C C . ALA A 1 345 ? 110.913 33.778 18.100 1.00 13.10 345 ALA A C 1
ATOM 2542 O O . ALA A 1 345 ? 110.211 34.771 17.964 1.00 17.34 345 ALA A O 1
ATOM 2544 N N . VAL A 1 346 ? 110.740 32.643 17.405 1.00 13.53 346 VAL A N 1
ATOM 2545 C CA . VAL A 1 346 ? 109.633 32.455 16.448 1.00 11.08 346 VAL A CA 1
ATOM 2546 C C . VAL A 1 346 ? 108.274 32.451 17.120 1.00 8.01 346 VAL A C 1
ATOM 2547 O O . VAL A 1 346 ? 107.396 33.187 16.708 1.00 11.64 346 VAL A O 1
ATOM 2551 N N . LYS A 1 347 ? 108.100 31.646 18.158 1.00 7.91 347 LYS A N 1
ATOM 2552 C CA . LYS A 1 347 ? 106.849 31.627 18.890 1.00 6.89 347 LYS A CA 1
ATOM 2553 C C . LYS A 1 347 ? 106.655 33.021 19.511 1.00 7.93 347 LYS A C 1
ATOM 2554 O O . LYS A 1 347 ? 105.583 33.611 19.405 1.00 10.53 347 LYS A O 1
ATOM 2560 N N . LEU A 1 348 ? 107.707 33.555 20.128 1.00 7.63 348 LEU A N 1
ATOM 2561 C CA . LEU A 1 348 ? 107.677 34.885 20.764 1.00 8.21 348 LEU A CA 1
ATOM 2562 C C . LEU A 1 348 ? 107.130 35.981 19.847 1.00 8.36 348 LEU A C 1
ATOM 2563 O O . LEU A 1 348 ? 106.262 36.751 20.229 1.00 12.95 348 LEU A O 1
ATOM 2568 N N . LEU A 1 349 ? 107.674 36.048 18.643 1.00 8.97 349 LEU A N 1
ATOM 2569 C CA . LEU A 1 349 ? 107.292 37.009 17.622 1.00 4.43 349 LEU A CA 1
ATOM 2570 C C . LEU A 1 349 ? 105.816 36.886 17.310 1.00 6.69 349 LEU A C 1
ATOM 2571 O O . LEU A 1 349 ? 105.103 37.875 17.208 1.00 8.95 349 LEU A O 1
ATOM 2576 N N . ASN A 1 350 ? 105.387 35.658 17.063 1.00 5.99 350 ASN A N 1
ATOM 2577 C CA . ASN A 1 350 ? 104.004 35.366 16.760 1.00 7.48 350 ASN A CA 1
ATOM 2578 C C . ASN A 1 350 ? 103.177 35.891 17.929 1.00 10.82 350 ASN A C 1
ATOM 2579 O O . ASN A 1 350 ? 102.120 36.495 17.749 1.00 16.89 350 ASN A O 1
ATOM 2584 N N . HIS A 1 351 ? 103.727 35.768 19.132 1.00 10.30 351 HIS A N 1
ATOM 2585 C CA . HIS A 1 351 ? 103.039 36.214 20.345 1.00 9.09 351 HIS A CA 1
ATOM 2586 C C . HIS A 1 351 ? 102.855 37.711 20.405 1.00 6.95 351 HIS A C 1
ATOM 2587 O O . HIS A 1 351 ? 101.763 38.230 20.610 1.00 6.55 351 HIS A O 1
ATOM 2594 N N . LEU A 1 352 ? 103.972 38.392 20.300 1.00 5.00 352 LEU A N 1
ATOM 2595 C CA . LEU A 1 352 ? 103.981 39.818 20.352 1.00 7.09 352 LEU A CA 1
ATOM 2596 C C . LEU A 1 352 ? 103.090 40.374 19.258 1.00 10.38 352 LEU A C 1
ATOM 2597 O O . LEU A 1 352 ? 102.215 41.154 19.561 1.00 19.97 352 LEU A O 1
ATOM 2602 N N . ARG A 1 353 ? 103.240 39.914 18.015 1.00 9.15 353 ARG A N 1
ATOM 2603 C CA . ARG A 1 353 ? 102.443 40.409 16.892 1.00 5.79 353 ARG A CA 1
ATOM 2604 C C . ARG A 1 353 ? 100.946 40.225 17.087 1.00 9.19 353 ARG A C 1
ATOM 2605 O O . ARG A 1 353 ? 100.139 41.048 16.658 1.00 6.34 353 ARG A O 1
ATOM 2613 N N . HIS A 1 354 ? 100.576 39.167 17.797 1.00 13.75 354 HIS A N 1
ATOM 2614 C CA . HIS A 1 354 ? 99.176 38.909 18.096 1.00 13.13 354 HIS A CA 1
ATOM 2615 C C . HIS A 1 354 ? 98.691 39.793 19.219 1.00 16.40 354 HIS A C 1
ATOM 2616 O O . HIS A 1 354 ? 97.568 39.639 19.679 1.00 25.30 354 HIS A O 1
ATOM 2623 N N . ASN A 1 355 ? 99.532 40.723 19.651 1.00 14.66 355 ASN A N 1
ATOM 2624 C CA . ASN A 1 355 ? 99.184 41.630 20.724 1.00 13.27 355 ASN A CA 1
ATOM 2625 C C . ASN A 1 355 ? 99.449 43.091 20.426 1.00 14.08 355 ASN A C 1
ATOM 2626 O O . ASN A 1 355 ? 99.634 43.879 21.332 1.00 15.31 355 ASN A O 1
ATOM 2631 N N . GLY A 1 356 ? 99.505 43.448 19.152 1.00 16.63 356 GLY A N 1
ATOM 2632 C CA . GLY A 1 356 ? 99.711 44.838 18.790 1.00 16.05 356 GLY A CA 1
ATOM 2633 C C . GLY A 1 356 ? 101.077 45.420 19.050 1.00 15.73 356 GLY A C 1
ATOM 2634 O O . GLY A 1 356 ? 101.207 46.640 19.127 1.00 17.87 356 GLY A O 1
ATOM 2635 N N . ILE A 1 357 ? 102.066 44.563 19.279 1.00 13.82 357 ILE A N 1
ATOM 2636 C CA . ILE A 1 357 ? 103.442 45.002 19.488 1.00 13.41 357 ILE A CA 1
ATOM 2637 C C . ILE A 1 357 ? 104.133 44.872 18.143 1.00 12.25 357 ILE A C 1
ATOM 2638 O O . ILE A 1 357 ? 103.939 43.890 17.469 1.00 12.59 357 ILE A O 1
ATOM 2643 N N . LYS A 1 358 ? 104.903 45.865 17.723 1.00 13.79 358 LYS A N 1
ATOM 2644 C CA . LYS A 1 358 ? 105.597 45.751 16.438 1.00 14.09 358 LYS A CA 1
ATOM 2645 C C . LYS A 1 358 ? 106.933 45.134 16.749 1.00 16.10 358 LYS A C 1
ATOM 2646 O O . LYS A 1 358 ? 107.750 45.788 17.387 1.00 16.01 358 LYS A O 1
ATOM 2652 N N . ALA A 1 359 ? 107.169 43.905 16.293 1.00 14.74 359 ALA A N 1
ATOM 2653 C CA . ALA A 1 359 ? 108.421 43.231 16.593 1.00 14.49 359 ALA A CA 1
ATOM 2654 C C . ALA A 1 359 ? 109.002 42.606 15.353 1.00 16.55 359 ALA A C 1
ATOM 2655 O O . ALA A 1 359 ? 108.336 42.527 14.321 1.00 19.39 359 ALA A O 1
ATOM 2657 N N . ASP A 1 360 ? 110.277 42.242 15.416 1.00 14.35 360 ASP A N 1
ATOM 2658 C CA . ASP A 1 360 ? 110.917 41.587 14.292 1.00 8.95 360 ASP A CA 1
ATOM 2659 C C . ASP A 1 360 ? 112.169 40.983 14.794 1.00 8.69 360 ASP A C 1
ATOM 2660 O O . ASP A 1 360 ? 112.677 41.398 15.813 1.00 14.59 360 ASP A O 1
ATOM 2665 N N . LYS A 1 361 ? 112.591 39.911 14.154 1.00 10.03 361 LYS A N 1
ATOM 2666 C CA . LYS A 1 361 ? 113.781 39.197 14.561 1.00 7.39 361 LYS A CA 1
ATOM 2667 C C . LYS A 1 361 ? 114.748 39.177 13.395 1.00 8.73 361 LYS A C 1
ATOM 2668 O O . LYS A 1 361 ? 114.561 39.895 12.413 1.00 7.71 361 LYS A O 1
ATOM 2674 N N . ASP A 1 362 ? 115.799 38.375 13.501 1.00 16.07 362 ASP A N 1
ATOM 2675 C CA . ASP A 1 362 ? 116.791 38.309 12.435 1.00 14.61 362 ASP A CA 1
ATOM 2676 C C . ASP A 1 362 ? 116.787 37.043 11.594 1.00 14.68 362 ASP A C 1
ATOM 2677 O O . ASP A 1 362 ? 117.105 35.946 12.065 1.00 16.55 362 ASP A O 1
ATOM 2682 N N . TYR A 1 363 ? 116.355 37.198 10.352 1.00 14.38 363 TYR A N 1
ATOM 2683 C CA . TYR A 1 363 ? 116.385 36.111 9.397 1.00 15.98 363 TYR A CA 1
ATOM 2684 C C . TYR A 1 363 ? 117.813 36.316 8.882 1.00 19.02 363 TYR A C 1
ATOM 2685 O O . TYR A 1 363 ? 118.593 36.956 9.582 1.00 26.71 363 TYR A O 1
ATOM 2694 N N . LEU A 1 364 ? 118.257 35.767 7.764 1.00 17.40 364 LEU A N 1
ATOM 2695 C CA . LEU A 1 364 ? 119.674 36.079 7.387 1.00 19.86 364 LEU A CA 1
ATOM 2696 C C . LEU A 1 364 ? 120.839 35.632 8.340 1.00 20.34 364 LEU A C 1
ATOM 2697 O O . LEU A 1 364 ? 122.009 35.818 8.008 1.00 20.02 364 LEU A O 1
ATOM 2702 N N . GLN A 1 365 ? 120.519 35.099 9.517 1.00 23.91 365 GLN A N 1
ATOM 2703 C CA . GLN A 1 365 ? 121.520 34.625 10.477 1.00 26.55 365 GLN A CA 1
ATOM 2704 C C . GLN A 1 365 ? 122.831 35.399 10.534 1.00 25.50 365 GLN A C 1
ATOM 2705 O O . GLN A 1 365 ? 123.808 34.991 9.903 1.00 25.85 365 GLN A O 1
ATOM 2711 N N . ARG A 1 366 ? 122.872 36.500 11.285 1.00 26.24 366 ARG A N 1
ATOM 2712 C CA . ARG A 1 366 ? 124.108 37.274 11.409 1.00 21.91 366 ARG A CA 1
ATOM 2713 C C . ARG A 1 366 ? 124.650 37.386 12.815 1.00 21.76 366 ARG A C 1
ATOM 2714 O O . ARG A 1 366 ? 124.041 36.917 13.763 1.00 22.32 366 ARG A O 1
ATOM 2722 N N . LYS A 1 367 ? 125.835 37.971 12.934 1.00 26.05 367 LYS A N 1
ATOM 2723 C CA . LYS A 1 367 ? 126.507 38.168 14.227 1.00 25.23 367 LYS A CA 1
ATOM 2724 C C . LYS A 1 367 ? 125.765 39.243 15.012 1.00 24.61 367 LYS A C 1
ATOM 2725 O O . LYS A 1 367 ? 125.162 40.127 14.408 1.00 28.30 367 LYS A O 1
ATOM 2731 N N . ILE A 1 368 ? 125.899 39.246 16.335 1.00 25.52 368 ILE A N 1
ATOM 2732 C CA . ILE A 1 368 ? 125.244 40.254 17.178 1.00 24.72 368 ILE A CA 1
ATOM 2733 C C . ILE A 1 368 ? 125.440 41.669 16.623 1.00 24.09 368 ILE A C 1
ATOM 2734 O O . ILE A 1 368 ? 124.492 42.428 16.557 1.00 29.78 368 ILE A O 1
ATOM 2739 N N . LYS A 1 369 ? 126.653 42.055 16.253 1.00 20.34 369 LYS A N 1
ATOM 2740 C CA . LYS A 1 369 ? 126.834 43.410 15.750 1.00 20.49 369 LYS A CA 1
ATOM 2741 C C . LYS A 1 369 ? 125.848 43.664 14.627 1.00 17.92 369 LYS A C 1
ATOM 2742 O O . LYS A 1 369 ? 125.169 44.682 14.617 1.00 19.53 369 LYS A O 1
ATOM 2748 N N . GLY A 1 370 ? 125.681 42.654 13.775 1.00 16.64 370 GLY A N 1
ATOM 2749 C CA . GLY A 1 370 ? 124.803 42.724 12.611 1.00 13.93 370 GLY A CA 1
ATOM 2750 C C . GLY A 1 370 ? 123.332 42.710 12.945 1.00 17.11 370 GLY A C 1
ATOM 2751 O O . GLY A 1 370 ? 122.497 43.297 12.238 1.00 17.43 370 GLY A O 1
ATOM 2752 N N . GLN A 1 371 ? 122.989 41.972 13.988 1.00 11.83 371 GLN A N 1
ATOM 2753 C CA . GLN A 1 371 ? 121.616 41.949 14.417 1.00 8.73 371 GLN A CA 1
ATOM 2754 C C . GLN A 1 371 ? 121.318 43.291 15.076 1.00 12.10 371 GLN A C 1
ATOM 2755 O O . GLN A 1 371 ? 120.329 43.938 14.729 1.00 17.68 371 GLN A O 1
ATOM 2761 N N . MET A 1 372 ? 122.212 43.739 15.961 1.00 11.56 372 MET A N 1
ATOM 2762 C CA . MET A 1 372 ? 122.074 45.018 16.647 1.00 11.45 372 MET A CA 1
ATOM 2763 C C . MET A 1 372 ? 121.990 46.174 15.652 1.00 14.80 372 MET A C 1
ATOM 2764 O O . MET A 1 372 ? 121.244 47.131 15.864 1.00 17.19 372 MET A O 1
ATOM 2769 N N . LYS A 1 373 ? 122.751 46.101 14.570 1.00 13.65 373 LYS A N 1
ATOM 2770 C CA . LYS A 1 373 ? 122.671 47.146 13.562 1.00 19.78 373 LYS A CA 1
ATOM 2771 C C . LYS A 1 373 ? 121.272 47.129 12.909 1.00 19.69 373 LYS A C 1
ATOM 2772 O O . LYS A 1 373 ? 120.665 48.170 12.707 1.00 21.97 373 LYS A O 1
ATOM 2778 N N . GLN A 1 374 ? 120.760 45.936 12.607 1.00 20.41 374 GLN A N 1
ATOM 2779 C CA . GLN A 1 374 ? 119.463 45.787 11.969 1.00 14.03 374 GLN A CA 1
ATOM 2780 C C . GLN A 1 374 ? 118.419 46.371 12.888 1.00 16.22 374 GLN A C 1
ATOM 2781 O O . GLN A 1 374 ? 117.552 47.156 12.454 1.00 19.00 374 GLN A O 1
ATOM 2787 N N . ALA A 1 375 ? 118.551 46.060 14.171 1.00 12.21 375 ALA A N 1
ATOM 2788 C CA . ALA A 1 375 ? 117.638 46.596 15.155 1.00 12.22 375 ALA A CA 1
ATOM 2789 C C . ALA A 1 375 ? 117.621 48.108 14.974 1.00 15.15 375 ALA A C 1
ATOM 2790 O O . ALA A 1 375 ? 116.564 48.697 14.796 1.00 19.68 375 ALA A O 1
ATOM 2792 N N . ASP A 1 376 ? 118.808 48.698 14.900 1.00 16.22 376 ASP A N 1
ATOM 2793 C CA . ASP A 1 376 ? 118.989 50.135 14.764 1.00 18.68 376 ASP A CA 1
ATOM 2794 C C . ASP A 1 376 ? 118.446 50.647 13.444 1.00 20.23 376 ASP A C 1
ATOM 2795 O O . ASP A 1 376 ? 117.800 51.695 13.395 1.00 22.56 376 ASP A O 1
ATOM 2800 N N . ARG A 1 377 ? 118.650 49.871 12.391 1.00 19.64 377 ARG A N 1
ATOM 2801 C CA . ARG A 1 377 ? 118.200 50.235 11.062 1.00 23.02 377 ARG A CA 1
ATOM 2802 C C . ARG A 1 377 ? 116.655 50.283 11.021 1.00 25.67 377 ARG A C 1
ATOM 2803 O O . ARG A 1 377 ? 116.058 51.215 10.480 1.00 30.41 377 ARG A O 1
ATOM 2811 N N . LEU A 1 378 ? 116.014 49.293 11.624 1.00 23.35 378 LEU A N 1
ATOM 2812 C CA . LEU A 1 378 ? 114.557 49.212 11.679 1.00 15.76 378 LEU A CA 1
ATOM 2813 C C . LEU A 1 378 ? 113.940 50.203 12.673 1.00 16.22 378 LEU A C 1
ATOM 2814 O O . LEU A 1 378 ? 112.722 50.304 12.771 1.00 16.76 378 LEU A O 1
ATOM 2819 N N . GLY A 1 379 ? 114.765 50.904 13.443 1.00 13.81 379 GLY A N 1
ATOM 2820 C CA . GLY A 1 379 ? 114.220 51.822 14.426 1.00 14.53 379 GLY A CA 1
ATOM 2821 C C . GLY A 1 379 ? 113.689 51.163 15.705 1.00 16.16 379 GLY A C 1
ATOM 2822 O O . GLY A 1 379 ? 112.917 51.789 16.457 1.00 15.68 379 GLY A O 1
ATOM 2823 N N . ALA A 1 380 ? 114.122 49.927 15.980 1.00 11.72 380 ALA A N 1
ATOM 2824 C CA . ALA A 1 380 ? 113.724 49.198 17.183 1.00 9.48 380 ALA A CA 1
ATOM 2825 C C . ALA A 1 380 ? 113.909 50.035 18.434 1.00 13.37 380 ALA A C 1
ATOM 2826 O O . ALA A 1 380 ? 115.038 50.313 18.830 1.00 14.16 380 ALA A O 1
ATOM 2828 N N . LYS A 1 381 ? 112.811 50.460 19.049 1.00 15.80 381 LYS A N 1
ATOM 2829 C CA . LYS A 1 381 ? 112.910 51.261 20.260 1.00 15.11 381 LYS A CA 1
ATOM 2830 C C . LYS A 1 381 ? 113.653 50.477 21.302 1.00 14.13 381 LYS A C 1
ATOM 2831 O O . LYS A 1 381 ? 114.423 51.044 22.051 1.00 19.99 381 LYS A O 1
ATOM 2837 N N . PHE A 1 382 ? 113.385 49.180 21.377 1.00 14.38 382 PHE A N 1
ATOM 2838 C CA . PHE A 1 382 ? 114.042 48.306 22.343 1.00 13.39 382 PHE A CA 1
ATOM 2839 C C . PHE A 1 382 ? 114.640 47.122 21.661 1.00 14.23 382 PHE A C 1
ATOM 2840 O O . PHE A 1 382 ? 114.329 46.855 20.505 1.00 16.67 382 PHE A O 1
ATOM 2848 N N . THR A 1 383 ? 115.447 46.377 22.40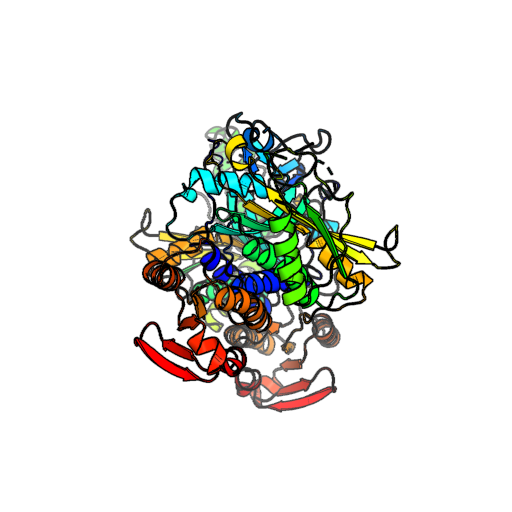7 1.00 13.62 383 THR A N 1
ATOM 2849 C CA . THR A 1 383 ? 116.122 45.204 21.897 1.00 9.36 383 THR A CA 1
ATOM 2850 C C . THR A 1 383 ? 116.241 44.171 23.004 1.00 12.05 383 THR A C 1
ATOM 2851 O O . THR A 1 383 ? 116.052 44.477 24.181 1.00 8.97 383 THR A O 1
ATOM 2855 N N . ILE A 1 384 ? 116.391 42.914 22.599 1.00 17.56 384 ILE A N 1
ATOM 2856 C CA . ILE A 1 384 ? 116.616 41.811 23.531 1.00 15.40 384 ILE A CA 1
ATOM 2857 C C . ILE A 1 384 ? 117.494 40.780 22.806 1.00 18.57 384 ILE A C 1
ATOM 2858 O O . ILE A 1 384 ? 117.419 40.656 21.566 1.00 16.06 384 ILE A O 1
ATOM 2863 N N . VAL A 1 385 ? 118.395 40.134 23.561 1.00 21.78 385 VAL A N 1
ATOM 2864 C CA . VAL A 1 385 ? 119.302 39.110 23.024 1.00 20.76 385 VAL A CA 1
ATOM 2865 C C . VAL A 1 385 ? 118.966 37.838 23.761 1.00 22.59 385 VAL A C 1
ATOM 2866 O O . VAL A 1 385 ? 119.249 37.748 24.953 1.00 25.55 385 VAL A O 1
ATOM 2870 N N . ILE A 1 386 ? 118.267 36.913 23.100 1.00 23.03 386 ILE A N 1
ATOM 2871 C CA . ILE A 1 386 ? 117.874 35.651 23.718 1.00 20.96 386 ILE A CA 1
ATOM 2872 C C . ILE A 1 386 ? 118.918 34.624 23.375 1.00 20.14 386 ILE A C 1
ATOM 2873 O O . ILE A 1 386 ? 119.231 34.414 22.206 1.00 20.15 386 ILE A O 1
ATOM 2878 N N . GLY A 1 387 ? 119.458 34.007 24.413 1.00 21.12 387 GLY A N 1
ATOM 2879 C CA . GLY A 1 387 ? 120.475 32.985 24.265 1.00 24.00 387 GLY A CA 1
ATOM 2880 C C . GLY A 1 387 ? 120.065 31.888 25.217 1.00 23.92 387 GLY A C 1
ATOM 2881 O O . GLY A 1 387 ? 119.132 32.075 25.981 1.00 26.89 387 GLY A O 1
ATOM 2882 N N . ASP A 1 388 ? 120.808 30.800 25.282 1.00 24.66 388 ASP A N 1
ATOM 2883 C CA . ASP A 1 388 ? 120.401 29.722 26.153 1.00 25.35 388 ASP A CA 1
ATOM 2884 C C . ASP A 1 388 ? 120.452 30.040 27.650 1.00 25.00 388 ASP A C 1
ATOM 2885 O O . ASP A 1 388 ? 119.654 29.503 28.415 1.00 28.87 388 ASP A O 1
ATOM 2890 N N . GLN A 1 389 ? 121.323 30.942 28.081 1.00 22.26 389 GLN A N 1
ATOM 2891 C CA . GLN A 1 389 ? 121.353 31.242 29.504 1.00 24.75 389 GLN A CA 1
ATOM 2892 C C . GLN A 1 389 ? 120.080 31.961 29.900 1.00 25.63 389 GLN A C 1
ATOM 2893 O O . GLN A 1 389 ? 119.492 31.666 30.932 1.00 24.41 389 GLN A O 1
ATOM 2899 N N . GLU A 1 390 ? 119.605 32.838 29.021 1.00 28.84 390 GLU A N 1
ATOM 2900 C CA . GLU A 1 390 ? 118.370 33.603 29.245 1.00 30.33 390 GLU A CA 1
ATOM 2901 C C . GLU A 1 390 ? 117.166 32.664 29.162 1.00 30.13 390 GLU A C 1
ATOM 2902 O O . GLU A 1 390 ? 116.151 32.850 29.839 1.00 28.37 390 GLU A O 1
ATOM 2908 N N . LEU A 1 391 ? 117.313 31.628 28.348 1.00 30.25 391 LEU A N 1
ATOM 2909 C CA . LEU A 1 391 ? 116.256 30.664 28.126 1.00 32.75 391 LEU A CA 1
ATOM 2910 C C . LEU A 1 391 ? 115.984 29.843 29.357 1.00 36.82 391 LEU A C 1
ATOM 2911 O O . LEU A 1 391 ? 114.874 29.385 29.555 1.00 40.19 391 LEU A O 1
ATOM 2916 N N . GLU A 1 392 ? 116.987 29.670 30.201 1.00 41.54 392 GLU A N 1
ATOM 2917 C CA . GLU A 1 392 ? 116.780 28.887 31.403 1.00 47.00 392 GLU A CA 1
ATOM 2918 C C . GLU A 1 392 ? 116.427 29.742 32.608 1.00 46.80 392 GLU A C 1
ATOM 2919 O O . GLU A 1 392 ? 115.410 29.509 33.256 1.00 50.61 392 GLU A O 1
ATOM 2925 N N . ASN A 1 393 ? 117.242 30.747 32.896 1.00 43.76 393 ASN A N 1
ATOM 2926 C CA . ASN A 1 393 ? 116.971 31.635 34.019 1.00 42.63 393 ASN A CA 1
ATOM 2927 C C . ASN A 1 393 ? 115.582 32.278 33.873 1.00 43.16 393 ASN A C 1
ATOM 2928 O O . ASN A 1 393 ? 115.057 32.821 34.850 1.00 47.81 393 ASN A O 1
ATOM 2933 N N . ASN A 1 394 ? 115.012 32.243 32.662 1.00 38.30 394 ASN A N 1
ATOM 2934 C CA . ASN A 1 394 ? 113.722 32.868 32.357 1.00 33.80 394 ASN A CA 1
ATOM 2935 C C . ASN A 1 394 ? 113.798 34.345 32.740 1.00 34.48 394 ASN A C 1
ATOM 2936 O O . ASN A 1 394 ? 112.999 34.847 33.526 1.00 36.86 394 ASN A O 1
ATOM 2941 N N . LYS A 1 395 ? 114.763 35.052 32.175 1.00 32.83 395 LYS A N 1
ATOM 2942 C CA . LYS A 1 395 ? 114.920 36.460 32.472 1.00 32.33 395 LYS A CA 1
ATOM 2943 C C . LYS A 1 395 ? 115.860 37.066 31.451 1.00 32.68 395 LYS A C 1
ATOM 2944 O O . LYS A 1 395 ? 116.898 36.476 31.140 1.00 33.83 395 LYS A O 1
ATOM 2950 N N . ILE A 1 396 ? 115.458 38.204 30.884 1.00 33.41 396 ILE A N 1
ATOM 2951 C CA . ILE A 1 396 ? 116.272 38.928 29.903 1.00 32.91 396 ILE A CA 1
ATOM 2952 C C . ILE A 1 396 ? 116.357 40.395 30.280 1.00 30.89 396 ILE A C 1
ATOM 2953 O O . ILE A 1 396 ? 115.587 40.898 31.101 1.00 27.33 396 ILE A O 1
ATOM 2958 N N . ASP A 1 397 ? 117.350 41.053 29.710 1.00 32.59 397 ASP A N 1
ATOM 2959 C CA . ASP A 1 397 ? 117.549 42.460 29.923 1.00 32.93 397 ASP A CA 1
ATOM 2960 C C . ASP A 1 397 ? 116.992 43.117 28.677 1.00 30.01 397 ASP A C 1
ATOM 2961 O O . ASP A 1 397 ? 117.382 42.784 27.559 1.00 30.88 397 ASP A O 1
ATOM 2966 N N . VAL A 1 398 ? 115.998 43.959 28.876 1.00 27.87 398 VAL A N 1
ATOM 2967 C CA . VAL A 1 398 ? 115.371 44.704 27.801 1.00 31.39 398 VAL A CA 1
ATOM 2968 C C . VAL A 1 398 ? 116.060 46.078 27.712 1.00 32.21 398 VAL A C 1
ATOM 2969 O O . VAL A 1 398 ? 115.807 46.966 28.534 1.00 35.09 398 VAL A O 1
ATOM 2973 N N . LYS A 1 399 ? 116.957 46.236 26.742 1.00 30.43 399 LYS A N 1
ATOM 2974 C CA . LYS A 1 399 ? 117.699 47.478 26.590 1.00 30.50 399 LYS A CA 1
ATOM 2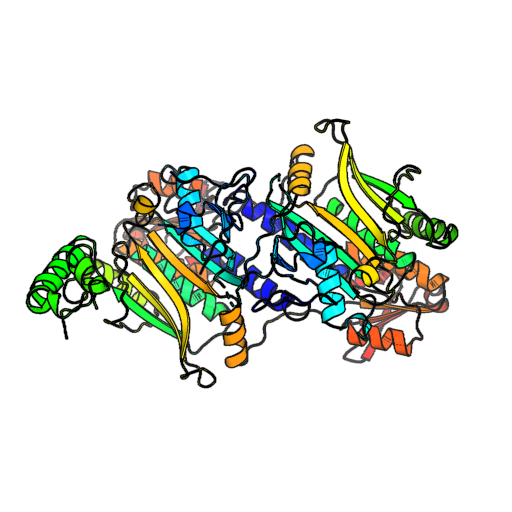975 C C . LYS A 1 399 ? 116.982 48.529 25.770 1.00 30.02 399 LYS A C 1
ATOM 2976 O O . LYS A 1 399 ? 116.659 48.282 24.605 1.00 30.59 399 LYS A O 1
ATOM 2982 N N . ASN A 1 400 ? 116.747 49.695 26.381 1.00 27.44 400 ASN A N 1
ATOM 2983 C CA . ASN A 1 400 ? 116.126 50.840 25.717 1.00 22.51 400 ASN A CA 1
ATOM 2984 C C . ASN A 1 400 ? 117.207 51.295 24.762 1.00 22.69 400 ASN A C 1
ATOM 2985 O O . ASN A 1 400 ? 118.265 51.716 25.203 1.00 25.78 400 ASN A O 1
ATOM 2990 N N . MET A 1 401 ? 116.954 51.243 23.468 1.00 21.03 401 MET A N 1
ATOM 2991 C CA . MET A 1 401 ? 117.972 51.613 22.503 1.00 23.57 401 MET A CA 1
ATOM 2992 C C . MET A 1 401 ? 118.387 53.068 22.444 1.00 27.58 401 MET 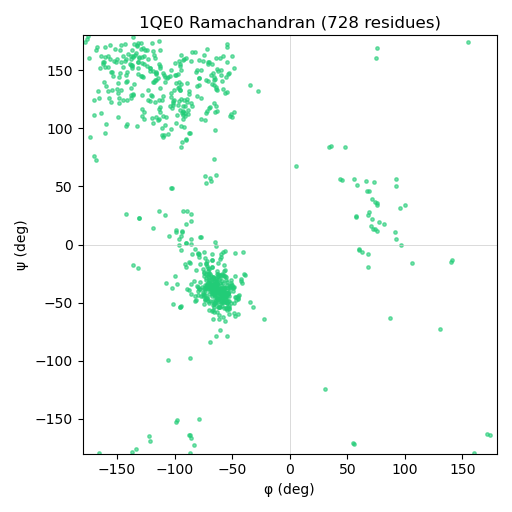A C 1
ATOM 2993 O O . MET A 1 401 ? 119.379 53.389 21.788 1.00 31.07 401 MET A O 1
ATOM 2998 N N . THR A 1 402 ? 117.637 53.965 23.071 1.00 27.28 402 THR A N 1
ATOM 2999 C CA . THR A 1 402 ? 118.032 55.359 23.016 1.00 28.30 402 THR A CA 1
ATOM 3000 C C . THR A 1 402 ? 118.838 55.711 24.256 1.00 31.23 402 THR A C 1
ATOM 3001 O O . THR A 1 402 ? 119.976 56.178 24.152 1.00 30.94 402 THR A O 1
ATOM 3005 N N . THR A 1 403 ? 118.271 55.431 25.428 1.00 30.47 403 THR A N 1
ATOM 3006 C CA . THR A 1 403 ? 118.956 55.711 26.670 1.00 29.95 403 THR A CA 1
ATOM 3007 C C . THR A 1 403 ? 120.066 54.681 26.863 1.00 32.45 403 THR A C 1
ATOM 3008 O O . THR A 1 403 ? 121.028 54.904 27.609 1.00 33.74 403 THR A O 1
ATOM 3012 N N . GLY A 1 404 ? 119.903 53.528 26.229 1.00 32.22 404 GLY A N 1
ATOM 3013 C CA . GLY A 1 404 ? 120.896 52.484 26.358 1.00 29.71 404 GLY A CA 1
ATOM 3014 C C . GLY A 1 404 ? 120.791 51.844 27.724 1.00 29.51 404 GLY A C 1
ATOM 3015 O O . GLY A 1 404 ? 121.672 51.075 28.124 1.00 30.58 404 GLY A O 1
ATOM 3016 N N . GLU A 1 405 ? 119.692 52.128 28.415 1.00 25.70 405 GLU A N 1
ATOM 3017 C CA . GLU A 1 405 ? 119.449 51.595 29.747 1.00 31.31 405 GLU A CA 1
ATOM 3018 C C . GLU A 1 405 ? 118.757 50.229 29.630 1.00 31.92 405 GLU A C 1
ATOM 3019 O O . GLU A 1 405 ? 117.834 50.081 28.843 1.00 34.79 405 GLU A O 1
ATOM 3025 N N . SER A 1 406 ? 119.239 49.217 30.349 1.00 31.14 406 SER A N 1
ATOM 3026 C CA . SER A 1 406 ? 118.611 47.893 30.308 1.00 28.44 406 SER A CA 1
ATOM 3027 C C . SER A 1 406 ? 117.644 47.739 31.467 1.00 28.09 406 SER A C 1
ATOM 3028 O O . SER A 1 406 ? 117.735 48.464 32.445 1.00 30.60 406 SER A O 1
ATOM 3031 N N . GLU A 1 407 ? 116.686 46.834 31.329 1.00 29.48 407 GLU A N 1
ATOM 3032 C CA . GLU A 1 407 ? 115.742 46.528 32.395 1.00 32.91 407 GLU A CA 1
ATOM 3033 C C . GLU A 1 407 ? 115.620 45.039 32.371 1.00 32.92 407 GLU A C 1
ATOM 3034 O O . GLU A 1 407 ? 115.405 44.474 31.320 1.00 33.31 407 GLU A O 1
ATOM 3040 N N . THR A 1 408 ? 115.847 44.394 33.509 1.00 35.34 408 THR A N 1
ATOM 3041 C CA . THR A 1 408 ? 115.780 42.938 33.600 1.00 34.88 408 THR A CA 1
ATOM 3042 C C . THR A 1 408 ? 114.383 42.477 34.000 1.00 36.73 408 THR A C 1
ATOM 3043 O O . THR A 1 408 ? 113.857 42.915 35.029 1.00 37.08 408 THR A O 1
ATOM 3047 N N . ILE A 1 409 ? 113.772 41.613 33.189 1.00 36.92 409 ILE A N 1
ATOM 3048 C CA . ILE A 1 409 ? 112.440 41.098 33.504 1.00 34.57 409 ILE A CA 1
ATOM 3049 C C . ILE A 1 409 ? 112.468 39.617 33.194 1.00 33.35 409 ILE A C 1
ATOM 3050 O O . ILE A 1 409 ? 113.448 39.140 32.614 1.00 32.31 409 ILE A O 1
ATOM 3055 N N . GLU A 1 410 ? 111.449 38.874 33.632 1.00 33.17 410 GLU A N 1
ATOM 3056 C CA . GLU A 1 410 ? 111.389 37.442 33.322 1.00 34.70 410 GLU A CA 1
ATOM 3057 C C . GLU A 1 410 ? 110.921 37.283 31.844 1.00 32.79 410 GLU A C 1
ATOM 3058 O O . GLU A 1 410 ? 110.149 38.115 31.343 1.00 32.46 410 GLU A O 1
ATOM 3064 N N . LEU A 1 411 ? 111.360 36.221 31.179 1.00 31.19 411 LEU A N 1
ATOM 3065 C CA . LEU A 1 411 ? 111.000 36.020 29.781 1.00 29.83 411 LEU A CA 1
ATOM 3066 C C . LEU A 1 411 ? 109.506 36.005 29.583 1.00 31.87 411 LEU A C 1
ATOM 3067 O O . LEU A 1 411 ? 109.029 36.619 28.626 1.00 35.59 411 LEU A O 1
ATOM 3072 N N . ASP A 1 412 ? 108.763 35.376 30.483 1.00 34.11 412 ASP A N 1
ATOM 3073 C CA . ASP A 1 412 ? 107.308 35.376 30.366 1.00 39.24 412 ASP A CA 1
ATOM 3074 C C . ASP A 1 412 ? 106.717 36.773 30.264 1.00 38.02 412 ASP A C 1
ATOM 3075 O O . ASP A 1 412 ? 105.798 37.024 29.451 1.00 41.87 412 ASP A O 1
ATOM 3080 N N . ALA A 1 413 ? 107.197 37.678 31.102 1.00 30.99 413 ALA A N 1
ATOM 3081 C CA . ALA A 1 413 ? 106.655 39.015 31.073 1.00 25.22 413 ALA A CA 1
ATOM 3082 C C . ALA A 1 413 ? 106.742 39.643 29.695 1.00 24.35 413 ALA A C 1
ATOM 3083 O O . ALA A 1 413 ? 105.825 40.352 29.329 1.00 29.05 413 ALA A O 1
ATOM 3085 N N . LEU A 1 414 ? 107.719 39.316 28.867 1.00 20.36 414 LEU A N 1
ATOM 3086 C CA . LEU A 1 414 ? 107.855 40.002 27.590 1.00 18.48 414 LEU A CA 1
ATOM 3087 C C . LEU A 1 414 ? 106.583 40.507 26.874 1.00 20.29 414 LEU A C 1
ATOM 3088 O O . LEU A 1 414 ? 106.521 41.681 26.562 1.00 21.34 414 LEU A O 1
ATOM 3093 N N . VAL A 1 415 ? 105.598 39.677 26.640 1.00 24.74 415 VAL A N 1
ATOM 3094 C CA . VAL A 1 415 ? 104.412 40.183 25.952 1.00 28.66 415 VAL A CA 1
ATOM 3095 C C . VAL A 1 415 ? 103.681 41.187 26.833 1.00 28.82 415 VAL A C 1
ATOM 3096 O O . VAL A 1 415 ? 103.357 42.279 26.410 1.00 26.44 415 VAL A O 1
ATOM 3100 N N . GLU A 1 416 ? 103.476 40.787 28.085 1.00 35.62 416 GLU A N 1
ATOM 3101 C CA . GLU A 1 416 ? 102.805 41.577 29.124 1.00 37.62 416 GLU A CA 1
ATOM 3102 C C . GLU A 1 416 ? 103.413 42.946 29.299 1.00 34.10 416 GLU A C 1
ATOM 3103 O O . GLU A 1 416 ? 102.717 43.942 29.527 1.00 34.41 416 GLU A O 1
ATOM 3109 N N . TYR A 1 417 ? 104.729 42.939 29.406 1.00 33.13 417 TYR A N 1
ATOM 3110 C CA . TYR A 1 417 ? 105.548 44.107 29.647 1.00 31.85 417 TYR A CA 1
ATOM 3111 C C . TYR A 1 417 ? 105.560 45.076 28.502 1.00 30.99 417 TYR A C 1
ATOM 3112 O O . TYR A 1 417 ? 105.826 46.258 28.707 1.00 31.96 417 TYR A O 1
ATOM 3121 N N . PHE A 1 418 ? 105.487 44.555 27.285 1.00 31.14 418 PHE A N 1
ATOM 3122 C CA . PHE A 1 418 ? 105.471 45.411 26.135 1.00 29.69 418 PHE A CA 1
ATOM 3123 C C . PHE A 1 418 ? 104.061 45.838 25.867 1.00 29.20 418 PHE A C 1
ATOM 3124 O O . PHE A 1 418 ? 103.831 46.972 25.517 1.00 31.60 418 PHE A O 1
ATOM 3132 N N . LYS A 1 419 ? 103.121 44.949 26.146 1.00 30.27 419 LYS A N 1
ATOM 3133 C CA . LYS A 1 419 ? 101.724 45.273 25.937 1.00 30.54 419 LYS A CA 1
ATOM 3134 C C . LYS A 1 419 ? 101.497 46.527 26.758 1.00 34.40 419 LYS A C 1
ATOM 3135 O O . LYS A 1 419 ? 101.315 47.598 26.198 1.00 36.16 419 LYS A O 1
ATOM 3141 N N . LYS A 1 420 ? 101.602 46.410 28.074 1.00 43.16 420 LYS A N 1
ATOM 3142 C CA . LYS A 1 420 ? 101.435 47.547 28.988 1.00 47.92 420 LYS A CA 1
ATOM 3143 C C . LYS A 1 420 ? 102.604 48.547 28.827 1.00 52.06 420 LYS A C 1
ATOM 3144 O O . LYS A 1 420 ? 102.364 49.770 28.620 1.00 55.11 420 LYS A O 1
ATOM 3151 N N . MET B 1 1 ? 71.498 57.617 -20.534 1.00 43.02 1 MET B N 1
ATOM 3152 C CA . MET B 1 1 ? 72.526 57.804 -19.479 1.00 41.22 1 MET B CA 1
ATOM 3153 C C . MET B 1 1 ? 73.758 57.039 -19.906 1.00 37.41 1 MET B C 1
ATOM 3154 O O . MET B 1 1 ? 73.709 56.207 -20.798 1.00 36.51 1 MET B O 1
ATOM 3159 N N . ILE B 1 2 ? 74.872 57.381 -19.296 1.00 35.61 2 ILE B N 1
ATOM 3160 C CA . ILE B 1 2 ? 76.138 56.734 -19.567 1.00 32.28 2 ILE B CA 1
ATOM 3161 C C . ILE B 1 2 ? 76.221 55.658 -18.487 1.00 31.46 2 ILE B C 1
ATOM 3162 O O . ILE B 1 2 ? 75.853 55.908 -17.330 1.00 35.87 2 ILE B O 1
ATOM 3167 N N . LYS B 1 3 ? 76.664 54.465 -18.846 1.00 26.92 3 LYS B N 1
ATOM 3168 C CA . LYS B 1 3 ? 76.759 53.395 -17.867 1.00 24.26 3 LYS B CA 1
ATOM 3169 C C . LYS B 1 3 ? 78.183 52.965 -17.547 1.00 22.78 3 LYS B C 1
ATOM 3170 O O . LYS B 1 3 ? 79.105 53.134 -18.348 1.00 21.83 3 LYS B O 1
ATOM 3176 N N . ILE B 1 4 ? 78.347 52.476 -16.330 1.00 20.36 4 ILE B N 1
ATOM 3177 C CA . ILE B 1 4 ? 79.608 51.982 -15.792 1.00 19.15 4 ILE B CA 1
ATOM 3178 C C . ILE B 1 4 ? 80.173 50.959 -16.769 1.00 19.93 4 ILE B C 1
ATOM 3179 O O . ILE B 1 4 ? 79.426 50.210 -17.393 1.00 23.04 4 ILE B O 1
ATOM 3184 N N . PRO B 1 5 ? 81.510 50.855 -16.895 1.00 19.89 5 PRO B N 1
ATOM 3185 C CA . PRO B 1 5 ? 82.038 49.863 -17.846 1.00 21.19 5 PRO B CA 1
ATOM 3186 C C . PRO B 1 5 ? 81.636 48.449 -17.423 1.00 22.08 5 PRO B C 1
ATOM 3187 O O . PRO B 1 5 ? 81.506 48.186 -16.237 1.00 27.03 5 PRO B O 1
ATOM 3191 N N . ARG B 1 6 ? 81.455 47.534 -18.372 1.00 21.79 6 ARG B N 1
ATOM 3192 C CA . ARG B 1 6 ? 81.026 46.175 -18.019 1.00 22.73 6 ARG B CA 1
ATOM 3193 C C . ARG B 1 6 ? 81.963 45.458 -17.082 1.00 20.11 6 ARG B C 1
ATOM 3194 O O . ARG B 1 6 ? 83.165 45.580 -17.185 1.00 20.13 6 ARG B O 1
ATOM 3202 N N . GLY B 1 7 ? 81.397 44.716 -16.147 1.00 18.77 7 GLY B N 1
ATOM 3203 C CA . GLY B 1 7 ? 82.214 44.005 -15.193 1.00 21.39 7 GLY B CA 1
ATOM 3204 C C . GLY B 1 7 ? 82.943 44.926 -14.242 1.00 23.26 7 GLY B C 1
ATOM 3205 O O . GLY B 1 7 ? 83.948 44.529 -13.661 1.00 26.23 7 GLY B O 1
ATOM 3206 N N . THR B 1 8 ? 82.402 46.121 -14.030 1.00 23.06 8 THR B N 1
ATOM 3207 C CA . THR B 1 8 ? 83.007 47.107 -13.155 1.00 21.05 8 THR B CA 1
ATOM 3208 C C . THR B 1 8 ? 81.925 47.560 -12.171 1.00 23.88 8 THR B C 1
ATOM 3209 O O . THR B 1 8 ? 80.748 47.578 -12.534 1.00 25.52 8 THR B O 1
ATOM 3213 N N . GLN B 1 9 ? 82.303 47.859 -10.922 1.00 25.32 9 GLN B N 1
ATOM 3214 C CA . GLN B 1 9 ? 81.334 48.317 -9.893 1.00 24.89 9 GLN B CA 1
ATOM 3215 C C . GLN B 1 9 ? 81.878 49.488 -9.049 1.00 21.57 9 GLN B C 1
ATOM 3216 O O . GLN B 1 9 ? 83.087 49.623 -8.886 1.00 17.60 9 GLN B O 1
ATOM 3222 N N . ASP B 1 10 ? 80.984 50.333 -8.541 1.00 20.79 10 ASP B N 1
ATOM 3223 C CA . ASP B 1 10 ? 81.377 51.469 -7.712 1.00 18.00 10 ASP B CA 1
ATOM 3224 C C . ASP B 1 10 ? 81.273 50.986 -6.298 1.00 20.44 10 ASP B C 1
ATOM 3225 O O . ASP B 1 10 ? 80.389 50.181 -5.990 1.00 24.55 10 ASP B O 1
ATOM 3230 N N . ILE B 1 11 ? 82.104 51.530 -5.421 1.00 18.60 11 ILE B N 1
ATOM 3231 C CA . ILE B 1 11 ? 82.044 51.182 -4.013 1.00 17.74 11 ILE B CA 1
ATOM 3232 C C . ILE B 1 11 ? 81.398 52.414 -3.374 1.00 15.01 11 ILE B C 1
ATOM 3233 O O . ILE B 1 11 ? 82.051 53.424 -3.173 1.00 15.20 11 ILE B O 1
ATOM 3238 N N . LEU B 1 12 ? 80.073 52.346 -3.212 1.00 14.20 12 LEU B N 1
ATOM 3239 C CA . LEU B 1 12 ? 79.256 53.442 -2.675 1.00 12.57 12 LEU B CA 1
ATOM 3240 C C . LEU B 1 12 ? 79.383 53.648 -1.178 1.00 9.86 12 LEU B C 1
ATOM 3241 O O . LEU B 1 12 ? 79.865 52.762 -0.461 1.00 12.89 12 LEU B O 1
ATOM 3246 N N . PRO B 1 13 ? 78.946 54.819 -0.683 1.00 7.58 13 PRO B N 1
ATOM 3247 C CA . PRO B 1 13 ? 79.025 55.150 0.742 1.00 9.32 13 PRO B CA 1
ATOM 3248 C C . PRO B 1 13 ? 78.726 54.104 1.810 1.00 14.59 13 PRO B C 1
ATOM 3249 O O . PRO B 1 13 ? 79.244 54.235 2.927 1.00 20.13 13 PRO B O 1
ATOM 3253 N N . GLU B 1 14 ? 77.927 53.076 1.496 1.00 17.34 14 GLU B N 1
ATOM 3254 C CA . GLU B 1 14 ? 77.586 52.027 2.485 1.00 19.52 14 GLU B CA 1
ATOM 3255 C C . GLU B 1 14 ? 78.649 50.955 2.642 1.00 19.27 14 GLU B C 1
ATOM 3256 O O . GLU B 1 14 ? 78.716 50.263 3.655 1.00 17.10 14 GLU B O 1
ATOM 3262 N N . ASP B 1 15 ? 79.478 50.819 1.620 1.00 20.16 15 ASP B N 1
ATOM 3263 C CA . ASP B 1 15 ? 80.527 49.830 1.628 1.00 17.26 15 ASP B CA 1
ATOM 3264 C C . ASP B 1 15 ? 81.886 50.446 1.806 1.00 15.18 15 ASP B C 1
ATOM 3265 O O . ASP B 1 15 ? 82.765 49.820 2.400 1.00 15.05 15 ASP B O 1
ATOM 3270 N N . SER B 1 16 ? 82.080 51.657 1.283 1.00 14.50 16 SER B N 1
ATOM 3271 C CA . SER B 1 16 ? 83.392 52.300 1.388 1.00 12.73 16 SER B CA 1
ATOM 3272 C C . SER B 1 16 ? 83.901 52.240 2.807 1.00 11.99 16 SER B C 1
ATOM 3273 O O . SER B 1 16 ? 85.056 51.935 3.017 1.00 14.10 16 SER B O 1
ATOM 3276 N N . LYS B 1 17 ? 82.999 52.372 3.773 1.00 12.16 17 LYS B N 1
ATOM 3277 C CA . LYS B 1 17 ? 83.361 52.296 5.186 1.00 14.53 17 LYS B CA 1
ATOM 3278 C C . LYS B 1 17 ? 83.896 50.887 5.586 1.00 12.62 17 LYS B C 1
ATOM 3279 O O . LYS B 1 17 ? 84.807 50.764 6.424 1.00 13.38 17 LYS B O 1
ATOM 3285 N N . LYS B 1 18 ? 83.317 49.839 5.002 1.00 9.42 18 LYS B N 1
ATOM 3286 C CA . LYS B 1 18 ? 83.731 48.470 5.282 1.00 7.81 18 LYS B CA 1
ATOM 3287 C C . LYS B 1 18 ? 85.117 48.278 4.679 1.00 11.13 18 LYS B C 1
ATOM 3288 O O . LYS B 1 18 ? 85.978 47.602 5.271 1.00 9.35 18 LYS B O 1
ATOM 3294 N N . TRP B 1 19 ? 85.322 48.837 3.483 1.00 8.11 19 TRP B N 1
ATOM 3295 C CA . TRP B 1 19 ? 86.620 48.749 2.831 1.00 4.71 19 TRP B CA 1
ATOM 3296 C C . TRP B 1 19 ? 87.644 49.469 3.682 1.00 3.85 19 TRP B C 1
ATOM 3297 O O . TRP B 1 19 ? 88.702 48.938 3.934 1.00 7.59 19 TRP B O 1
ATOM 3308 N N . ARG B 1 20 ? 87.336 50.670 4.144 1.00 2.00 20 ARG B N 1
ATOM 3309 C CA . ARG B 1 20 ? 88.300 51.400 4.928 1.00 3.96 20 ARG B CA 1
ATOM 3310 C C . ARG B 1 20 ? 88.626 50.721 6.238 1.00 9.42 20 ARG B C 1
ATOM 3311 O O . ARG B 1 20 ? 89.745 50.814 6.727 1.00 15.84 20 ARG B O 1
ATOM 3319 N N . TYR B 1 21 ? 87.662 50.030 6.816 1.00 11.02 21 TYR B N 1
ATOM 3320 C CA . TYR B 1 21 ? 87.905 49.324 8.073 1.00 10.00 21 TYR B CA 1
ATOM 3321 C C . TYR B 1 21 ? 88.946 48.205 7.858 1.00 9.06 21 TYR B C 1
ATOM 3322 O O . TYR B 1 21 ? 89.925 48.079 8.600 1.00 9.72 21 TYR B O 1
ATOM 3331 N N . ILE B 1 22 ? 88.704 47.400 6.834 1.00 8.08 22 ILE B N 1
ATOM 3332 C CA . ILE B 1 22 ? 89.575 46.300 6.442 1.00 9.29 22 ILE B CA 1
ATOM 3333 C C . ILE B 1 22 ? 90.971 46.861 6.045 1.00 10.17 22 ILE B C 1
ATOM 3334 O O . ILE B 1 22 ? 91.991 46.539 6.661 1.00 13.47 22 ILE B O 1
ATOM 3339 N N . GLU B 1 23 ? 91.009 47.706 5.031 1.00 3.43 23 GLU B N 1
ATOM 3340 C CA . GLU B 1 23 ? 92.234 48.317 4.616 1.00 2.00 23 GLU B CA 1
ATOM 3341 C C . GLU B 1 23 ? 93.035 48.835 5.792 1.00 2.00 23 GLU B C 1
ATOM 3342 O O . GLU B 1 23 ? 94.210 48.557 5.869 1.00 5.43 23 GLU B O 1
ATOM 3348 N N . ASN B 1 24 ? 92.398 49.546 6.721 1.00 4.40 24 ASN B N 1
ATOM 3349 C CA . ASN B 1 24 ? 93.103 50.086 7.887 1.00 9.27 24 ASN B CA 1
ATOM 3350 C C . ASN B 1 24 ? 93.602 49.042 8.840 1.00 7.81 24 ASN B C 1
ATOM 3351 O O . ASN B 1 24 ? 94.650 49.219 9.441 1.00 5.19 24 ASN B O 1
ATOM 3356 N N . GLN B 1 25 ? 92.824 47.984 9.019 1.00 11.35 25 GLN B N 1
ATOM 3357 C CA . GLN B 1 25 ? 93.215 46.875 9.886 1.00 11.04 25 GLN B CA 1
ATOM 3358 C C . GLN B 1 25 ? 94.443 46.158 9.316 1.00 10.12 25 GLN B C 1
ATOM 3359 O O . GLN B 1 25 ? 95.286 45.673 10.067 1.00 11.58 25 GLN B O 1
ATOM 3365 N N . LEU B 1 26 ? 94.518 46.061 7.990 1.00 8.50 26 LEU B N 1
ATOM 3366 C CA . LEU B 1 26 ? 95.646 45.419 7.322 1.00 6.77 26 LEU B CA 1
ATOM 3367 C C . LEU B 1 26 ? 96.955 46.214 7.438 1.00 7.99 26 LEU B C 1
ATOM 3368 O O . LEU B 1 26 ? 98.019 45.628 7.559 1.00 11.89 26 LEU B O 1
ATOM 3373 N N . ASP B 1 27 ? 96.888 47.536 7.377 1.00 5.35 27 ASP B N 1
ATOM 3374 C CA . ASP B 1 27 ? 98.069 48.366 7.515 1.00 4.84 27 ASP B CA 1
ATOM 3375 C C . ASP B 1 27 ? 98.598 48.254 8.934 1.00 7.85 27 ASP B C 1
ATOM 3376 O O . ASP B 1 27 ? 99.792 48.374 9.180 1.00 12.59 27 ASP B O 1
ATOM 3381 N N . GLU B 1 28 ? 97.707 48.091 9.891 1.00 7.36 28 GLU B N 1
ATOM 3382 C CA . GLU B 1 28 ? 98.147 47.950 11.254 1.00 9.89 28 GLU B CA 1
ATOM 3383 C C . GLU B 1 28 ? 98.802 46.614 11.423 1.00 12.34 28 GLU B C 1
ATOM 3384 O O . GLU B 1 28 ? 99.856 46.523 12.013 1.00 19.52 28 GLU B O 1
ATOM 3390 N N . LEU B 1 29 ? 98.151 45.561 10.955 1.00 10.15 29 LEU B N 1
ATOM 3391 C CA . LEU B 1 29 ? 98.711 44.229 11.070 1.00 8.12 29 LEU B CA 1
ATOM 3392 C C . LEU B 1 29 ? 100.108 44.236 10.471 1.00 7.25 29 LEU B C 1
ATOM 3393 O O . LEU B 1 29 ? 101.042 43.721 11.074 1.00 11.93 29 LEU B O 1
ATOM 3398 N N . MET B 1 30 ? 100.267 44.912 9.337 1.00 6.55 30 MET B N 1
ATOM 3399 C CA . MET B 1 30 ? 101.545 44.965 8.630 1.00 5.19 30 MET B CA 1
ATOM 3400 C C . MET B 1 30 ? 102.583 45.646 9.472 1.00 6.18 30 MET B C 1
ATOM 3401 O O . MET B 1 30 ? 103.783 45.389 9.367 1.00 13.01 30 MET B O 1
ATOM 3406 N N . THR B 1 31 ? 102.094 46.477 10.361 1.00 4.27 31 THR B N 1
ATOM 3407 C CA . THR B 1 31 ? 102.926 47.207 11.287 1.00 3.45 31 THR B CA 1
ATOM 3408 C C . THR B 1 31 ? 103.642 46.273 12.265 1.00 2.98 31 THR B C 1
ATOM 3409 O O . THR B 1 31 ? 104.856 46.363 12.455 1.00 2.00 31 THR B O 1
ATOM 3413 N N . PHE B 1 32 ? 102.888 45.318 12.796 1.00 4.86 32 PHE B N 1
ATOM 3414 C CA . PHE B 1 32 ? 103.385 44.341 13.745 1.00 2.00 32 PHE B CA 1
ATOM 3415 C C . PHE B 1 32 ? 104.396 43.432 13.085 1.00 2.00 32 PHE B C 1
ATOM 3416 O O . PHE B 1 32 ? 105.361 43.054 13.706 1.00 2.00 32 PHE B O 1
ATOM 3424 N N . TYR B 1 33 ? 104.167 43.114 11.811 1.00 2.00 33 TYR B N 1
ATOM 3425 C CA . TYR B 1 33 ? 105.030 42.226 11.051 1.00 2.32 33 TYR B CA 1
ATOM 3426 C C . TYR B 1 33 ? 106.174 42.940 10.398 1.00 4.92 33 TYR B C 1
ATOM 3427 O O . TYR B 1 33 ? 107.096 42.329 9.873 1.00 9.48 33 TYR B O 1
ATOM 3436 N N . ASN B 1 34 ? 106.062 44.243 10.330 1.00 4.93 34 ASN B N 1
ATOM 3437 C CA . ASN B 1 34 ? 107.109 45.048 9.753 1.00 5.08 34 ASN B CA 1
ATOM 3438 C C . ASN B 1 34 ? 107.191 45.023 8.247 1.00 7.11 34 ASN B C 1
ATOM 3439 O O . ASN B 1 34 ? 108.302 45.062 7.697 1.00 12.83 34 ASN B O 1
ATOM 3444 N N . TYR B 1 35 ? 106.045 44.950 7.564 1.00 2.84 35 TYR B N 1
ATOM 3445 C CA . TYR B 1 35 ? 106.045 44.974 6.092 1.00 2.74 35 TYR B CA 1
ATOM 3446 C C . TYR B 1 35 ? 105.715 46.398 5.770 1.00 3.59 35 TYR B C 1
ATOM 3447 O O . TYR B 1 35 ? 104.935 46.998 6.471 1.00 7.75 35 TYR B O 1
ATOM 3456 N N . LYS B 1 36 ? 106.378 46.971 4.777 1.00 7.40 36 LYS B N 1
ATOM 3457 C CA . LYS B 1 36 ? 106.180 48.370 4.403 1.00 6.15 36 LYS B CA 1
ATOM 3458 C C . LYS B 1 36 ? 105.411 48.479 3.094 1.00 7.34 36 LYS B C 1
ATOM 3459 O O . LYS B 1 36 ? 105.646 47.705 2.163 1.00 11.97 36 LYS B O 1
ATOM 3465 N N . GLU B 1 37 ? 104.550 49.480 2.981 1.00 7.61 37 GLU B N 1
ATOM 3466 C CA . GLU B 1 37 ? 103.743 49.628 1.771 1.00 5.20 37 GLU B CA 1
ATOM 3467 C C . GLU B 1 37 ? 104.450 50.235 0.604 1.00 2.00 37 GLU B C 1
ATOM 3468 O O . GLU B 1 37 ? 105.221 51.143 0.757 1.00 3.16 37 GLU B O 1
ATOM 3474 N N . ILE B 1 38 ? 104.146 49.751 -0.578 1.00 3.12 38 ILE B N 1
ATOM 3475 C CA . ILE B 1 38 ? 104.718 50.312 -1.794 1.00 4.49 38 ILE B CA 1
ATOM 3476 C C . ILE B 1 38 ? 103.497 50.494 -2.682 1.00 3.74 38 ILE B C 1
ATOM 3477 O O . ILE B 1 38 ? 102.532 49.741 -2.550 1.00 10.46 38 ILE B O 1
ATOM 3482 N N . ARG B 1 39 ? 103.483 51.524 -3.514 1.00 3.78 39 ARG B N 1
ATOM 3483 C CA . ARG B 1 39 ? 102.367 51.739 -4.423 1.00 3.77 39 ARG B CA 1
ATOM 3484 C C . ARG B 1 39 ? 102.984 51.911 -5.787 1.00 6.83 39 ARG B C 1
ATOM 3485 O O . ARG B 1 39 ? 103.784 52.815 -6.007 1.00 10.82 39 ARG B O 1
ATOM 3493 N N . THR B 1 40 ? 102.650 50.988 -6.667 1.00 6.67 40 THR B N 1
ATOM 3494 C CA . THR B 1 40 ? 103.095 50.944 -8.037 1.00 4.01 40 THR B CA 1
ATOM 3495 C C . THR B 1 40 ? 102.016 51.611 -8.933 1.00 7.46 40 THR B C 1
ATOM 3496 O O . THR B 1 40 ? 100.852 51.720 -8.559 1.00 4.61 40 THR B O 1
ATOM 3500 N N . PRO B 1 41 ? 102.406 52.119 -10.107 1.00 8.03 41 PRO B N 1
ATOM 3501 C CA . PRO B 1 41 ? 101.451 52.757 -11.007 1.00 6.20 41 PRO B CA 1
ATOM 3502 C C . PRO B 1 41 ? 100.367 51.784 -11.432 1.00 7.69 41 PRO B C 1
ATOM 3503 O O . PRO B 1 41 ? 100.526 50.574 -11.338 1.00 10.62 41 PRO B O 1
ATOM 3507 N N . ILE B 1 42 ? 99.254 52.312 -11.901 1.00 8.43 42 ILE B N 1
ATOM 3508 C CA . ILE B 1 42 ? 98.165 51.450 -12.319 1.00 11.64 42 ILE B CA 1
ATOM 3509 C C . ILE B 1 42 ? 98.603 50.637 -13.547 1.00 13.17 42 ILE B C 1
ATOM 3510 O O . ILE B 1 42 ? 98.208 49.492 -13.736 1.00 15.98 42 ILE B O 1
ATOM 3515 N N . PHE B 1 43 ? 99.458 51.207 -14.365 1.00 14.33 43 PHE B N 1
ATOM 3516 C CA . PHE B 1 43 ? 99.906 50.473 -15.517 1.00 18.20 43 PHE B CA 1
ATOM 3517 C C . PHE B 1 43 ? 101.441 50.362 -15.524 1.00 24.14 43 PHE B C 1
ATOM 3518 O O . PHE B 1 43 ? 102.161 51.135 -14.858 1.00 23.21 43 PHE B O 1
ATOM 3526 N N . GLU B 1 44 ? 101.924 49.376 -16.273 1.00 24.46 44 GLU B N 1
ATOM 3527 C CA . GLU B 1 44 ? 103.337 49.117 -16.426 1.00 21.07 44 GLU B CA 1
ATOM 3528 C C . GLU B 1 44 ? 103.628 48.871 -17.883 1.00 20.77 44 GLU B C 1
ATOM 3529 O O . GLU B 1 44 ? 102.726 48.794 -18.702 1.00 18.30 44 GLU B O 1
ATOM 3535 N N . SER B 1 45 ? 104.899 48.772 -18.225 1.00 24.53 45 SER B N 1
ATOM 3536 C CA . SER B 1 45 ? 105.238 48.485 -19.603 1.00 26.07 45 SER B CA 1
ATOM 3537 C C . SER B 1 45 ? 104.666 47.100 -19.866 1.00 26.31 45 SER B C 1
ATOM 3538 O O . SER B 1 45 ? 104.797 46.193 -19.030 1.00 22.14 45 SER B O 1
ATOM 3541 N N . THR B 1 46 ? 103.981 46.965 -20.999 1.00 27.67 46 THR B N 1
ATOM 3542 C CA . THR B 1 46 ? 103.384 45.705 -21.386 1.00 27.64 46 THR B CA 1
ATOM 3543 C C . THR B 1 46 ? 104.438 44.620 -21.239 1.00 29.90 46 THR B C 1
ATOM 3544 O O . THR B 1 46 ? 104.161 43.534 -20.718 1.00 34.34 46 THR B O 1
ATOM 3548 N N . ASP B 1 47 ? 105.674 44.974 -21.575 1.00 30.94 47 ASP B N 1
ATOM 3549 C CA . ASP B 1 47 ? 106.797 44.044 -21.521 1.00 32.98 47 ASP B CA 1
ATOM 3550 C C . ASP B 1 47 ? 107.116 43.426 -20.155 1.00 31.22 47 ASP B C 1
ATOM 3551 O O . ASP B 1 47 ? 107.882 42.469 -20.082 1.00 31.63 47 ASP B O 1
ATOM 3556 N N . LEU B 1 48 ? 106.506 43.931 -19.083 1.00 29.90 48 LEU B N 1
ATOM 3557 C CA . LEU B 1 48 ? 106.733 43.362 -17.758 1.00 26.82 48 LEU B CA 1
ATOM 3558 C C . LEU B 1 48 ? 105.819 42.167 -17.645 1.00 30.73 48 LEU B C 1
ATOM 3559 O O . LEU B 1 48 ? 106.261 41.066 -17.306 1.00 30.82 48 LEU B O 1
ATOM 3564 N N . PHE B 1 49 ? 104.550 42.377 -18.001 1.00 33.11 49 PHE B N 1
ATOM 3565 C CA . PHE B 1 49 ? 103.544 41.318 -17.914 1.00 34.66 49 PHE B CA 1
ATOM 3566 C C . PHE B 1 49 ? 103.657 40.359 -19.078 1.00 37.35 49 PHE B C 1
ATOM 3567 O O . PHE B 1 49 ? 103.029 39.288 -19.099 1.00 37.78 49 PHE B O 1
ATOM 3575 N N . ALA B 1 50 ? 104.471 40.764 -20.045 1.00 39.99 50 ALA B N 1
ATOM 3576 C CA . ALA B 1 50 ? 104.705 39.970 -21.232 1.00 46.02 50 ALA B CA 1
ATOM 3577 C C . ALA B 1 50 ? 105.522 38.750 -20.843 1.00 48.83 50 ALA B C 1
ATOM 3578 O O . ALA B 1 50 ? 105.253 37.650 -21.330 1.00 51.66 50 ALA B O 1
ATOM 3580 N N . ARG B 1 51 ? 106.466 38.950 -19.924 1.00 47.01 51 ARG B N 1
ATOM 3581 C CA . ARG B 1 51 ? 107.368 37.900 -19.467 1.00 48.74 51 ARG B CA 1
ATOM 3582 C C . ARG B 1 51 ? 106.822 36.487 -19.228 1.00 51.60 51 ARG B C 1
ATOM 3583 O O . ARG B 1 51 ? 105.675 36.340 -18.726 1.00 54.82 51 ARG B O 1
ATOM 3591 N N . GLU B 1 63 ? 92.883 37.916 -20.996 1.00 46.16 63 GLU B N 1
ATOM 3592 C CA . GLU B 1 63 ? 93.663 39.047 -21.593 1.00 46.70 63 GLU B CA 1
ATOM 3593 C C . GLU B 1 63 ? 93.941 40.165 -20.555 1.00 43.38 63 GLU B C 1
ATOM 3594 O O . GLU B 1 63 ? 93.523 40.080 -19.398 1.00 39.84 63 GLU B O 1
ATOM 3600 N N . MET B 1 64 ? 94.617 41.220 -20.994 1.00 38.26 64 MET B N 1
ATOM 3601 C CA . MET B 1 64 ? 94.962 42.350 -20.154 1.00 34.69 64 MET B CA 1
ATOM 3602 C C . MET B 1 64 ? 94.673 43.595 -20.987 1.00 34.61 64 MET B C 1
ATOM 3603 O O . MET B 1 64 ? 94.522 43.511 -22.216 1.00 30.92 64 MET B O 1
ATOM 3608 N N . TYR B 1 65 ? 94.541 44.736 -20.317 1.00 36.17 65 TYR B N 1
ATOM 3609 C CA . TYR B 1 65 ? 94.241 45.988 -21.005 1.00 34.77 65 TYR B CA 1
ATOM 3610 C C . TYR B 1 65 ? 95.547 46.579 -21.440 1.00 35.89 65 TYR B C 1
ATOM 3611 O O . TYR B 1 65 ? 96.254 47.204 -20.641 1.00 37.85 65 TYR B O 1
ATOM 3620 N N . THR B 1 66 ? 95.908 46.307 -22.684 1.00 36.68 66 THR B N 1
ATOM 3621 C CA . THR B 1 66 ? 97.147 46.838 -23.248 1.00 35.00 66 THR B CA 1
ATOM 3622 C C . THR B 1 66 ? 96.730 47.896 -24.272 1.00 34.75 66 THR B C 1
ATOM 3623 O O . THR B 1 66 ? 95.643 47.804 -24.845 1.00 38.83 66 THR B O 1
ATOM 3627 N N . PHE B 1 67 ? 97.521 48.949 -24.411 1.00 31.40 67 PHE B N 1
ATOM 3628 C CA . PHE B 1 67 ? 97.228 49.977 -25.386 1.00 33.11 67 PHE B CA 1
ATOM 3629 C C . PHE B 1 67 ? 98.514 50.715 -25.701 1.00 38.70 67 PHE B C 1
ATOM 3630 O O . PHE B 1 67 ? 99.320 50.986 -24.811 1.00 41.90 67 PHE B O 1
ATOM 3638 N N . LYS B 1 68 ? 98.785 50.896 -26.983 1.00 43.44 68 LYS B N 1
ATOM 3639 C CA . LYS B 1 68 ? 100.004 51.572 -27.396 1.00 49.44 68 LYS B CA 1
ATOM 3640 C C . LYS B 1 68 ? 99.934 53.050 -27.149 1.00 52.12 68 LYS B C 1
ATOM 3641 O O . LYS B 1 68 ? 100.072 53.857 -28.069 1.00 55.33 68 LYS B O 1
ATOM 3647 N N . ASP B 1 69 ? 99.737 53.421 -25.901 1.00 52.29 69 ASP B N 1
ATOM 3648 C CA . ASP B 1 69 ? 99.659 54.823 -25.607 1.00 55.96 69 ASP B CA 1
ATOM 3649 C C . ASP B 1 69 ? 101.005 55.271 -25.099 1.00 56.88 69 ASP B C 1
ATOM 3650 O O . ASP B 1 69 ? 102.028 54.769 -25.561 1.00 56.40 69 ASP B O 1
ATOM 3655 N N . LYS B 1 70 ? 101.029 56.292 -24.257 1.00 56.06 70 LYS B N 1
ATOM 3656 C CA . LYS B 1 70 ? 102.293 56.748 -23.720 1.00 57.65 70 LYS B CA 1
ATOM 3657 C C . LYS B 1 70 ? 103.252 57.131 -24.847 1.00 62.36 70 LYS B C 1
ATOM 3658 O O . LYS B 1 70 ? 104.472 57.153 -24.645 1.00 65.42 70 LYS B O 1
ATOM 3664 N N . GLY B 1 71 ? 102.690 57.460 -26.015 1.00 63.36 71 GLY B N 1
ATOM 3665 C CA . GLY B 1 71 ? 103.500 57.811 -27.171 1.00 61.67 71 GLY B CA 1
ATOM 3666 C C . GLY B 1 71 ? 103.729 56.535 -27.954 1.00 60.56 71 GLY B C 1
ATOM 3667 O O . GLY B 1 71 ? 104.871 56.102 -28.149 1.00 59.71 71 GLY B O 1
ATOM 3668 N N . ASP B 1 72 ? 102.621 55.896 -28.327 1.00 59.50 72 ASP B N 1
ATOM 3669 C CA . ASP B 1 72 ? 102.627 54.640 -29.076 1.00 58.69 72 ASP B CA 1
ATOM 3670 C C . ASP B 1 72 ? 103.346 53.506 -28.324 1.00 55.61 72 ASP B C 1
ATOM 3671 O O . ASP B 1 72 ? 103.367 52.354 -28.770 1.00 54.42 72 ASP B O 1
ATOM 3676 N N . ARG B 1 73 ? 103.921 53.832 -27.175 1.00 53.25 73 ARG B N 1
ATOM 3677 C CA . ARG B 1 73 ? 104.590 52.837 -26.352 1.00 52.42 73 ARG B CA 1
ATOM 3678 C C . ARG B 1 73 ? 103.495 51.913 -25.825 1.00 48.40 73 ARG B C 1
ATOM 3679 O O . ARG B 1 73 ? 102.368 52.357 -25.561 1.00 49.10 73 ARG B O 1
ATOM 3687 N N . SER B 1 74 ? 103.808 50.634 -25.664 1.00 40.96 74 SER B N 1
ATOM 3688 C CA . SER B 1 74 ? 102.785 49.723 -25.199 1.00 37.16 74 SER B CA 1
ATOM 3689 C C . SER B 1 74 ? 102.798 49.634 -23.690 1.00 35.67 74 SER B C 1
ATOM 3690 O O . SER B 1 74 ? 103.823 49.283 -23.099 1.00 34.97 74 SER B O 1
ATOM 3693 N N . ILE B 1 75 ? 101.672 50.010 -23.079 1.00 32.95 75 ILE B N 1
ATOM 3694 C CA . ILE B 1 75 ? 101.509 49.959 -21.631 1.00 27.60 75 ILE B CA 1
ATOM 3695 C C . ILE B 1 75 ? 100.384 49.000 -21.287 1.00 23.87 75 ILE B C 1
ATOM 3696 O O . ILE B 1 75 ? 99.576 48.640 -22.140 1.00 23.90 75 ILE B O 1
ATOM 3701 N N . THR B 1 76 ? 100.337 48.580 -20.037 1.00 20.57 76 THR B N 1
ATOM 3702 C CA . THR B 1 76 ? 99.315 47.654 -19.615 1.00 19.18 76 THR B CA 1
ATOM 3703 C C . THR B 1 76 ? 98.799 47.788 -18.190 1.00 19.49 76 THR B C 1
ATOM 3704 O O . THR B 1 76 ? 99.563 47.985 -17.242 1.00 18.68 76 THR B O 1
ATOM 3708 N N . LEU B 1 77 ? 97.474 47.773 -18.075 1.00 19.24 77 LEU B N 1
ATOM 3709 C CA . LEU B 1 77 ? 96.804 47.856 -16.792 1.00 13.97 77 LEU B CA 1
ATOM 3710 C C . LEU B 1 77 ? 97.263 46.569 -16.094 1.00 13.21 77 LEU B C 1
ATOM 3711 O O . LEU B 1 77 ? 97.069 45.464 -16.602 1.00 11.56 77 LEU B O 1
ATOM 3716 N N . ARG B 1 78 ? 97.946 46.724 -14.968 1.00 9.99 78 ARG B N 1
ATOM 3717 C CA . ARG B 1 78 ? 98.473 45.580 -14.263 1.00 7.45 78 ARG B CA 1
ATOM 3718 C C . ARG B 1 78 ? 97.416 44.587 -13.873 1.00 8.39 78 ARG B C 1
ATOM 3719 O O . ARG B 1 78 ? 96.342 44.999 -13.456 1.00 13.25 78 ARG B O 1
ATOM 3727 N N . PRO B 1 79 ? 97.651 43.274 -14.101 1.00 10.95 79 PRO B N 1
ATOM 3728 C CA . PRO B 1 79 ? 96.717 42.182 -13.762 1.00 7.50 79 PRO B CA 1
ATOM 3729 C C . PRO B 1 79 ? 96.973 41.656 -12.340 1.00 10.20 79 PRO B C 1
ATOM 3730 O O . PRO B 1 79 ? 96.109 41.040 -11.730 1.00 13.88 79 PRO B O 1
ATOM 3734 N N . GLU B 1 80 ? 98.155 41.930 -11.807 1.00 12.54 80 GLU B N 1
ATOM 3735 C CA . GLU B 1 80 ? 98.528 41.506 -10.455 1.00 14.47 80 GLU B CA 1
ATOM 3736 C C . GLU B 1 80 ? 99.707 42.366 -9.987 1.00 15.06 80 GLU B C 1
ATOM 3737 O O . GLU B 1 80 ? 100.429 42.927 -10.820 1.00 16.24 80 GLU B O 1
ATOM 3743 N N . GLY B 1 81 ? 99.948 42.405 -8.676 1.00 13.19 81 GLY B N 1
ATOM 3744 C CA . GLY B 1 81 ? 101.020 43.233 -8.147 1.00 13.79 81 GLY B CA 1
ATOM 3745 C C . GLY B 1 81 ? 102.398 42.660 -7.856 1.00 15.79 81 GLY B C 1
ATOM 3746 O O . GLY B 1 81 ? 103.261 43.376 -7.330 1.00 14.96 81 GLY B O 1
ATOM 3747 N N . THR B 1 82 ? 102.639 41.396 -8.183 1.00 16.17 82 THR B N 1
ATOM 3748 C CA . THR B 1 82 ? 103.946 40.815 -7.927 1.00 12.49 82 THR B CA 1
ATOM 3749 C C . THR B 1 82 ? 105.042 41.281 -8.881 1.00 13.68 82 THR B C 1
ATOM 3750 O O . THR B 1 82 ? 106.097 41.717 -8.434 1.00 18.83 82 THR B O 1
ATOM 3754 N N . ALA B 1 83 ? 104.805 41.195 -10.184 1.00 9.47 83 ALA B N 1
ATOM 3755 C CA . ALA B 1 83 ? 105.799 41.638 -11.151 1.00 8.35 83 ALA B CA 1
ATOM 3756 C C . ALA B 1 83 ? 106.103 43.133 -11.009 1.00 11.22 83 ALA B C 1
ATOM 3757 O O . ALA B 1 83 ? 107.195 43.580 -11.329 1.00 15.51 83 ALA B O 1
ATOM 3759 N N . ALA B 1 84 ? 105.136 43.919 -10.563 1.00 11.75 84 ALA B N 1
ATOM 3760 C CA . ALA B 1 84 ? 105.389 45.336 -10.385 1.00 12.36 84 ALA B CA 1
ATOM 3761 C C . ALA B 1 84 ? 106.218 45.539 -9.114 1.00 12.46 84 ALA B C 1
ATOM 3762 O O . ALA B 1 84 ? 107.111 46.386 -9.074 1.00 15.99 84 ALA B O 1
ATOM 3764 N N . VAL B 1 85 ? 105.971 44.752 -8.075 1.00 11.02 85 VAL B N 1
ATOM 3765 C CA . VAL B 1 85 ? 106.802 44.916 -6.890 1.00 12.31 85 VAL B CA 1
ATOM 3766 C C . VAL B 1 85 ? 108.228 44.497 -7.269 1.00 13.76 85 VAL B C 1
ATOM 3767 O O . VAL B 1 85 ? 109.196 45.123 -6.854 1.00 16.06 85 VAL B O 1
ATOM 3771 N N . VAL B 1 86 ? 108.362 43.470 -8.096 1.00 13.81 86 VAL B N 1
ATOM 3772 C CA . VAL B 1 86 ? 109.677 43.033 -8.513 1.00 13.51 86 VAL B CA 1
ATOM 3773 C C . VAL B 1 86 ? 110.297 44.050 -9.474 1.00 18.70 86 VAL B C 1
ATOM 3774 O O . VAL B 1 86 ? 111.509 44.315 -9.425 1.00 24.21 86 VAL B O 1
ATOM 3778 N N . ARG B 1 87 ? 109.472 44.666 -10.311 1.00 17.01 87 ARG B N 1
ATOM 3779 C CA . ARG B 1 87 ? 109.989 45.652 -11.237 1.00 15.96 87 ARG B CA 1
ATOM 3780 C C . ARG B 1 87 ? 110.522 46.842 -10.449 1.00 15.96 87 ARG B C 1
ATOM 3781 O O . ARG B 1 87 ? 111.523 47.455 -10.832 1.00 19.38 87 ARG B O 1
ATOM 3789 N N . SER B 1 88 ? 109.865 47.158 -9.337 1.00 12.25 88 SER B N 1
ATOM 3790 C CA . SER B 1 88 ? 110.298 48.277 -8.516 1.00 8.72 88 SER B CA 1
ATOM 3791 C C . SER B 1 88 ? 111.531 47.921 -7.738 1.00 10.70 88 SER B C 1
ATOM 3792 O O . SER B 1 88 ? 112.396 48.758 -7.515 1.00 14.73 88 SER B O 1
ATOM 3795 N N . TYR B 1 89 ? 111.510 46.713 -7.194 1.00 12.44 89 TYR B N 1
ATOM 3796 C CA . TYR B 1 89 ? 112.589 46.154 -6.411 1.00 11.36 89 TYR B CA 1
ATOM 3797 C C . TYR B 1 89 ? 113.862 46.208 -7.237 1.00 12.58 89 TYR B C 1
ATOM 3798 O O . TYR B 1 89 ? 114.899 46.640 -6.740 1.00 15.45 89 TYR B O 1
ATOM 3807 N N . ILE B 1 90 ? 113.798 45.749 -8.485 1.00 12.48 90 ILE B N 1
ATOM 3808 C CA . ILE B 1 90 ? 114.973 45.808 -9.359 1.00 12.66 90 ILE B CA 1
ATOM 3809 C C . ILE B 1 90 ? 115.381 47.241 -9.678 1.00 13.97 90 ILE B C 1
ATOM 3810 O O . ILE B 1 90 ? 116.486 47.664 -9.371 1.00 18.84 90 ILE B O 1
ATOM 3815 N N . GLU B 1 91 ? 114.473 47.998 -10.264 1.00 15.66 91 GLU B N 1
ATOM 3816 C CA . GLU B 1 91 ? 114.757 49.365 -10.632 1.00 13.82 91 GLU B CA 1
ATOM 3817 C C . GLU B 1 91 ? 115.337 50.193 -9.492 1.00 13.81 91 GLU B C 1
ATOM 3818 O O . GLU B 1 91 ? 116.221 50.997 -9.705 1.00 20.48 91 GLU B O 1
ATOM 3824 N N . HIS B 1 92 ? 114.915 49.946 -8.264 1.00 15.99 92 HIS B N 1
ATOM 3825 C CA . HIS B 1 92 ? 115.429 50.721 -7.129 1.00 17.04 92 HIS B CA 1
ATOM 3826 C C . HIS B 1 92 ? 116.626 50.062 -6.447 1.00 18.96 92 HIS B C 1
ATOM 3827 O O . HIS B 1 92 ? 117.024 50.446 -5.349 1.00 17.33 92 HIS B O 1
ATOM 3834 N N . LYS B 1 93 ? 117.155 49.030 -7.092 1.00 20.11 93 LYS B N 1
ATOM 3835 C CA . LYS B 1 93 ? 118.302 48.299 -6.592 1.00 23.13 93 LYS B CA 1
ATOM 3836 C C . LYS B 1 93 ? 118.181 48.018 -5.107 1.00 22.01 93 LYS B C 1
ATOM 3837 O O . LYS B 1 93 ? 119.085 48.308 -4.317 1.00 23.82 93 LYS B O 1
ATOM 3843 N N . MET B 1 94 ? 117.084 47.363 -4.752 1.00 22.07 94 MET B N 1
ATOM 3844 C CA . MET B 1 94 ? 116.783 47.012 -3.358 1.00 20.06 94 MET B CA 1
ATOM 3845 C C . MET B 1 94 ? 117.615 45.855 -2.829 1.00 18.24 94 MET B C 1
ATOM 3846 O O . MET B 1 94 ? 117.793 45.702 -1.630 1.00 13.59 94 MET B O 1
ATOM 3851 N N . GLN B 1 95 ? 118.093 45.022 -3.743 1.00 22.32 95 GLN B N 1
ATOM 3852 C CA . GLN B 1 95 ? 118.939 43.885 -3.402 1.00 23.24 95 GLN B CA 1
ATOM 3853 C C . GLN B 1 95 ? 120.150 44.386 -2.632 1.00 23.46 95 GLN B C 1
ATOM 3854 O O . GLN B 1 95 ? 120.688 43.677 -1.807 1.00 21.19 95 GLN B O 1
ATOM 3860 N N . GLY B 1 96 ? 120.529 45.642 -2.876 1.00 26.80 96 GLY B N 1
ATOM 3861 C CA . GLY B 1 96 ? 121.682 46.236 -2.220 1.00 27.64 96 GLY B CA 1
ATOM 3862 C C . GLY B 1 96 ? 121.343 46.929 -0.921 1.00 29.27 96 GLY B C 1
ATOM 3863 O O . GLY B 1 96 ? 122.211 47.540 -0.285 1.00 33.06 96 GLY B O 1
ATOM 3864 N N . ASN B 1 97 ? 120.078 46.876 -0.540 1.00 27.38 97 ASN B N 1
ATOM 3865 C CA . ASN B 1 97 ? 119.637 47.488 0.694 1.00 24.84 97 ASN B CA 1
ATOM 3866 C C . ASN B 1 97 ? 120.257 46.841 1.920 1.00 24.27 97 ASN B C 1
ATOM 3867 O O . ASN B 1 97 ? 120.271 45.613 2.061 1.00 25.74 97 ASN B O 1
ATOM 3872 N N . PRO B 1 98 ? 120.715 47.658 2.867 1.00 22.33 98 PRO B N 1
ATOM 3873 C CA . PRO B 1 98 ? 121.322 47.103 4.079 1.00 21.25 98 PRO B CA 1
ATOM 3874 C C . PRO B 1 98 ? 120.303 46.296 4.915 1.00 20.07 98 PRO B C 1
ATOM 3875 O O . PRO B 1 98 ? 120.657 45.357 5.615 1.00 17.82 98 PRO B O 1
ATOM 3879 N N . ASN B 1 99 ? 119.032 46.674 4.814 1.00 23.35 99 ASN B N 1
ATOM 3880 C CA . ASN B 1 99 ? 117.932 46.007 5.526 1.00 19.77 99 ASN B CA 1
ATOM 3881 C C . ASN B 1 99 ? 117.295 44.917 4.662 1.00 15.23 99 ASN B C 1
ATOM 3882 O O . ASN B 1 99 ? 116.627 45.211 3.665 1.00 12.77 99 ASN B O 1
ATOM 3887 N N . GLN B 1 100 ? 117.492 43.668 5.066 1.00 11.58 100 GLN B N 1
ATOM 3888 C CA . GLN B 1 100 ? 116.945 42.512 4.349 1.00 11.76 100 GLN B CA 1
ATOM 3889 C C . GLN B 1 100 ? 116.377 41.492 5.359 1.00 10.27 100 GLN B C 1
ATOM 3890 O O . GLN B 1 100 ? 116.826 41.448 6.508 1.00 14.85 100 GLN B O 1
ATOM 3896 N N . PRO B 1 101 ? 115.383 40.668 4.957 1.00 9.12 101 PRO B N 1
ATOM 3897 C CA . PRO B 1 101 ? 114.751 40.643 3.627 1.00 9.60 101 PRO B CA 1
ATOM 3898 C C . PRO B 1 101 ? 113.880 41.856 3.372 1.00 10.47 101 PRO B C 1
ATOM 3899 O O . PRO B 1 101 ? 113.442 42.545 4.308 1.00 15.30 101 PRO B O 1
ATOM 3903 N N . ILE B 1 102 ? 113.692 42.167 2.104 1.00 6.96 102 ILE B N 1
ATOM 3904 C CA . ILE B 1 102 ? 112.827 43.262 1.760 1.00 5.58 102 ILE B CA 1
ATOM 3905 C C . ILE B 1 102 ? 111.419 42.750 2.027 1.00 4.89 102 ILE B C 1
ATOM 3906 O O . ILE B 1 102 ? 110.986 41.777 1.427 1.00 2.02 102 ILE B O 1
ATOM 3911 N N . LYS B 1 103 ? 110.761 43.344 3.016 1.00 6.15 103 LYS B N 1
ATOM 3912 C CA . LYS B 1 103 ? 109.387 42.978 3.386 1.00 7.17 103 LYS B CA 1
ATOM 3913 C C . LYS B 1 103 ? 108.455 44.101 2.946 1.00 7.32 103 LYS B C 1
ATOM 3914 O O . LYS B 1 103 ? 108.350 45.105 3.636 1.00 12.31 103 LYS B O 1
ATOM 3920 N N . LEU B 1 104 ? 107.738 43.897 1.844 1.00 8.78 104 LEU B N 1
ATOM 3921 C CA . LEU B 1 104 ? 106.828 44.900 1.276 1.00 8.89 104 LEU B CA 1
ATOM 3922 C C . LEU B 1 104 ? 105.392 44.396 1.099 1.00 9.77 104 LEU B C 1
ATOM 3923 O O . LEU B 1 104 ? 105.169 43.191 0.929 1.00 12.27 104 LEU B O 1
ATOM 3928 N N . TYR B 1 105 ? 104.433 45.323 1.120 1.00 6.22 105 TYR B N 1
ATOM 3929 C CA . TYR B 1 105 ? 103.027 44.995 0.895 1.00 6.56 105 TYR B CA 1
ATOM 3930 C C . TYR B 1 105 ? 102.342 46.017 0.013 1.00 7.71 105 TYR B C 1
ATOM 3931 O O . TYR B 1 105 ? 102.858 47.112 -0.215 1.00 10.42 105 TYR B O 1
ATOM 3940 N N . TYR B 1 106 ? 101.207 45.620 -0.537 1.00 6.96 106 TYR B N 1
ATOM 3941 C CA . TYR B 1 106 ? 100.444 46.478 -1.411 1.00 9.47 106 TYR B CA 1
ATOM 3942 C C . TYR B 1 106 ? 98.958 46.191 -1.248 1.00 8.04 106 TYR B C 1
ATOM 3943 O O . TYR B 1 106 ? 98.570 45.213 -0.630 1.00 10.09 106 TYR B O 1
ATOM 3952 N N . ASN B 1 107 ? 98.135 47.078 -1.784 1.00 7.74 107 ASN B N 1
ATOM 3953 C CA . ASN B 1 107 ? 96.707 46.942 -1.718 1.00 4.50 107 ASN B CA 1
ATOM 3954 C C . ASN B 1 107 ? 96.157 47.887 -2.750 1.00 3.38 107 ASN B C 1
ATOM 3955 O O . ASN B 1 107 ? 96.346 49.081 -2.619 1.00 5.48 107 ASN B O 1
ATOM 3960 N N . GLY B 1 108 ? 95.540 47.367 -3.808 1.00 4.24 108 GLY B N 1
ATOM 3961 C CA . GLY B 1 108 ? 95.014 48.248 -4.847 1.00 7.88 108 GLY B CA 1
ATOM 3962 C C . GLY B 1 108 ? 94.287 47.539 -5.973 1.00 10.40 108 GLY B C 1
ATOM 3963 O O . GLY B 1 108 ? 94.267 46.308 -5.990 1.00 11.82 108 GLY B O 1
ATOM 3964 N N . PRO B 1 109 ? 93.665 48.275 -6.921 1.00 11.34 109 PRO B N 1
ATOM 3965 C 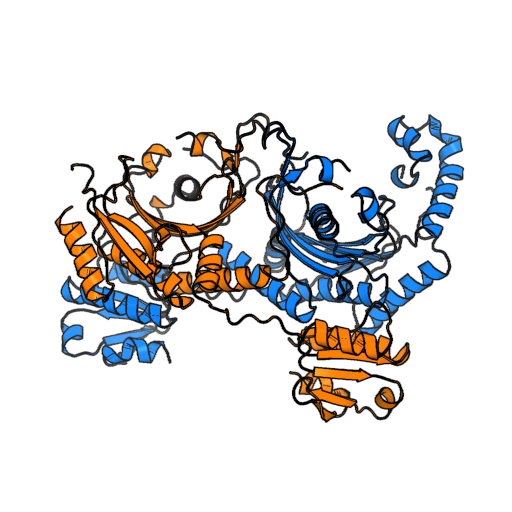CA . PRO B 1 109 ? 92.945 47.634 -8.014 1.00 14.08 109 PRO B CA 1
ATOM 3966 C C . PRO B 1 109 ? 93.843 46.954 -9.016 1.00 16.87 109 PRO B C 1
ATOM 3967 O O . PRO B 1 109 ? 94.867 47.515 -9.406 1.00 17.93 109 PRO B O 1
ATOM 3971 N N . MET B 1 110 ? 93.392 45.785 -9.474 1.00 17.15 110 MET B N 1
ATOM 3972 C CA . MET B 1 110 ? 94.076 44.961 -10.470 1.00 18.92 110 MET B CA 1
ATOM 3973 C C . MET B 1 110 ? 93.073 44.828 -11.607 1.00 21.23 110 MET B C 1
ATOM 3974 O O . MET B 1 110 ? 91.869 44.848 -11.362 1.00 20.69 110 MET B O 1
ATOM 3979 N N . PHE B 1 111 ? 93.567 44.655 -12.831 1.00 24.59 111 PHE B N 1
ATOM 3980 C CA . PHE B 1 111 ? 92.726 44.599 -14.024 1.00 24.88 111 PHE B CA 1
ATOM 3981 C C . PHE B 1 111 ? 92.901 43.394 -14.924 1.00 29.35 111 PHE B C 1
ATOM 3982 O O . PHE B 1 111 ? 93.900 43.300 -15.634 1.00 35.93 111 PHE B O 1
ATOM 3990 N N . ARG B 1 112 ? 91.932 42.490 -14.932 1.00 30.01 112 ARG B N 1
ATOM 3991 C CA . ARG B 1 112 ? 92.005 41.319 -15.800 1.00 32.32 112 ARG B CA 1
ATOM 3992 C C . ARG B 1 112 ? 90.764 41.266 -16.700 1.00 34.13 112 ARG B C 1
ATOM 3993 O O . ARG B 1 112 ? 89.645 41.452 -16.218 1.00 31.86 112 ARG B O 1
ATOM 4001 N N . TYR B 1 113 ? 91.009 41.039 -17.998 1.00 39.19 113 TYR B N 1
ATOM 4002 C CA . TYR B 1 113 ? 90.013 40.968 -19.089 1.00 44.22 113 TYR B CA 1
ATOM 4003 C C . TYR B 1 113 ? 88.987 39.854 -19.047 1.00 48.83 113 TYR B C 1
ATOM 4004 O O . TYR B 1 113 ? 87.933 40.099 -19.664 1.00 51.74 113 TYR B O 1
ATOM 4013 N N . TYR B 1 121 ? 84.563 40.659 -11.911 1.00 40.21 121 TYR B N 1
ATOM 4014 C CA . TYR B 1 121 ? 84.957 42.086 -12.151 1.00 38.81 121 TYR B CA 1
ATOM 4015 C C . TYR B 1 121 ? 86.254 42.243 -12.921 1.00 34.15 121 TYR B C 1
ATOM 4016 O O . TYR B 1 121 ? 87.246 41.579 -12.614 1.00 37.88 121 TYR B O 1
ATOM 4025 N N . ARG B 1 122 ? 86.249 43.092 -13.939 1.00 26.91 122 ARG B N 1
ATOM 4026 C CA . ARG B 1 122 ? 87.477 43.314 -14.666 1.00 21.33 122 ARG B CA 1
ATOM 4027 C C . ARG B 1 122 ? 88.411 44.111 -13.771 1.00 17.53 122 ARG B C 1
ATOM 4028 O O . ARG B 1 122 ? 89.613 44.047 -13.938 1.00 22.02 122 ARG B O 1
ATOM 4036 N N . GLN B 1 123 ? 87.853 44.896 -12.850 1.00 14.47 123 GLN B N 1
ATOM 4037 C CA . GLN B 1 123 ? 88.662 45.665 -11.896 1.00 13.32 123 GLN B CA 1
ATOM 4038 C C . GLN B 1 123 ? 88.398 45.054 -10.544 1.00 14.93 123 GLN B C 1
ATOM 4039 O O . GLN B 1 123 ? 87.239 45.002 -10.105 1.00 20.26 123 GLN B O 1
ATOM 4045 N N . PHE B 1 124 ? 89.439 44.529 -9.906 1.00 13.96 124 PHE B N 1
ATOM 4046 C CA . PHE B 1 124 ? 89.288 43.924 -8.577 1.00 11.96 124 PHE B CA 1
ATOM 4047 C C . PHE B 1 124 ? 90.373 44.486 -7.693 1.00 15.16 124 PHE B C 1
ATOM 4048 O O . PHE B 1 124 ? 91.354 45.007 -8.217 1.00 17.96 124 PHE B O 1
ATOM 4056 N N . ASN B 1 125 ? 90.178 44.469 -6.374 1.00 14.42 125 ASN B N 1
ATOM 4057 C CA . ASN B 1 125 ? 91.191 45.028 -5.469 1.00 17.50 125 ASN B CA 1
ATOM 4058 C C . ASN B 1 125 ? 91.955 44.026 -4.654 1.00 17.23 125 ASN B C 1
ATOM 4059 O O . ASN B 1 125 ? 91.532 43.666 -3.537 1.00 15.20 125 ASN B O 1
ATOM 4064 N N . GLN B 1 126 ? 93.123 43.641 -5.186 1.00 17.66 126 GLN B N 1
ATOM 4065 C CA . GLN B 1 126 ? 93.992 42.676 -4.522 1.00 16.23 126 GLN B CA 1
ATOM 4066 C C . GLN B 1 126 ? 95.012 43.310 -3.550 1.00 14.31 126 GLN B C 1
ATOM 4067 O O . GLN B 1 126 ? 95.481 44.427 -3.759 1.00 17.71 126 GLN B O 1
ATOM 4073 N N . PHE B 1 127 ? 95.191 42.651 -2.409 1.00 10.80 127 PHE B N 1
ATOM 4074 C CA . PHE B 1 127 ? 96.127 43.028 -1.347 1.00 10.17 127 PHE B CA 1
ATOM 4075 C C . PHE B 1 127 ? 97.127 41.876 -1.280 1.00 10.47 127 PHE B C 1
ATOM 4076 O O . PHE B 1 127 ? 96.743 40.731 -1.483 1.00 12.27 127 PHE B O 1
ATOM 4084 N N . GLY B 1 128 ? 98.386 42.160 -0.969 1.00 8.29 128 GLY B N 1
ATOM 4085 C CA . GLY B 1 128 ? 99.376 41.096 -0.895 1.00 5.94 128 GLY B CA 1
ATOM 4086 C C . GLY B 1 128 ? 100.695 41.526 -0.270 1.00 6.97 128 GLY B C 1
ATOM 4087 O O . GLY B 1 128 ? 100.892 42.720 -0.039 1.00 2.00 128 GLY B O 1
ATOM 4088 N N . VAL B 1 129 ? 101.556 40.551 0.069 1.00 8.59 129 VAL B N 1
ATOM 4089 C CA . VAL B 1 129 ? 102.866 40.822 0.658 1.00 5.64 129 VAL B CA 1
ATOM 4090 C C . VAL B 1 129 ? 103.887 40.079 -0.158 1.00 6.58 129 VAL B C 1
ATOM 4091 O O . VAL B 1 129 ? 103.523 39.160 -0.885 1.00 9.37 129 VAL B O 1
ATOM 4095 N N . GLU B 1 130 ? 105.145 40.495 -0.028 1.00 9.77 130 GLU B N 1
ATOM 4096 C CA . GLU B 1 130 ? 106.298 39.908 -0.708 1.00 9.62 130 GLU B CA 1
ATOM 4097 C C . GLU B 1 130 ? 107.502 40.073 0.216 1.00 10.15 130 GLU B C 1
ATOM 4098 O O . GLU B 1 130 ? 107.799 41.197 0.630 1.00 7.66 130 GLU B O 1
ATOM 4104 N N . ALA B 1 131 ? 108.153 38.969 0.595 1.00 11.53 131 ALA B N 1
ATOM 4105 C CA . ALA B 1 131 ? 109.362 39.031 1.437 1.00 8.63 131 ALA B CA 1
ATOM 4106 C C . ALA B 1 131 ? 110.454 38.520 0.531 1.00 9.10 131 ALA B C 1
ATOM 4107 O O . ALA B 1 131 ? 110.472 37.353 0.192 1.00 11.13 131 ALA B O 1
ATOM 4109 N N . ILE B 1 132 ? 111.317 39.412 0.066 1.00 12.57 132 ILE B N 1
ATOM 4110 C CA . ILE B 1 132 ? 112.363 39.005 -0.845 1.00 14.42 132 ILE B CA 1
ATOM 4111 C C . ILE B 1 132 ? 113.767 39.108 -0.269 1.00 19.23 132 ILE B C 1
ATOM 4112 O O . ILE B 1 132 ? 114.115 40.089 0.390 1.00 23.13 132 ILE B O 1
ATOM 4117 N N . GLY B 1 133 ? 114.550 38.051 -0.487 1.00 22.95 133 GLY B N 1
ATOM 4118 C CA . GLY B 1 133 ? 115.926 38.017 -0.024 1.00 25.00 133 GLY B CA 1
ATOM 4119 C C . GLY B 1 133 ? 116.285 37.262 1.248 1.00 25.44 133 GLY B C 1
ATOM 4120 O O . GLY B 1 133 ? 117.170 37.698 1.972 1.00 30.01 133 GLY B O 1
ATOM 4121 N N . ALA B 1 134 ? 115.624 36.154 1.550 1.00 24.12 134 ALA B N 1
ATOM 4122 C CA . ALA B 1 134 ? 115.974 35.395 2.749 1.00 23.85 134 ALA B CA 1
ATOM 4123 C C . ALA B 1 134 ? 115.249 34.059 2.748 1.00 26.86 134 ALA B C 1
ATOM 4124 O O . ALA B 1 134 ? 114.225 33.900 3.413 1.00 31.91 134 ALA B O 1
ATOM 4126 N N . GLU B 1 135 ? 115.723 33.121 1.935 1.00 27.62 135 GLU B N 1
ATOM 4127 C CA . GLU B 1 135 ? 115.099 31.810 1.902 1.00 26.36 135 GLU B CA 1
ATOM 4128 C C . GLU B 1 135 ? 115.346 31.245 3.277 1.00 25.44 135 GLU B C 1
ATOM 4129 O O . GLU B 1 135 ? 116.486 31.003 3.677 1.00 24.54 135 GLU B O 1
ATOM 4135 N N . ASN B 1 136 ? 114.272 31.054 4.022 1.00 25.65 136 ASN B N 1
ATOM 4136 C CA . ASN B 1 136 ? 114.440 30.555 5.364 1.00 22.84 136 ASN B CA 1
ATOM 4137 C C . ASN B 1 136 ? 113.107 30.085 5.912 1.00 19.31 136 ASN B C 1
ATOM 4138 O O . ASN B 1 136 ? 112.108 30.782 5.807 1.00 21.65 136 ASN B O 1
ATOM 4143 N N . PRO B 1 137 ? 113.053 28.839 6.385 1.00 15.92 137 PRO B N 1
ATOM 4144 C CA . PRO B 1 137 ? 111.823 28.298 6.950 1.00 16.76 137 PRO B CA 1
ATOM 4145 C C . PRO B 1 137 ? 111.127 29.273 7.908 1.00 13.24 137 PRO B C 1
ATOM 4146 O O . PRO B 1 137 ? 109.920 29.485 7.799 1.00 12.35 137 PRO B O 1
ATOM 4150 N N . SER B 1 138 ? 111.886 29.889 8.815 1.00 11.47 138 SER B N 1
ATOM 4151 C CA . SER B 1 138 ? 111.301 30.818 9.788 1.00 11.17 138 SER B CA 1
ATOM 4152 C C . SER B 1 138 ? 110.574 31.978 9.145 1.00 12.49 138 SER B C 1
ATOM 4153 O O . SER B 1 138 ? 109.686 32.547 9.768 1.00 15.17 138 SER B O 1
ATOM 4156 N N . VAL B 1 139 ? 110.971 32.339 7.922 1.00 12.06 139 VAL B N 1
ATOM 4157 C CA . VAL B 1 139 ? 110.334 33.425 7.156 1.00 10.32 139 VAL B CA 1
ATOM 4158 C C . VAL B 1 139 ? 109.013 32.916 6.565 1.00 12.56 139 VAL B C 1
ATOM 4159 O O . VAL B 1 139 ? 108.011 33.627 6.583 1.00 14.47 139 VAL B O 1
ATOM 4163 N N . ASP B 1 140 ? 109.024 31.706 6.001 1.00 12.85 140 ASP B N 1
ATOM 4164 C CA . ASP B 1 140 ? 107.809 31.111 5.446 1.00 9.18 140 ASP B CA 1
ATOM 4165 C C . ASP B 1 140 ? 106.811 30.990 6.580 1.00 7.53 140 ASP B C 1
ATOM 4166 O O . ASP B 1 140 ? 105.636 31.224 6.375 1.00 6.99 140 ASP B O 1
ATOM 4171 N N . ALA B 1 141 ? 107.297 30.628 7.773 1.00 7.60 141 ALA B N 1
ATOM 4172 C CA . ALA B 1 141 ? 106.457 30.483 8.961 1.00 7.19 141 ALA B CA 1
ATOM 4173 C C . ALA B 1 141 ? 105.819 31.832 9.281 1.00 8.74 141 ALA B C 1
ATOM 4174 O O . ALA B 1 141 ? 104.608 31.930 9.508 1.00 10.32 141 ALA B O 1
ATOM 4176 N N . GLU B 1 142 ? 106.630 32.881 9.264 1.00 8.20 142 GLU B N 1
ATOM 4177 C CA . GLU B 1 142 ? 106.123 34.224 9.505 1.00 5.05 142 GLU B CA 1
ATOM 4178 C C . GLU B 1 142 ? 105.053 34.601 8.502 1.00 3.05 142 GLU B C 1
ATOM 4179 O O . GLU B 1 142 ? 104.060 35.144 8.905 1.00 8.65 142 GLU B O 1
ATOM 4185 N N . VAL B 1 143 ? 105.230 34.361 7.205 1.00 2.00 143 VAL B N 1
ATOM 4186 C CA . VAL B 1 143 ? 104.142 34.728 6.305 1.00 2.00 143 VAL B CA 1
ATOM 4187 C C . VAL B 1 143 ? 102.916 33.835 6.459 1.00 3.26 143 VAL B C 1
ATOM 4188 O O . VAL B 1 143 ? 101.808 34.321 6.329 1.00 9.68 143 VAL B O 1
ATOM 4192 N N . LEU B 1 144 ? 103.069 32.560 6.800 1.00 3.72 144 LEU B N 1
ATOM 4193 C CA . LEU B 1 144 ? 101.879 31.712 6.954 1.00 3.20 144 LEU B CA 1
ATOM 4194 C C . LEU B 1 144 ? 101.144 32.071 8.214 1.00 3.14 144 LEU B C 1
ATOM 4195 O O . LEU B 1 144 ? 99.919 32.055 8.230 1.00 4.68 144 LEU B O 1
ATOM 4200 N N . ALA B 1 145 ? 101.883 32.438 9.263 1.00 4.82 145 ALA B N 1
ATOM 4201 C CA . ALA B 1 145 ? 101.257 32.826 10.533 1.00 5.16 145 ALA B CA 1
ATOM 4202 C C . ALA B 1 145 ? 100.428 34.092 10.326 1.00 9.14 145 ALA B C 1
ATOM 4203 O O . ALA B 1 145 ? 99.368 34.287 10.946 1.00 11.52 145 ALA B O 1
ATOM 4205 N N . MET B 1 146 ? 100.921 34.941 9.429 1.00 14.14 146 MET B N 1
ATOM 4206 C CA . MET B 1 146 ? 100.287 36.216 9.051 1.00 13.92 146 MET B CA 1
ATOM 4207 C C . MET B 1 146 ? 99.033 35.996 8.220 1.00 12.54 146 MET B C 1
ATOM 4208 O O . MET B 1 146 ? 98.037 36.645 8.456 1.00 11.19 146 MET B O 1
ATOM 4213 N N . VAL B 1 147 ? 99.099 35.121 7.214 1.00 15.80 147 VAL B N 1
ATOM 4214 C CA . VAL B 1 147 ? 97.939 34.863 6.368 1.00 18.74 147 VAL B CA 1
ATOM 4215 C C . VAL B 1 147 ? 96.830 34.327 7.259 1.00 19.69 147 VAL B C 1
ATOM 4216 O O . VAL B 1 147 ? 95.661 34.596 7.034 1.00 23.69 147 VAL B O 1
ATOM 4220 N N . MET B 1 148 ? 97.191 33.593 8.301 1.00 20.85 148 MET B N 1
ATOM 4221 C CA . MET B 1 148 ? 96.184 33.085 9.227 1.00 15.62 148 MET B CA 1
ATOM 4222 C C . MET B 1 148 ? 95.699 34.221 10.129 1.00 11.80 148 MET B C 1
ATOM 4223 O O . MET B 1 148 ? 94.514 34.370 10.340 1.00 15.58 148 MET B O 1
ATOM 4228 N N . HIS B 1 149 ? 96.632 35.025 10.633 1.00 11.23 149 HIS B N 1
ATOM 4229 C CA . HIS B 1 149 ? 96.351 36.173 11.503 1.00 8.95 149 HIS B CA 1
ATOM 4230 C C . HIS B 1 149 ? 95.366 37.166 10.859 1.00 9.04 149 HIS B C 1
ATOM 4231 O O . HIS B 1 149 ? 94.328 37.495 11.434 1.00 5.33 149 HIS B O 1
ATOM 4238 N N . ILE B 1 150 ? 95.694 37.633 9.659 1.00 9.19 150 ILE B N 1
ATOM 4239 C CA . ILE B 1 150 ? 94.853 38.580 8.947 1.00 10.73 150 ILE B CA 1
ATOM 4240 C C . ILE B 1 150 ? 93.398 38.158 9.005 1.00 12.04 150 ILE B C 1
ATOM 4241 O O . ILE B 1 150 ? 92.581 38.899 9.531 1.00 11.78 150 ILE B O 1
ATOM 4246 N N . TYR B 1 151 ? 93.104 36.959 8.488 1.00 11.67 151 TYR B N 1
ATOM 4247 C CA . TYR B 1 151 ? 91.759 36.412 8.464 1.00 5.52 151 TYR B CA 1
ATOM 4248 C C . TYR B 1 151 ? 91.205 36.180 9.829 1.00 6.72 151 TYR B C 1
ATOM 4249 O O . TYR B 1 151 ? 90.032 36.407 10.058 1.00 15.10 151 TYR B O 1
ATOM 4258 N N . GLN B 1 152 ? 92.030 35.766 10.770 1.00 5.05 152 GLN B N 1
ATOM 4259 C CA . GLN B 1 152 ? 91.487 35.555 12.089 1.00 7.22 152 GLN B CA 1
ATOM 4260 C C . GLN B 1 152 ? 91.171 36.855 12.776 1.00 8.61 152 GLN B C 1
ATOM 4261 O O . GLN B 1 152 ? 90.268 36.908 13.605 1.00 11.34 152 GLN B O 1
ATOM 4267 N N . SER B 1 153 ? 91.850 37.927 12.386 1.00 10.10 153 SER B N 1
ATOM 4268 C CA . SER B 1 153 ? 91.629 39.208 13.046 1.00 10.22 153 SER B CA 1
ATOM 4269 C C . SER B 1 153 ? 90.264 39.788 12.801 1.00 11.21 153 SER B C 1
ATOM 4270 O O . SER B 1 153 ? 89.834 40.651 13.547 1.00 15.73 153 SER B O 1
ATOM 4273 N N . PHE B 1 154 ? 89.592 39.318 11.758 1.00 10.38 154 PHE B N 1
ATOM 4274 C CA . PHE B 1 154 ? 88.255 39.787 11.415 1.00 7.45 154 PHE B CA 1
ATOM 4275 C C . PHE B 1 154 ? 87.148 38.874 11.971 1.00 11.58 154 PHE B C 1
ATOM 4276 O O . PHE B 1 154 ? 85.958 39.114 11.769 1.00 15.68 154 PHE B O 1
ATOM 4284 N N . GLY B 1 155 ? 87.536 37.809 12.659 1.00 12.94 155 GLY B N 1
ATOM 4285 C CA . GLY B 1 155 ? 86.548 36.913 13.234 1.00 7.53 155 GLY B CA 1
ATOM 4286 C C . GLY B 1 155 ? 86.135 35.741 12.381 1.00 6.38 155 GLY B C 1
ATOM 4287 O O . GLY B 1 155 ? 85.208 35.040 12.764 1.00 3.20 155 GLY B O 1
ATOM 4288 N N . LEU B 1 156 ? 86.763 35.548 11.220 1.00 7.97 156 LEU B N 1
ATOM 4289 C CA . LEU B 1 156 ? 86.400 34.415 10.381 1.00 11.35 156 LEU B CA 1
ATOM 4290 C C . LEU B 1 156 ? 86.815 33.201 11.161 1.00 19.74 156 LEU B C 1
ATOM 4291 O O . LEU B 1 156 ? 87.844 33.208 11.839 1.00 18.38 156 LEU B O 1
ATOM 4296 N N . LYS B 1 157 ? 86.060 32.123 10.989 1.00 30.99 157 LYS B N 1
ATOM 4297 C CA . LYS B 1 157 ? 86.311 30.934 11.763 1.00 33.14 157 LYS B CA 1
ATOM 4298 C C . LYS B 1 157 ? 86.403 29.597 11.097 1.00 32.73 157 LYS B C 1
ATOM 4299 O O . LYS B 1 157 ? 86.913 28.666 11.703 1.00 37.40 157 LYS B O 1
ATOM 4305 N N . HIS B 1 158 ? 85.875 29.423 9.905 1.00 31.52 158 HIS B N 1
ATOM 4306 C CA . HIS B 1 158 ? 85.996 28.085 9.350 1.00 34.92 158 HIS B CA 1
ATOM 4307 C C . HIS B 1 158 ? 87.098 27.984 8.311 1.00 35.94 158 HIS B C 1
ATOM 4308 O O . HIS B 1 158 ? 86.909 27.484 7.203 1.00 36.36 158 HIS B O 1
ATOM 4315 N N . LEU B 1 159 ? 88.254 28.512 8.724 1.00 34.87 159 LEU B N 1
ATOM 4316 C CA . LEU B 1 159 ? 89.484 28.584 7.942 1.00 29.79 159 LEU B CA 1
ATOM 4317 C C . LEU B 1 159 ? 90.153 27.219 7.872 1.00 30.84 159 LEU B C 1
ATOM 4318 O O . LEU B 1 159 ? 89.958 26.389 8.759 1.00 33.22 159 LEU B O 1
ATOM 4323 N N . LYS B 1 160 ? 91.002 27.026 6.862 1.00 29.01 160 LYS B N 1
ATOM 4324 C CA . LYS B 1 160 ? 91.661 25.747 6.616 1.00 20.49 160 LYS B CA 1
ATOM 4325 C C . LYS B 1 160 ? 92.888 25.984 5.737 1.00 17.13 160 LYS B C 1
ATOM 4326 O O . LYS B 1 160 ? 92.788 26.081 4.509 1.00 9.20 160 LYS B O 1
ATOM 4332 N N . LEU B 1 161 ? 94.039 26.106 6.387 1.00 15.58 161 LEU B N 1
ATOM 4333 C CA . LEU B 1 161 ? 95.306 26.354 5.695 1.00 15.96 161 LEU B CA 1
ATOM 4334 C C . LEU B 1 161 ? 95.820 25.069 5.062 1.00 16.61 161 LEU B C 1
ATOM 4335 O O . LEU B 1 161 ? 95.973 24.049 5.735 1.00 15.66 161 LEU B O 1
ATOM 4340 N N . VAL B 1 162 ? 96.095 25.141 3.766 1.00 16.92 162 VAL B N 1
ATOM 4341 C CA . VAL B 1 162 ? 96.585 24.016 2.998 1.00 13.62 162 VAL B CA 1
ATOM 4342 C C . VAL B 1 162 ? 97.943 24.365 2.430 1.00 15.69 162 VAL B C 1
ATOM 4343 O O . VAL B 1 162 ? 98.089 25.385 1.743 1.00 13.29 162 VAL B O 1
ATOM 4347 N N . ILE B 1 163 ? 98.918 23.489 2.669 1.00 16.76 163 ILE B N 1
ATOM 4348 C CA . ILE B 1 163 ? 100.287 23.697 2.197 1.00 15.43 163 ILE B CA 1
ATOM 4349 C C . ILE B 1 163 ? 100.810 22.532 1.399 1.00 16.53 163 ILE B C 1
ATOM 4350 O O . ILE B 1 163 ? 100.293 21.444 1.490 1.00 23.20 163 ILE B O 1
ATOM 4355 N N . ASN B 1 164 ? 101.867 22.774 0.644 1.00 19.32 164 ASN B N 1
ATOM 4356 C CA . ASN B 1 164 ? 102.570 21.748 -0.105 1.00 21.80 164 ASN B CA 1
ATOM 4357 C C . ASN B 1 164 ? 103.972 22.284 -0.439 1.00 24.27 164 ASN B C 1
ATOM 4358 O O . ASN B 1 164 ? 104.276 23.436 -0.174 1.00 25.64 164 ASN B O 1
ATOM 4363 N N . SER B 1 165 ? 104.863 21.449 -0.939 1.00 26.56 165 SER B N 1
ATOM 4364 C CA . SER B 1 165 ? 106.180 21.932 -1.277 1.00 27.21 165 SER B CA 1
ATOM 4365 C C . SER B 1 165 ? 106.545 21.229 -2.543 1.00 29.35 165 SER B C 1
ATOM 4366 O O . SER B 1 165 ? 106.256 20.039 -2.724 1.00 27.99 165 SER B O 1
ATOM 4369 N N . VAL B 1 166 ? 107.180 21.984 -3.422 1.00 31.28 166 VAL B N 1
ATOM 4370 C CA . VAL B 1 166 ? 107.612 21.460 -4.700 1.00 34.03 166 VAL B CA 1
ATOM 4371 C C . VAL B 1 166 ? 109.137 21.433 -4.746 1.00 35.45 166 VAL B C 1
ATOM 4372 O O . VAL B 1 166 ? 109.752 21.545 -5.807 1.00 36.84 166 VAL B O 1
ATOM 4376 N N . GLY B 1 167 ? 109.725 21.279 -3.560 1.00 34.43 167 GLY B N 1
ATOM 4377 C CA . GLY B 1 167 ? 111.165 21.177 -3.426 1.00 32.68 167 GLY B CA 1
ATOM 4378 C C . GLY B 1 167 ? 111.929 22.322 -4.037 1.00 32.30 167 GLY B C 1
ATOM 4379 O O . GLY B 1 167 ? 111.348 23.310 -4.432 1.00 27.27 167 GLY B O 1
ATOM 4380 N N . ASP B 1 168 ? 113.249 22.186 -4.104 1.00 36.66 168 ASP B N 1
ATOM 4381 C CA . ASP B 1 168 ? 114.094 23.235 -4.667 1.00 40.29 168 ASP B CA 1
ATOM 4382 C C . ASP B 1 168 ? 114.150 23.124 -6.176 1.00 41.52 168 ASP B C 1
ATOM 4383 O O . ASP B 1 168 ? 113.432 22.327 -6.757 1.00 40.60 168 ASP B O 1
ATOM 4388 N N . MET B 1 169 ? 115.009 23.928 -6.800 1.00 45.90 169 MET B N 1
ATOM 4389 C CA . MET B 1 169 ? 115.167 23.900 -8.254 1.00 49.61 169 MET B CA 1
ATOM 4390 C C . MET B 1 169 ? 115.920 22.635 -8.707 1.00 48.93 169 MET B C 1
ATOM 4391 O O . MET B 1 169 ? 115.768 22.177 -9.844 1.00 46.60 169 MET B O 1
ATOM 4396 N N . ALA B 1 170 ? 116.785 22.112 -7.841 1.00 48.69 170 ALA B N 1
ATOM 4397 C CA . ALA B 1 170 ? 117.508 20.896 -8.178 1.00 48.52 170 ALA B CA 1
ATOM 4398 C C . ALA B 1 170 ? 116.453 19.796 -8.297 1.00 50.34 170 ALA B C 1
ATOM 4399 O O . ALA B 1 170 ? 116.549 18.949 -9.169 1.00 50.88 170 ALA B O 1
ATOM 4401 N N . SER B 1 171 ? 115.465 19.804 -7.405 1.00 52.17 171 SER B N 1
ATOM 4402 C CA . SER B 1 171 ? 114.375 18.833 -7.462 1.00 54.97 171 SER B CA 1
ATOM 4403 C C . SER B 1 171 ? 113.538 19.191 -8.704 1.00 57.34 171 SER B C 1
ATOM 4404 O O . SER B 1 171 ? 113.274 18.281 -9.524 1.00 60.26 171 SER B O 1
ATOM 4407 N N . SER B 1 231 ? 115.637 20.622 0.595 1.00 43.78 231 SER B N 1
ATOM 4408 C CA . SER B 1 231 ? 114.189 20.908 0.485 1.00 44.20 231 SER B CA 1
ATOM 4409 C C . SER B 1 231 ? 113.348 20.195 1.541 1.00 45.06 231 SER B C 1
ATOM 4410 O O . SER B 1 231 ? 112.866 20.829 2.465 1.00 48.44 231 SER B O 1
ATOM 4413 N N . LYS B 1 232 ? 113.180 18.887 1.417 1.00 42.52 232 LYS B N 1
ATOM 4414 C CA . LYS B 1 232 ? 112.393 18.121 2.386 1.00 40.89 232 LYS B CA 1
ATOM 4415 C C . LYS B 1 232 ? 112.500 18.637 3.815 1.00 36.96 232 LYS B C 1
ATOM 4416 O O . LYS B 1 232 ? 111.482 18.856 4.473 1.00 40.67 232 LYS B O 1
ATOM 4418 N N . ALA B 1 233 ? 113.721 18.855 4.288 1.00 30.95 233 ALA B N 1
ATOM 4419 C CA . ALA B 1 233 ? 113.917 19.356 5.649 1.00 28.39 233 ALA B CA 1
ATOM 4420 C C . ALA B 1 233 ? 113.444 20.808 5.788 1.00 25.67 233 ALA B C 1
ATOM 4421 O O . ALA B 1 233 ? 113.146 21.280 6.896 1.00 27.16 233 ALA B O 1
ATOM 4423 N N . TYR B 1 234 ? 113.447 21.533 4.672 1.00 20.70 234 TYR B N 1
ATOM 4424 C CA . TYR B 1 234 ? 112.973 22.906 4.668 1.00 20.57 234 TYR B CA 1
ATOM 4425 C C . TYR B 1 234 ? 111.506 22.782 5.047 1.00 22.13 234 TYR B C 1
ATOM 4426 O O . TYR B 1 234 ? 111.070 23.283 6.095 1.00 23.30 234 TYR B O 1
ATOM 4435 N N . TYR B 1 235 ? 110.789 22.014 4.228 1.00 19.86 235 TYR B N 1
ATOM 4436 C CA . TYR B 1 235 ? 109.374 21.735 4.392 1.00 15.45 235 TYR B CA 1
ATOM 4437 C C . TYR B 1 235 ? 109.058 21.172 5.752 1.00 15.03 235 TYR B C 1
ATOM 4438 O O . TYR B 1 235 ? 108.060 21.556 6.341 1.00 21.81 235 TYR B O 1
ATOM 4447 N N . GLU B 1 236 ? 109.862 20.250 6.256 1.00 14.54 236 GLU B N 1
ATOM 4448 C CA . GLU B 1 236 ? 109.611 19.722 7.590 1.00 17.24 236 GLU B CA 1
ATOM 4449 C C . GLU B 1 236 ? 109.810 20.829 8.651 1.00 20.70 236 GLU B C 1
ATOM 4450 O O . GLU B 1 236 ? 109.177 20.808 9.718 1.00 18.79 236 GLU B O 1
ATOM 4456 N N . GLN B 1 237 ? 110.682 21.800 8.360 1.00 21.97 237 GLN B N 1
ATOM 4457 C CA . GLN B 1 237 ? 110.932 22.900 9.291 1.00 24.15 237 GLN B CA 1
ATOM 4458 C C . GLN B 1 237 ? 109.767 23.888 9.293 1.00 22.25 237 GLN B C 1
ATOM 4459 O O . GLN B 1 237 ? 109.324 24.350 10.342 1.00 21.57 237 GLN B O 1
ATOM 4465 N N . VAL B 1 238 ? 109.278 24.212 8.103 1.00 19.88 238 VAL B N 1
ATOM 4466 C CA . VAL B 1 238 ? 108.136 25.103 7.970 1.00 14.09 238 VAL B CA 1
ATOM 4467 C C . VAL B 1 238 ? 107.002 24.469 8.775 1.00 17.15 238 VAL B C 1
ATOM 4468 O O . VAL B 1 238 ? 106.384 25.139 9.601 1.00 23.80 238 VAL B O 1
ATOM 4472 N N . LYS B 1 239 ? 106.743 23.178 8.576 1.00 12.02 239 LYS B N 1
ATOM 4473 C CA . LYS B 1 239 ? 105.670 22.555 9.316 1.00 10.70 239 LYS B CA 1
ATOM 4474 C C . LYS B 1 239 ? 106.063 22.420 10.764 1.00 14.97 239 LYS B C 1
ATOM 4475 O O . LYS B 1 239 ? 105.183 22.388 11.624 1.00 21.25 239 LYS B O 1
ATOM 4481 N N . ALA B 1 240 ? 107.368 22.360 11.056 1.00 14.05 240 ALA B N 1
ATOM 4482 C CA . ALA B 1 240 ? 107.805 22.235 12.455 1.00 13.60 240 ALA B CA 1
ATOM 4483 C C . ALA B 1 240 ? 107.275 23.447 13.129 1.00 12.23 240 ALA B C 1
ATOM 4484 O O . ALA B 1 240 ? 106.491 23.362 14.074 1.00 15.58 240 ALA B O 1
ATOM 4486 N N . TYR B 1 241 ? 107.631 24.575 12.532 1.00 10.89 241 TYR B N 1
ATOM 4487 C CA . TYR B 1 241 ? 107.229 25.897 12.980 1.00 10.17 241 TYR B CA 1
ATOM 4488 C C . TYR B 1 241 ? 105.723 26.019 13.105 1.00 9.36 241 TYR B C 1
ATOM 4489 O O . TYR B 1 241 ? 105.210 26.439 14.143 1.00 15.15 241 TYR B O 1
ATOM 4498 N N . LEU B 1 242 ? 105.000 25.626 12.070 1.00 8.58 242 LEU B N 1
ATOM 4499 C CA . LEU B 1 242 ? 103.550 25.696 12.141 1.00 9.54 242 LEU B CA 1
ATOM 4500 C C . LEU B 1 242 ? 103.055 24.951 13.379 1.00 9.49 242 LEU B C 1
ATOM 4501 O O . LEU B 1 242 ? 102.190 25.440 14.098 1.00 9.28 242 LEU B O 1
ATOM 4506 N N . ASP B 1 243 ? 103.684 23.824 13.683 1.00 11.89 243 ASP B N 1
ATOM 4507 C CA . ASP B 1 243 ? 103.300 23.047 14.843 1.00 16.39 243 ASP B CA 1
ATOM 4508 C C . ASP B 1 243 ? 103.641 23.834 16.104 1.00 20.01 243 ASP B C 1
ATOM 4509 O O . ASP B 1 243 ? 102.868 23.851 17.064 1.00 23.39 243 ASP B O 1
ATOM 4514 N N . ASP B 1 244 ? 104.792 24.497 16.088 1.00 18.16 244 ASP B N 1
ATOM 4515 C CA . ASP B 1 244 ? 105.260 25.301 17.215 1.00 18.41 244 ASP B CA 1
ATOM 4516 C C . ASP B 1 244 ? 104.240 26.355 17.562 1.00 19.23 244 ASP B C 1
ATOM 4517 O O . ASP B 1 244 ? 103.856 26.553 18.725 1.00 17.72 244 ASP B O 1
ATOM 4522 N N . LEU B 1 245 ? 103.926 27.110 16.512 1.00 18.80 245 LEU B N 1
ATOM 4523 C CA . LEU B 1 245 ? 103.009 28.237 16.532 1.00 19.15 245 LEU B CA 1
ATOM 4524 C C . LEU B 1 245 ? 101.565 27.819 16.788 1.00 16.96 245 LEU B C 1
ATOM 4525 O O . LEU B 1 245 ? 100.705 28.653 17.054 1.00 19.87 245 LEU B O 1
ATOM 4530 N N . GLY B 1 246 ? 101.303 26.529 16.688 1.00 15.19 246 GLY B N 1
ATOM 4531 C CA . GLY B 1 246 ? 99.964 26.036 16.912 1.00 10.65 246 GLY B CA 1
ATOM 4532 C C . GLY B 1 246 ? 99.060 26.370 15.767 1.00 9.03 246 GLY B C 1
ATOM 4533 O O . GLY B 1 246 ? 97.900 26.655 15.991 1.00 13.79 246 GLY B O 1
ATOM 4534 N N . ILE B 1 247 ? 99.582 26.338 14.546 1.00 7.86 247 ILE B N 1
ATOM 4535 C CA . ILE B 1 247 ? 98.794 26.631 13.354 1.00 9.60 247 ILE B CA 1
ATOM 4536 C C . ILE B 1 247 ? 98.494 25.291 12.686 1.00 15.36 247 ILE B C 1
ATOM 4537 O O . ILE B 1 247 ? 99.410 24.532 12.348 1.00 16.98 247 ILE B O 1
ATOM 4542 N N . PRO B 1 248 ? 97.205 24.940 12.559 1.00 16.34 248 PRO B N 1
ATOM 4543 C CA . PRO B 1 248 ? 96.782 23.678 11.941 1.00 13.83 248 PRO B CA 1
ATOM 4544 C C . PRO B 1 248 ? 96.856 23.796 10.420 1.00 16.46 248 PRO B C 1
ATOM 4545 O O . PRO B 1 248 ? 96.485 24.835 9.865 1.00 23.73 248 PRO B O 1
ATOM 4549 N N . TYR B 1 249 ? 97.245 22.727 9.741 1.00 8.62 249 TYR B N 1
ATOM 4550 C CA . TYR B 1 249 ? 97.378 22.794 8.303 1.00 7.98 249 TYR B CA 1
ATOM 4551 C C . TYR B 1 249 ? 97.091 21.432 7.701 1.00 12.40 249 TYR B C 1
ATOM 4552 O O . TYR B 1 249 ? 97.237 20.396 8.362 1.00 15.76 249 TYR B O 1
ATOM 4561 N N . THR B 1 250 ? 96.775 21.452 6.414 1.00 10.68 250 THR B N 1
ATOM 4562 C CA . THR B 1 250 ? 96.432 20.287 5.643 1.00 8.51 250 THR B CA 1
ATOM 4563 C C . THR B 1 250 ? 97.444 20.253 4.537 1.00 9.42 250 THR B C 1
ATOM 4564 O O . THR B 1 250 ? 97.606 21.222 3.799 1.00 11.10 250 THR B O 1
ATOM 4568 N N . GLU B 1 251 ? 98.150 19.147 4.439 1.00 7.59 251 GLU B N 1
ATOM 4569 C CA . GLU B 1 251 ? 99.130 19.003 3.403 1.00 11.38 251 GLU B CA 1
ATOM 4570 C C . GLU B 1 251 ? 98.436 18.443 2.195 1.00 12.24 251 GLU B C 1
ATOM 4571 O O . GLU B 1 251 ? 97.941 17.332 2.242 1.00 19.59 251 GLU B O 1
ATOM 4577 N N . ASP B 1 252 ? 98.384 19.187 1.109 1.00 12.15 252 ASP B N 1
ATOM 4578 C CA . ASP B 1 252 ? 97.727 18.673 -0.072 1.00 16.69 252 ASP B CA 1
ATOM 4579 C C . ASP B 1 252 ? 98.746 18.405 -1.135 1.00 17.89 252 ASP B C 1
ATOM 4580 O O . ASP B 1 252 ? 99.033 19.274 -1.930 1.00 16.83 252 ASP B O 1
ATOM 4585 N N . PRO B 1 253 ? 99.241 17.160 -1.216 1.00 23.51 253 PRO B N 1
ATOM 4586 C CA . PRO B 1 253 ? 100.244 16.741 -2.201 1.00 25.25 253 PRO B CA 1
ATOM 4587 C C . PRO B 1 253 ? 99.975 17.320 -3.593 1.00 28.55 253 PRO B C 1
ATOM 4588 O O . PRO B 1 253 ? 100.905 17.659 -4.341 1.00 31.35 253 PRO B O 1
ATOM 4592 N N . ASN B 1 254 ? 98.690 17.474 -3.908 1.00 29.35 254 ASN B N 1
ATOM 4593 C CA . ASN B 1 254 ? 98.258 17.953 -5.220 1.00 30.38 254 ASN B CA 1
ATOM 4594 C C . ASN B 1 254 ? 98.204 19.464 -5.410 1.00 31.56 254 ASN B C 1
ATOM 4595 O O . ASN B 1 254 ? 97.830 19.950 -6.488 1.00 31.01 254 ASN B O 1
ATOM 4600 N N . LEU B 1 255 ? 98.566 20.203 -4.366 1.00 31.68 255 LEU B N 1
ATOM 4601 C CA . LEU B 1 255 ? 98.594 21.664 -4.417 1.00 28.12 255 LEU B CA 1
ATOM 4602 C C . LEU B 1 255 ? 99.988 22.031 -4.875 1.00 29.70 255 LEU B C 1
ATOM 4603 O O . LEU B 1 255 ? 100.902 22.174 -4.068 1.00 29.29 255 LEU B O 1
ATOM 4608 N N . VAL B 1 256 ? 100.151 22.143 -6.181 1.00 32.51 256 VAL B N 1
ATOM 4609 C CA . VAL B 1 256 ? 101.445 22.469 -6.749 1.00 40.19 256 VAL B CA 1
ATOM 4610 C C . VAL B 1 256 ? 101.246 23.569 -7.761 1.00 43.76 256 VAL B C 1
ATOM 4611 O O . VAL B 1 256 ? 100.103 23.914 -8.076 1.00 43.85 256 VAL B O 1
ATOM 4615 N N . ARG B 1 257 ? 102.359 24.110 -8.261 1.00 47.78 257 ARG B N 1
ATOM 4616 C CA . ARG B 1 257 ? 102.358 25.165 -9.277 1.00 49.88 257 ARG B CA 1
ATOM 4617 C C . ARG B 1 257 ? 103.416 24.846 -10.325 1.00 51.61 257 ARG B C 1
ATOM 4618 O O . ARG B 1 257 ? 104.582 24.564 -10.009 1.00 49.61 257 ARG B O 1
ATOM 4626 N N . GLY B 1 258 ? 102.972 24.890 -11.576 1.00 54.17 258 GLY B N 1
ATOM 4627 C CA . GLY B 1 258 ? 103.817 24.564 -12.706 1.00 56.89 258 GLY B CA 1
ATOM 4628 C C . GLY B 1 258 ? 105.000 25.464 -12.974 1.00 58.19 258 GLY B C 1
ATOM 4629 O O . GLY B 1 258 ? 106.045 24.978 -13.410 1.00 61.33 258 GLY B O 1
ATOM 4630 N N . LEU B 1 259 ? 104.836 26.767 -12.746 1.00 58.28 259 LEU B N 1
ATOM 4631 C CA . LEU B 1 259 ? 105.905 27.748 -12.988 1.00 56.98 259 LEU B CA 1
ATOM 4632 C C . LEU B 1 259 ? 107.213 27.333 -12.315 1.00 57.65 259 LEU B C 1
ATOM 4633 O O . LEU B 1 259 ? 107.331 27.374 -11.085 1.00 54.38 259 LEU B O 1
ATOM 4638 N N . ASP B 1 260 ? 108.211 26.995 -13.131 1.00 58.07 260 ASP B N 1
ATOM 4639 C CA . ASP B 1 260 ? 109.485 26.531 -12.594 1.00 61.14 260 ASP B CA 1
ATOM 4640 C C . ASP B 1 260 ? 110.237 27.463 -11.640 1.00 58.97 260 ASP B C 1
ATOM 4641 O O . ASP B 1 260 ? 111.268 27.068 -11.069 1.00 59.81 260 ASP B O 1
ATOM 4646 N N . TYR B 1 261 ? 109.741 28.689 -11.462 1.00 53.61 261 TYR B N 1
ATOM 4647 C CA . TYR B 1 261 ? 110.390 29.599 -10.516 1.00 47.12 261 TYR B CA 1
ATOM 4648 C C . TYR B 1 261 ? 109.647 29.598 -9.193 1.00 41.83 261 TYR B C 1
ATOM 4649 O O . TYR B 1 261 ? 109.890 30.429 -8.338 1.00 37.22 261 TYR B O 1
ATOM 4658 N N . TYR B 1 262 ? 108.731 28.652 -9.044 1.00 40.04 262 TYR B N 1
ATOM 4659 C CA . TYR B 1 262 ? 107.986 28.490 -7.809 1.00 42.14 262 TYR B CA 1
ATOM 4660 C C . TYR B 1 262 ? 108.761 27.451 -7.037 1.00 42.14 262 TYR B C 1
ATOM 4661 O O . TYR B 1 262 ? 108.444 26.271 -7.115 1.00 43.95 262 TYR B O 1
ATOM 4670 N N . THR B 1 263 ? 109.804 27.883 -6.328 1.00 43.22 263 THR B N 1
ATOM 4671 C CA . THR B 1 263 ? 110.633 26.918 -5.629 1.00 41.47 263 THR B CA 1
ATOM 4672 C C . THR B 1 263 ? 110.048 26.008 -4.546 1.00 42.36 263 THR B C 1
ATOM 4673 O O . THR B 1 263 ? 109.775 24.852 -4.834 1.00 46.62 263 THR B O 1
ATOM 4677 N N . HIS B 1 264 ? 109.740 26.503 -3.354 1.00 38.75 264 HIS B N 1
ATOM 4678 C CA . HIS B 1 264 ? 109.277 25.566 -2.326 1.00 35.03 264 HIS B CA 1
ATOM 4679 C C . HIS B 1 264 ? 107.812 25.496 -1.919 1.00 32.78 264 HIS B C 1
ATOM 4680 O O . HIS B 1 264 ? 107.021 24.829 -2.568 1.00 32.91 264 HIS B O 1
ATOM 4687 N N . THR B 1 265 ? 107.471 26.135 -0.804 1.00 29.06 265 THR B N 1
ATOM 4688 C CA . THR B 1 265 ? 106.115 26.106 -0.281 1.00 25.99 265 THR B CA 1
ATOM 4689 C C . THR B 1 265 ? 105.127 26.795 -1.186 1.00 20.90 265 THR B C 1
ATOM 4690 O O . THR B 1 265 ? 105.460 27.822 -1.776 1.00 22.42 265 THR B O 1
ATOM 4694 N N . ALA B 1 266 ? 103.924 26.212 -1.286 1.00 18.48 266 ALA B N 1
ATOM 4695 C CA . ALA B 1 266 ? 102.781 26.756 -2.041 1.00 9.45 266 ALA B CA 1
ATOM 4696 C C . ALA B 1 266 ? 101.595 26.508 -1.116 1.00 4.63 266 ALA B C 1
ATOM 4697 O O . ALA B 1 266 ? 101.451 25.430 -0.564 1.00 3.32 266 ALA B O 1
ATOM 4699 N N . PHE B 1 267 ? 100.814 27.549 -0.860 1.00 7.97 267 PHE B N 1
ATOM 4700 C CA . PHE B 1 267 ? 99.683 27.456 0.056 1.00 10.03 267 PHE B CA 1
ATOM 4701 C C . PHE B 1 267 ? 98.420 28.212 -0.367 1.00 10.42 267 PHE B C 1
ATOM 4702 O O . PHE B 1 267 ? 98.458 29.099 -1.237 1.00 7.14 267 PHE B O 1
ATOM 4710 N N . GLU B 1 268 ? 97.317 27.855 0.287 1.00 9.73 268 GLU B N 1
ATOM 4711 C CA . GLU B 1 268 ? 96.008 28.457 0.066 1.00 13.72 268 GLU B CA 1
ATOM 4712 C C . GLU B 1 268 ? 95.255 28.410 1.401 1.00 13.19 268 GLU B C 1
ATOM 4713 O O . GLU B 1 268 ? 95.378 27.432 2.145 1.00 14.31 268 GLU B O 1
ATOM 4719 N N . LEU B 1 269 ? 94.544 29.484 1.732 1.00 12.45 269 LEU B N 1
ATOM 4720 C CA . LEU B 1 269 ? 93.755 29.536 2.961 1.00 13.32 269 LEU B CA 1
ATOM 4721 C C . LEU B 1 269 ? 92.362 29.266 2.413 1.00 17.01 269 LEU B C 1
ATOM 4722 O O . LEU B 1 269 ? 91.926 29.962 1.471 1.00 17.54 269 LEU B O 1
ATOM 4727 N N . MET B 1 270 ? 91.708 28.234 2.958 1.00 16.71 270 MET B N 1
ATOM 4728 C CA . MET B 1 270 ? 90.377 27.801 2.544 1.00 13.63 270 MET B CA 1
ATOM 4729 C C . MET B 1 270 ? 89.366 28.104 3.609 1.00 15.58 270 MET B C 1
ATOM 4730 O O . MET B 1 270 ? 89.681 28.058 4.797 1.00 17.76 270 MET B O 1
ATOM 4735 N N . MET B 1 271 ? 88.146 28.407 3.199 1.00 18.69 271 MET B N 1
ATOM 4736 C CA . MET B 1 271 ? 87.097 28.689 4.175 1.00 28.86 271 MET B CA 1
ATOM 4737 C C . MET B 1 271 ? 85.932 27.787 3.856 1.00 30.99 271 MET B C 1
ATOM 4738 O O . MET B 1 271 ? 85.395 27.848 2.751 1.00 30.69 271 MET B O 1
ATOM 4743 N N . ASP B 1 272 ? 85.636 26.864 4.771 1.00 34.80 272 ASP B N 1
ATOM 4744 C CA . ASP B 1 272 ? 84.540 25.930 4.566 1.00 36.86 272 ASP B CA 1
ATOM 4745 C C . ASP B 1 272 ? 83.297 26.610 5.027 1.00 33.02 272 ASP B C 1
ATOM 4746 O O . ASP B 1 272 ? 83.211 27.061 6.163 1.00 31.33 272 ASP B O 1
ATOM 4751 N N . ASN B 1 273 ? 82.388 26.771 4.076 1.00 31.62 273 ASN B N 1
ATOM 4752 C CA . ASN B 1 273 ? 81.132 27.438 4.287 1.00 30.09 273 ASN B CA 1
ATOM 4753 C C . ASN B 1 273 ? 80.102 26.930 3.255 1.00 32.53 273 ASN B C 1
ATOM 4754 O O . ASN B 1 273 ? 80.300 27.098 2.043 1.00 31.99 273 ASN B O 1
ATOM 4759 N N . PRO B 1 274 ? 78.953 26.378 3.736 1.00 33.23 274 PRO B N 1
ATOM 4760 C CA . PRO B 1 274 ? 77.822 25.817 2.977 1.00 33.67 274 PRO B CA 1
ATOM 4761 C C . PRO B 1 274 ? 77.378 26.619 1.748 1.00 37.14 274 PRO B C 1
ATOM 4762 O O . PRO B 1 274 ? 76.887 26.048 0.765 1.00 38.10 274 PRO B O 1
ATOM 4766 N N . ASN B 1 275 ? 77.570 27.937 1.813 1.00 39.53 275 ASN B N 1
ATOM 4767 C CA . ASN B 1 275 ? 77.160 28.853 0.752 1.00 38.50 275 ASN B CA 1
ATOM 4768 C C . ASN B 1 275 ? 77.934 28.813 -0.530 1.00 37.94 275 ASN B C 1
ATOM 4769 O O . ASN B 1 275 ? 77.460 29.324 -1.543 1.00 41.15 275 ASN B O 1
ATOM 4774 N N . TYR B 1 276 ? 79.146 28.280 -0.498 1.00 36.97 276 TYR B N 1
ATOM 4775 C CA . TYR B 1 276 ? 79.930 28.229 -1.723 1.00 35.16 276 TYR B CA 1
ATOM 4776 C C . TYR B 1 276 ? 79.853 26.850 -2.356 1.00 34.80 276 TYR B C 1
ATOM 4777 O O . TYR B 1 276 ? 79.567 25.863 -1.671 1.00 35.70 276 TYR B O 1
ATOM 4786 N N . ASP B 1 277 ? 80.082 26.778 -3.662 1.00 31.24 277 ASP B N 1
ATOM 4787 C CA . ASP B 1 277 ? 80.050 25.493 -4.318 1.00 29.82 277 ASP B CA 1
ATOM 4788 C C . ASP B 1 277 ? 81.242 24.682 -3.855 1.00 24.78 277 ASP B C 1
ATOM 4789 O O . ASP B 1 277 ? 82.386 25.100 -3.992 1.00 25.45 277 ASP B O 1
ATOM 4794 N N . GLY B 1 278 ? 80.932 23.560 -3.223 1.00 20.70 278 GLY B N 1
ATOM 4795 C CA . GLY B 1 278 ? 81.937 22.678 -2.680 1.00 18.01 278 GLY B CA 1
ATOM 4796 C C . GLY B 1 278 ? 81.896 22.873 -1.180 1.00 19.40 278 GLY B C 1
ATOM 4797 O O . GLY B 1 278 ? 82.402 22.043 -0.433 1.00 18.03 278 GLY B O 1
ATOM 4798 N N . ALA B 1 279 ? 81.254 23.964 -0.752 1.00 20.36 279 ALA B N 1
ATOM 4799 C CA . ALA B 1 279 ? 81.109 24.345 0.661 1.00 22.96 279 ALA B CA 1
ATOM 4800 C C . ALA B 1 279 ? 82.450 24.776 1.279 1.00 21.56 279 ALA B C 1
ATOM 4801 O O . ALA B 1 279 ? 82.679 24.627 2.488 1.00 21.43 279 ALA B O 1
ATOM 4803 N N . ILE B 1 280 ? 83.328 25.285 0.421 1.00 17.24 280 ILE B N 1
ATOM 4804 C CA . ILE B 1 280 ? 84.648 25.770 0.803 1.00 18.92 280 ILE B CA 1
ATOM 4805 C C . ILE B 1 280 ? 85.011 26.743 -0.288 1.00 21.08 280 ILE B C 1
ATOM 4806 O O . ILE B 1 280 ? 84.480 26.669 -1.397 1.00 23.28 280 ILE B O 1
ATOM 4811 N N . THR B 1 281 ? 85.953 27.625 0.008 1.00 23.43 281 THR B N 1
ATOM 4812 C CA . THR B 1 281 ? 86.400 28.606 -0.963 1.00 21.10 281 THR B CA 1
ATOM 4813 C C . THR B 1 281 ? 87.838 28.949 -0.666 1.00 16.68 281 THR B C 1
ATOM 4814 O O . THR B 1 281 ? 88.309 28.718 0.449 1.00 14.05 281 THR B O 1
ATOM 4818 N N . THR B 1 282 ? 88.549 29.435 -1.678 1.00 18.23 282 THR B N 1
ATOM 4819 C CA . THR B 1 282 ? 89.935 29.815 -1.483 1.00 21.05 282 THR B CA 1
ATOM 4820 C C . THR B 1 282 ? 89.937 31.298 -1.169 1.00 20.40 282 THR B C 1
ATOM 4821 O O . THR B 1 282 ? 89.526 32.114 -1.982 1.00 19.21 282 THR B O 1
ATOM 4825 N N . LEU B 1 283 ? 90.324 31.615 0.053 1.00 18.29 283 LEU B N 1
ATOM 4826 C CA . LEU B 1 283 ? 90.396 32.979 0.516 1.00 19.93 283 LEU B CA 1
ATOM 4827 C C . LEU B 1 283 ? 91.702 33.677 0.067 1.00 19.77 283 LEU B C 1
ATOM 4828 O O . LEU B 1 283 ? 91.682 34.775 -0.482 1.00 21.00 283 LEU B O 1
ATOM 4833 N N . CYS B 1 284 ? 92.820 32.988 0.264 1.00 20.53 284 CYS B N 1
ATOM 4834 C CA . CYS B 1 284 ? 94.153 33.505 -0.022 1.00 17.23 284 CYS B CA 1
ATOM 4835 C C . CYS B 1 284 ? 95.025 32.380 -0.587 1.00 15.92 284 CYS B C 1
ATOM 4836 O O . CYS B 1 284 ? 94.744 31.205 -0.337 1.00 14.57 284 CYS B O 1
ATOM 4839 N N . GLY B 1 285 ? 96.104 32.754 -1.282 1.00 15.41 285 GLY B N 1
ATOM 4840 C CA . GLY B 1 285 ? 97.038 31.803 -1.873 1.00 13.55 285 GLY B CA 1
ATOM 4841 C C . GLY B 1 285 ? 98.400 32.428 -2.132 1.00 9.91 285 GLY B C 1
ATOM 4842 O O . GLY B 1 285 ? 98.481 33.629 -2.335 1.00 3.44 285 GLY B O 1
ATOM 4843 N N . GLY B 1 286 ? 99.465 31.625 -2.122 1.00 13.88 286 GLY B N 1
ATOM 4844 C CA . GLY B 1 286 ? 100.811 32.159 -2.342 1.00 14.03 286 GLY B CA 1
ATOM 4845 C C . GLY B 1 286 ? 101.917 31.140 -2.150 1.00 12.24 286 GLY B C 1
ATOM 4846 O O . GLY B 1 286 ? 101.607 29.964 -2.108 1.00 17.04 286 GLY B O 1
ATOM 4847 N N . GLY B 1 287 ? 103.174 31.568 -2.008 1.00 14.20 287 GLY B N 1
ATOM 4848 C CA . GLY B 1 287 ? 104.292 30.635 -1.827 1.00 18.90 287 GLY B CA 1
ATOM 4849 C C . GLY B 1 287 ? 105.649 31.166 -2.276 1.00 18.52 287 GLY B C 1
ATOM 4850 O O . GLY B 1 287 ? 105.701 32.268 -2.806 1.00 20.67 287 GLY B O 1
ATOM 4851 N N . ARG B 1 288 ? 106.737 30.427 -2.038 1.00 18.16 288 ARG B N 1
ATOM 4852 C CA . ARG B 1 288 ? 108.098 30.861 -2.447 1.00 18.42 288 ARG B CA 1
ATOM 4853 C C . ARG B 1 288 ? 108.324 30.799 -3.944 1.00 20.82 288 ARG B C 1
ATOM 4854 O O . ARG B 1 288 ? 107.611 30.112 -4.666 1.00 24.31 288 ARG B O 1
ATOM 4862 N N . TYR B 1 289 ? 109.425 31.396 -4.376 1.00 24.45 289 TYR B N 1
ATOM 4863 C CA . TYR B 1 289 ? 109.793 31.412 -5.781 1.00 26.62 289 TYR B CA 1
ATOM 4864 C C . TYR B 1 289 ? 111.269 31.737 -5.941 1.00 28.39 289 TYR B C 1
ATOM 4865 O O . TYR B 1 289 ? 111.817 32.509 -5.156 1.00 29.41 289 TYR B O 1
ATOM 4874 N N . ASN B 1 290 ? 111.940 31.060 -6.867 1.00 30.86 290 ASN B N 1
ATOM 4875 C CA . ASN B 1 290 ? 113.342 31.372 -7.137 1.00 35.41 290 ASN B CA 1
ATOM 4876 C C . ASN B 1 290 ? 113.477 31.251 -8.632 1.00 34.54 290 ASN B C 1
ATOM 4877 O O . ASN B 1 290 ? 113.477 30.142 -9.174 1.00 34.88 290 ASN B O 1
ATOM 4882 N N . GLY B 1 291 ? 113.525 32.410 -9.287 1.00 34.31 291 GLY B N 1
ATOM 4883 C CA . GLY B 1 291 ? 113.644 32.463 -10.731 1.00 32.24 291 GLY B CA 1
ATOM 4884 C C . GLY B 1 291 ? 112.793 33.571 -11.310 1.00 31.68 291 GLY B C 1
ATOM 4885 O O . GLY B 1 291 ? 112.949 33.920 -12.486 1.00 33.28 291 GLY B O 1
ATOM 4886 N N . LEU B 1 292 ? 111.887 34.121 -10.498 1.00 31.47 292 LEU B N 1
ATOM 4887 C CA . LEU B 1 292 ? 111.001 35.220 -10.929 1.00 29.52 292 LEU B CA 1
ATOM 4888 C C . LEU B 1 292 ? 111.802 36.504 -11.221 1.00 27.19 292 LEU B C 1
ATOM 4889 O O . LEU B 1 292 ? 111.715 37.080 -12.300 1.00 24.86 292 LEU B O 1
ATOM 4894 N N . LEU B 1 293 ? 112.647 36.886 -10.274 1.00 27.87 293 LEU B N 1
ATOM 4895 C CA . LEU B 1 293 ? 113.469 38.082 -10.375 1.00 28.14 293 LEU B CA 1
ATOM 4896 C C . LEU B 1 293 ? 114.289 38.139 -11.641 1.00 30.60 293 LEU B C 1
ATOM 4897 O O . LEU B 1 293 ? 114.421 39.190 -12.251 1.00 33.61 293 LEU B O 1
ATOM 4902 N N . GLU B 1 294 ? 114.859 37.007 -12.020 1.00 34.73 294 GLU B N 1
ATOM 4903 C CA . GLU B 1 294 ? 115.698 36.898 -13.230 1.00 37.84 294 GLU B CA 1
ATOM 4904 C C . GLU B 1 294 ? 114.911 37.041 -14.528 1.00 34.95 294 GLU B C 1
ATOM 4905 O O . GLU B 1 294 ? 115.419 37.586 -15.510 1.00 33.20 294 GLU B O 1
ATOM 4911 N N . LEU B 1 295 ? 113.675 36.557 -14.542 1.00 33.35 295 LEU B N 1
ATOM 4912 C CA . LEU B 1 295 ? 112.854 36.723 -15.731 1.00 33.05 295 LEU B CA 1
ATOM 4913 C C . LEU B 1 295 ? 112.665 38.231 -15.917 1.00 33.39 295 LEU B C 1
ATOM 4914 O O . LEU B 1 295 ? 112.668 38.725 -17.038 1.00 33.79 295 LEU B O 1
ATOM 4919 N N . LEU B 1 296 ? 112.5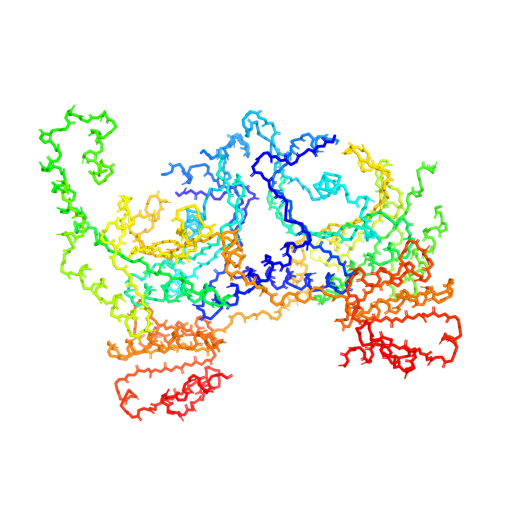28 38.962 -14.808 1.00 32.70 296 LEU B N 1
ATOM 4920 C CA . LEU B 1 296 ? 112.353 40.415 -14.855 1.00 28.07 296 LEU B CA 1
ATOM 4921 C C . LEU B 1 296 ? 113.666 41.178 -14.924 1.00 28.63 296 LEU B C 1
ATOM 4922 O O . LEU B 1 296 ? 113.714 42.370 -14.620 1.00 27.82 296 LEU B O 1
ATOM 4927 N N . ASP B 1 297 ? 114.726 40.498 -15.350 1.00 28.30 297 ASP B N 1
ATOM 4928 C CA . ASP B 1 297 ? 116.040 41.120 -15.474 1.00 31.37 297 ASP B CA 1
ATOM 4929 C C . ASP B 1 297 ? 116.645 41.519 -14.125 1.00 30.87 297 ASP B C 1
ATOM 4930 O O . ASP B 1 297 ? 117.206 42.616 -13.988 1.00 33.14 297 ASP B O 1
ATOM 4935 N N . GLY B 1 298 ? 116.591 40.623 -13.146 1.00 27.51 298 GLY B N 1
ATOM 4936 C CA . GLY B 1 298 ? 117.147 40.961 -11.850 1.00 29.02 298 GLY B CA 1
ATOM 4937 C C . GLY B 1 298 ? 117.953 39.840 -11.228 1.00 28.59 298 GLY B C 1
ATOM 4938 O O . GLY B 1 298 ? 118.060 38.776 -11.836 1.00 24.83 298 GLY B O 1
ATOM 4939 N N . PRO B 1 299 ? 118.489 40.042 -9.996 1.00 30.33 299 PRO B N 1
ATOM 4940 C CA . PRO B 1 299 ? 119.307 39.142 -9.165 1.00 31.55 299 PRO B CA 1
ATOM 4941 C C . PRO B 1 299 ? 118.656 37.810 -8.925 1.00 33.50 299 PRO B C 1
ATOM 4942 O O . PRO B 1 299 ? 117.489 37.631 -9.211 1.00 40.85 299 PRO B O 1
ATOM 4946 N N . SER B 1 300 ? 119.396 36.874 -8.361 1.00 35.06 300 SER B N 1
ATOM 4947 C CA . SER B 1 300 ? 118.817 35.568 -8.109 1.00 36.88 300 SER B CA 1
ATOM 4948 C C . SER B 1 300 ? 118.145 35.444 -6.765 1.00 38.33 300 SER B C 1
ATOM 4949 O O . SER B 1 300 ? 118.072 34.349 -6.204 1.00 44.51 300 SER B O 1
ATOM 4952 N N . GLU B 1 301 ? 117.637 36.560 -6.256 1.00 35.23 301 GLU B N 1
ATOM 4953 C CA . GLU B 1 301 ? 116.966 36.570 -4.967 1.00 32.63 301 GLU B CA 1
ATOM 4954 C C . GLU B 1 301 ? 115.815 35.580 -4.854 1.00 32.12 301 GLU B C 1
ATOM 4955 O O . GLU B 1 301 ? 115.117 35.278 -5.836 1.00 30.93 301 GLU B O 1
ATOM 4961 N N . THR B 1 302 ? 115.676 35.022 -3.660 1.00 31.60 302 THR B N 1
ATOM 4962 C CA . THR B 1 302 ? 114.593 34.092 -3.361 1.00 30.28 302 THR B CA 1
ATOM 4963 C C . THR B 1 302 ? 113.468 34.987 -2.844 1.00 28.63 302 THR B C 1
ATOM 4964 O O . THR B 1 302 ? 113.736 36.129 -2.421 1.00 27.95 302 THR B O 1
ATOM 4968 N N . GLY B 1 303 ? 112.229 34.498 -2.865 1.00 25.00 303 GLY B N 1
ATOM 4969 C CA . GLY B 1 303 ? 111.122 35.300 -2.378 1.00 18.61 303 GLY B CA 1
ATOM 4970 C C . GLY B 1 303 ? 109.894 34.480 -2.078 1.00 15.98 303 GLY B C 1
ATOM 4971 O O . GLY B 1 303 ? 109.753 33.385 -2.585 1.00 21.33 303 GLY B O 1
ATOM 4972 N N . ILE B 1 304 ? 109.041 34.980 -1.199 1.00 12.61 304 ILE B N 1
ATOM 4973 C CA . ILE B 1 304 ? 107.790 34.325 -0.843 1.00 8.85 304 ILE B CA 1
ATOM 4974 C C . ILE B 1 304 ? 106.757 35.423 -0.785 1.00 6.35 304 ILE B C 1
ATOM 4975 O O . ILE B 1 304 ? 107.086 36.576 -0.511 1.00 7.43 304 ILE B O 1
ATOM 4980 N N . GLY B 1 305 ? 105.506 35.069 -1.000 1.00 2.00 305 GLY B N 1
ATOM 4981 C CA . GLY B 1 305 ? 104.475 36.070 -0.943 1.00 2.00 305 GLY B CA 1
ATOM 4982 C C . GLY B 1 305 ? 103.111 35.445 -1.091 1.00 4.20 305 GLY B C 1
ATOM 4983 O O . GLY B 1 305 ? 102.977 34.218 -1.225 1.00 2.88 305 GLY B O 1
ATOM 4984 N N . PHE B 1 306 ? 102.094 36.291 -1.045 1.00 2.93 306 PHE B N 1
ATOM 4985 C CA . PHE B 1 306 ? 100.732 35.838 -1.191 1.00 6.71 306 PHE B CA 1
ATOM 4986 C C . PHE B 1 306 ? 99.894 37.021 -1.628 1.00 10.71 306 PHE B C 1
ATOM 4987 O O . PHE B 1 306 ? 100.377 38.156 -1.583 1.00 15.18 306 PHE B O 1
ATOM 4995 N N . ALA B 1 307 ? 98.705 36.732 -2.158 1.00 10.82 307 ALA B N 1
ATOM 4996 C CA . ALA B 1 307 ? 97.764 37.747 -2.634 1.00 9.38 307 ALA B CA 1
ATOM 4997 C C . ALA B 1 307 ? 96.414 37.436 -2.068 1.00 9.76 307 ALA B C 1
ATOM 4998 O O . ALA B 1 307 ? 96.075 36.281 -1.818 1.00 13.58 307 ALA B O 1
ATOM 5000 N N . LEU B 1 308 ? 95.582 38.448 -1.986 1.00 7.05 308 LEU B N 1
ATOM 5001 C CA . LEU B 1 308 ? 94.309 38.246 -1.339 1.00 8.25 308 LEU B CA 1
ATOM 5002 C C . LEU B 1 308 ? 93.339 39.250 -1.907 1.00 9.91 308 LEU B C 1
ATOM 5003 O O . LEU B 1 308 ? 93.750 40.299 -2.361 1.00 14.85 308 LEU B O 1
ATOM 5008 N N . SER B 1 309 ? 92.069 38.891 -1.972 1.00 11.26 309 SER B N 1
ATOM 5009 C CA . SER B 1 309 ? 91.054 39.763 -2.538 1.00 11.02 309 SER B CA 1
ATOM 5010 C C . SER B 1 309 ? 90.286 40.380 -1.412 1.00 12.44 309 SER B C 1
ATOM 5011 O O . SER B 1 309 ? 89.756 39.659 -0.574 1.00 16.23 309 SER B O 1
ATOM 5014 N N . ILE B 1 310 ? 90.170 41.699 -1.401 1.00 11.40 310 ILE B N 1
ATOM 5015 C CA . ILE B 1 310 ? 89.427 42.330 -0.344 1.00 9.04 310 ILE B CA 1
ATOM 5016 C C . ILE B 1 310 ? 87.963 42.040 -0.582 1.00 11.42 310 ILE B C 1
ATOM 5017 O O . ILE B 1 310 ? 87.199 41.860 0.358 1.00 15.91 310 ILE B O 1
ATOM 5022 N N . GLU B 1 311 ? 87.559 41.969 -1.840 1.00 11.96 311 GLU B N 1
ATOM 5023 C CA . GLU B 1 311 ? 86.164 41.649 -2.119 1.00 15.52 311 GLU B CA 1
ATOM 5024 C C . GLU B 1 311 ? 85.754 40.286 -1.559 1.00 15.04 311 GLU B C 1
ATOM 5025 O O . GLU B 1 311 ? 84.746 40.176 -0.894 1.00 19.61 311 GLU B O 1
ATOM 5031 N N . ARG B 1 312 ? 86.530 39.250 -1.829 1.00 11.39 312 ARG B N 1
ATOM 5032 C CA . ARG B 1 312 ? 86.232 37.952 -1.287 1.00 9.36 312 ARG B CA 1
ATOM 5033 C C . ARG B 1 312 ? 86.216 37.983 0.247 1.00 12.65 312 ARG B C 1
ATOM 5034 O O . ARG B 1 312 ? 85.365 37.349 0.877 1.00 15.74 312 ARG B O 1
ATOM 5042 N N . LEU B 1 313 ? 87.180 38.668 0.859 1.00 12.96 313 LEU B N 1
ATOM 5043 C CA . LEU B 1 313 ? 87.235 38.754 2.320 1.00 9.82 313 LEU B CA 1
ATOM 5044 C C . LEU B 1 313 ? 85.939 39.366 2.803 1.00 9.59 313 LEU B C 1
ATOM 5045 O O . LEU B 1 313 ? 85.320 38.857 3.726 1.00 11.32 313 LEU B O 1
ATOM 5050 N N . LEU B 1 314 ? 85.503 40.427 2.139 1.00 7.68 314 LEU B N 1
ATOM 5051 C CA . LEU B 1 314 ? 84.260 41.091 2.502 1.00 9.90 314 LEU B CA 1
ATOM 5052 C C . LEU B 1 314 ? 83.104 40.079 2.473 1.00 15.03 314 LEU B C 1
ATOM 5053 O O . LEU B 1 314 ? 82.332 39.966 3.445 1.00 18.34 314 LEU B O 1
ATOM 5058 N N . LEU B 1 315 ? 83.015 39.327 1.372 1.00 16.95 315 LEU B N 1
ATOM 5059 C CA . LEU B 1 315 ? 81.980 38.313 1.165 1.00 14.74 315 LEU B CA 1
ATOM 5060 C C . LEU B 1 315 ? 82.048 37.205 2.211 1.00 14.65 315 LEU B C 1
ATOM 5061 O O . LEU B 1 315 ? 81.014 36.748 2.661 1.00 13.11 315 LEU B O 1
ATOM 5066 N N . ALA B 1 316 ? 83.263 36.808 2.607 1.00 17.06 316 ALA B N 1
ATOM 5067 C CA . ALA B 1 316 ? 83.490 35.775 3.618 1.00 12.50 316 ALA B CA 1
ATOM 5068 C C . ALA B 1 316 ? 82.874 36.211 4.933 1.00 12.59 316 ALA B C 1
ATOM 5069 O O . ALA B 1 316 ? 82.235 35.432 5.602 1.00 11.51 316 ALA B O 1
ATOM 5071 N N . LEU B 1 317 ? 83.043 37.478 5.292 1.00 18.13 317 LEU B N 1
ATOM 5072 C CA . LEU B 1 317 ? 82.455 38.013 6.526 1.00 16.19 317 LEU B CA 1
ATOM 5073 C C . LEU B 1 317 ? 80.932 37.949 6.404 1.00 17.22 317 LEU B C 1
ATOM 5074 O O . LEU B 1 317 ? 80.234 37.703 7.381 1.00 16.02 317 LEU B O 1
ATOM 5079 N N . GLU B 1 318 ? 80.424 38.161 5.195 1.00 17.49 318 GLU B N 1
ATOM 5080 C CA . GLU B 1 318 ? 78.993 38.113 4.948 1.00 20.22 318 GLU B CA 1
ATOM 5081 C C . GLU B 1 318 ? 78.484 36.714 5.268 1.00 23.77 318 GLU B C 1
ATOM 5082 O O . GLU B 1 318 ? 77.720 36.515 6.222 1.00 23.97 318 GLU B O 1
ATOM 5088 N N . GLU B 1 319 ? 78.968 35.742 4.496 1.00 23.97 319 GLU B N 1
ATOM 5089 C CA . GLU B 1 319 ? 78.583 34.348 4.635 1.00 18.46 319 GLU B CA 1
ATOM 5090 C C . GLU B 1 319 ? 78.720 33.827 6.038 1.00 18.82 319 GLU B C 1
ATOM 5091 O O . GLU B 1 319 ? 77.901 33.031 6.471 1.00 22.10 319 GLU B O 1
ATOM 5097 N N . GLU B 1 320 ? 79.750 34.241 6.757 1.00 17.12 320 GLU B N 1
ATOM 5098 C CA . GLU B 1 320 ? 79.903 33.758 8.126 1.00 18.84 320 GLU B CA 1
ATOM 5099 C C . GLU B 1 320 ? 78.984 34.526 9.050 1.00 19.50 320 GLU B C 1
ATOM 5100 O O . GLU B 1 320 ? 78.862 34.200 10.232 1.00 19.45 320 GLU B O 1
ATOM 5106 N N . GLY B 1 321 ? 78.351 35.561 8.507 1.00 20.57 321 GLY B N 1
ATOM 5107 C CA . GLY B 1 321 ? 77.440 36.368 9.303 1.00 23.62 321 GLY B CA 1
ATOM 5108 C C . GLY B 1 321 ? 78.197 37.239 10.287 1.00 24.39 321 GLY B C 1
ATOM 5109 O O . GLY B 1 321 ? 77.934 37.238 11.492 1.00 24.56 321 GLY B O 1
ATOM 5110 N N . ILE B 1 322 ? 79.134 38.012 9.761 1.00 26.44 322 ILE B N 1
ATOM 5111 C CA . ILE B 1 322 ? 79.924 38.879 10.597 1.00 27.51 322 ILE B CA 1
ATOM 5112 C C . ILE B 1 322 ? 79.738 40.348 10.243 1.00 28.82 322 ILE B C 1
ATOM 5113 O O . ILE B 1 322 ? 79.531 40.731 9.073 1.00 25.85 322 ILE B O 1
ATOM 5118 N N . GLU B 1 323 ? 79.684 41.142 11.300 1.00 28.20 323 GLU B N 1
ATOM 5119 C CA . GLU B 1 323 ? 79.533 42.567 11.184 1.00 31.38 323 GLU B CA 1
ATOM 5120 C C . GLU B 1 323 ? 80.837 43.185 11.728 1.00 32.46 323 GLU B C 1
ATOM 5121 O O . GLU B 1 323 ? 81.451 42.633 12.655 1.00 35.14 323 GLU B O 1
ATOM 5123 N N . LEU B 1 324 ? 81.282 44.278 11.110 1.00 31.29 324 LEU B N 1
ATOM 5124 C CA . LEU B 1 324 ? 82.510 44.974 11.494 1.00 29.44 324 LEU B CA 1
ATOM 5125 C C . LEU B 1 324 ? 82.164 46.118 12.438 1.00 34.00 324 LEU B C 1
ATOM 5126 O O . LEU B 1 324 ? 81.065 46.647 12.343 1.00 40.21 324 LEU B O 1
ATOM 5131 N N . ASP B 1 325 ? 83.079 46.539 13.312 1.00 37.69 325 ASP B N 1
ATOM 5132 C CA . ASP B 1 325 ? 82.790 47.665 14.226 1.00 44.74 325 ASP B CA 1
ATOM 5133 C C . ASP B 1 325 ? 82.768 49.037 13.523 1.00 44.93 325 ASP B C 1
ATOM 5134 O O . ASP B 1 325 ? 83.433 49.990 13.944 1.00 44.35 325 ASP B O 1
ATOM 5139 N N . ILE B 1 326 ? 81.968 49.114 12.464 1.00 45.92 326 ILE B N 1
ATOM 5140 C CA . ILE B 1 326 ? 81.789 50.309 11.634 1.00 45.33 326 ILE B CA 1
ATOM 5141 C C . ILE B 1 326 ? 80.699 51.242 12.189 1.00 47.55 326 ILE B C 1
ATOM 5142 O O . ILE B 1 326 ? 80.941 52.015 13.132 1.00 46.59 326 ILE B O 1
ATOM 5147 N N . GLU B 1 327 ? 79.492 51.111 11.619 1.00 45.54 327 GLU B N 1
ATOM 5148 C CA . GLU B 1 327 ? 78.343 51.929 11.967 1.00 48.13 327 GLU B CA 1
ATOM 5149 C C . GLU B 1 327 ? 78.751 53.413 11.976 1.00 50.30 327 GLU B C 1
ATOM 5150 O O . GLU B 1 327 ? 79.159 53.967 13.004 1.00 52.59 327 GLU B O 1
ATOM 5156 N N . GLU B 1 328 ? 78.737 54.021 10.791 1.00 49.69 328 GLU B N 1
ATOM 5157 C CA . GLU B 1 328 ? 79.071 55.429 10.647 1.00 45.14 328 GLU B CA 1
ATOM 5158 C C . GLU B 1 328 ? 77.847 56.138 11.215 1.00 43.77 328 GLU B C 1
ATOM 5159 O O . GLU B 1 328 ? 76.764 56.072 10.636 1.00 47.53 328 GLU B O 1
ATOM 5165 N N . ASN B 1 329 ? 77.984 56.722 12.398 1.00 38.44 329 ASN B N 1
ATOM 5166 C CA . ASN B 1 329 ? 76.846 57.382 13.010 1.00 35.83 329 ASN B CA 1
ATOM 5167 C C . ASN B 1 329 ? 77.077 58.804 13.462 1.00 31.02 329 ASN B C 1
ATOM 5168 O O . ASN B 1 329 ? 77.979 59.045 14.240 1.00 35.47 329 ASN B O 1
ATOM 5173 N N . LEU B 1 330 ? 76.211 59.723 13.050 1.00 21.59 330 LEU B N 1
ATOM 5174 C CA . LEU B 1 330 ? 76.354 61.129 13.408 1.00 15.01 330 LEU B CA 1
ATOM 5175 C C . LEU B 1 330 ? 76.320 61.331 14.902 1.00 9.95 330 LEU B C 1
ATOM 5176 O O . LEU B 1 330 ? 75.629 60.612 15.590 1.00 13.15 330 LEU B O 1
ATOM 5181 N N . ASP B 1 331 ? 77.071 62.298 15.410 1.00 9.76 331 ASP B N 1
ATOM 5182 C CA . ASP B 1 331 ? 77.067 62.585 16.844 1.00 10.87 331 ASP B CA 1
ATOM 5183 C C . ASP B 1 331 ? 75.974 63.557 17.203 1.00 9.24 331 ASP B C 1
ATOM 5184 O O . ASP B 1 331 ? 75.326 63.382 18.211 1.00 11.98 331 ASP B O 1
ATOM 5189 N N . LEU B 1 332 ? 75.747 64.560 16.356 1.00 10.55 332 LEU B N 1
ATOM 5190 C CA . LEU B 1 332 ? 74.728 65.603 16.600 1.00 12.07 332 LEU B CA 1
ATOM 5191 C C . LEU B 1 332 ? 74.115 66.154 15.310 1.00 16.09 332 LEU B C 1
ATOM 5192 O O . LEU B 1 332 ? 74.842 66.528 14.375 1.00 18.90 332 LEU B O 1
ATOM 5197 N N . PHE B 1 333 ? 72.783 66.206 15.248 1.00 17.33 333 PHE B N 1
ATOM 5198 C CA . PHE B 1 333 ? 72.119 66.818 14.100 1.00 10.94 333 PHE B CA 1
ATOM 5199 C C . PHE B 1 333 ? 71.431 68.056 14.629 1.00 11.63 333 PHE B C 1
ATOM 5200 O O . PHE B 1 333 ? 70.675 67.985 15.595 1.00 13.81 333 PHE B O 1
ATOM 5208 N N . ILE B 1 334 ? 71.747 69.202 14.033 1.00 15.57 334 ILE B N 1
ATOM 5209 C CA . ILE B 1 334 ? 71.189 70.498 14.439 1.00 10.96 334 ILE B CA 1
ATOM 5210 C C . ILE B 1 334 ? 69.947 70.865 13.657 1.00 11.93 334 ILE B C 1
ATOM 5211 O O . ILE B 1 334 ? 70.006 71.024 12.416 1.00 14.12 334 ILE B O 1
ATOM 5216 N N . VAL B 1 335 ? 68.823 70.920 14.375 1.00 11.76 335 VAL B N 1
ATOM 5217 C CA . VAL B 1 335 ? 67.511 71.295 13.831 1.00 12.53 335 VAL B CA 1
ATOM 5218 C C . VAL B 1 335 ? 67.354 72.795 14.179 1.00 13.51 335 VAL B C 1
ATOM 5219 O O . VAL B 1 335 ? 67.409 73.173 15.349 1.00 9.73 335 VAL B O 1
ATOM 5223 N N . THR B 1 336 ? 67.193 73.651 13.176 1.00 18.63 336 THR B N 1
ATOM 5224 C CA . THR B 1 336 ? 67.053 75.108 13.409 1.00 23.28 336 THR B CA 1
ATOM 5225 C C . THR B 1 336 ? 65.703 75.719 12.996 1.00 25.38 336 THR B C 1
ATOM 5226 O O . THR B 1 336 ? 65.081 75.309 12.002 1.00 30.19 336 THR B O 1
ATOM 5230 N N . MET B 1 337 ? 65.284 76.746 13.716 1.00 23.95 337 MET B N 1
ATOM 5231 C CA . MET B 1 337 ? 64.024 77.401 13.419 1.00 25.62 337 MET B CA 1
ATOM 5232 C C . MET B 1 337 ? 64.227 78.833 12.919 1.00 23.98 337 MET B C 1
ATOM 5233 O O . MET B 1 337 ? 64.649 79.719 13.665 1.00 22.17 337 MET B O 1
ATOM 5238 N N . GLY B 1 338 ? 63.988 79.039 11.632 1.00 23.77 338 GLY B N 1
ATOM 5239 C CA . GLY B 1 338 ? 64.135 80.363 11.061 1.00 28.26 338 GLY B CA 1
ATOM 5240 C C . GLY B 1 338 ? 65.577 80.770 10.856 1.00 32.17 338 GLY B C 1
ATOM 5241 O O . GLY B 1 338 ? 66.486 80.133 11.388 1.00 35.63 338 GLY B O 1
ATOM 5242 N N . ASP B 1 339 ? 65.774 81.873 10.137 1.00 32.56 339 ASP B N 1
ATOM 5243 C CA . ASP B 1 339 ? 67.102 82.393 9.810 1.00 33.97 339 ASP B CA 1
ATOM 5244 C C . ASP B 1 339 ? 68.112 82.636 10.950 1.00 34.77 339 ASP B C 1
ATOM 5245 O O . ASP B 1 339 ? 69.230 82.129 10.907 1.00 32.92 339 ASP B O 1
ATOM 5250 N N . GLN B 1 340 ? 67.731 83.423 11.951 1.00 35.34 340 GLN B N 1
ATOM 5251 C CA . GLN B 1 340 ? 68.618 83.725 13.073 1.00 36.01 340 GLN B CA 1
ATOM 5252 C C . GLN B 1 340 ? 69.231 82.432 13.611 1.00 33.04 340 GLN B C 1
ATOM 5253 O O . GLN B 1 340 ? 70.442 82.247 13.576 1.00 32.82 340 GLN B O 1
ATOM 5259 N N . ALA B 1 341 ? 68.370 81.518 14.037 1.00 33.19 341 ALA B N 1
ATOM 5260 C CA . ALA B 1 341 ? 68.793 80.235 14.578 1.00 32.03 341 ALA B CA 1
ATOM 5261 C C . ALA B 1 341 ? 69.657 79.463 13.587 1.00 29.57 341 ALA B C 1
ATOM 5262 O O . ALA B 1 341 ? 70.682 78.890 13.953 1.00 30.11 341 ALA B O 1
ATOM 5264 N N . ASP B 1 342 ? 69.251 79.470 12.326 1.00 26.25 342 ASP B N 1
ATOM 5265 C CA . ASP B 1 342 ? 69.981 78.758 11.307 1.00 23.43 342 ASP B CA 1
ATOM 5266 C C . ASP B 1 342 ? 71.373 79.305 11.036 1.00 25.74 342 ASP B C 1
ATOM 5267 O O . ASP B 1 342 ? 72.313 78.553 10.780 1.00 29.01 342 ASP B O 1
ATOM 5272 N N . ARG B 1 343 ? 71.515 80.617 11.056 1.00 26.42 343 ARG B N 1
ATOM 5273 C CA . ARG B 1 343 ? 72.814 81.223 10.810 1.00 24.22 343 ARG B CA 1
ATOM 5274 C C . ARG B 1 343 ? 73.729 81.014 12.004 1.00 19.33 343 ARG B C 1
ATOM 5275 O O . ARG B 1 343 ? 74.946 81.149 11.912 1.00 23.75 343 ARG B O 1
ATOM 5283 N N . TYR B 1 344 ? 73.128 80.660 13.125 1.00 18.14 344 TYR B N 1
ATOM 5284 C CA . TYR B 1 344 ? 73.868 80.368 14.347 1.00 18.16 344 TYR B CA 1
ATOM 5285 C C . TYR B 1 344 ? 74.434 78.940 14.257 1.00 18.03 344 TYR B C 1
ATOM 5286 O O . TYR B 1 344 ? 75.559 78.663 14.684 1.00 15.44 344 TYR B O 1
ATOM 5295 N N . ALA B 1 345 ? 73.613 78.044 13.711 1.00 18.18 345 ALA B N 1
ATOM 5296 C CA . ALA B 1 345 ? 73.942 76.636 13.514 1.00 12.66 345 ALA B CA 1
ATOM 5297 C C . ALA B 1 345 ? 75.157 76.495 12.629 1.00 12.17 345 ALA B C 1
ATOM 5298 O O . ALA B 1 345 ? 75.824 75.476 12.683 1.00 11.61 345 ALA B O 1
ATOM 5300 N N . VAL B 1 346 ? 75.405 77.481 11.763 1.00 15.26 346 VAL B N 1
ATOM 5301 C CA . VAL B 1 346 ? 76.577 77.439 10.883 1.00 13.83 346 VAL B CA 1
ATOM 5302 C C . VAL B 1 346 ? 77.876 77.675 11.664 1.00 12.93 346 VAL B C 1
ATOM 5303 O O . VAL B 1 346 ? 78.816 76.912 11.502 1.00 14.78 346 VAL B O 1
ATOM 5307 N N . LYS B 1 347 ? 77.932 78.670 12.544 1.00 10.92 347 LYS B N 1
ATOM 5308 C CA . LYS B 1 347 ? 79.158 78.846 13.337 1.00 13.32 347 LYS B CA 1
ATOM 5309 C C . LYS B 1 347 ? 79.297 77.622 14.243 1.00 13.45 347 LYS B C 1
ATOM 5310 O O . LYS B 1 347 ? 80.385 77.084 14.420 1.00 17.54 347 LYS B O 1
ATOM 5316 N N . LEU B 1 348 ? 78.186 77.205 14.829 1.00 13.11 348 LEU B N 1
ATOM 5317 C CA . LEU B 1 348 ? 78.161 76.068 15.732 1.00 12.07 348 LEU B CA 1
ATOM 5318 C C . LEU B 1 348 ? 78.754 74.814 15.102 1.00 12.19 348 LEU B C 1
ATOM 5319 O O . LEU B 1 348 ? 79.590 74.143 15.696 1.00 15.52 348 LEU B O 1
ATOM 5324 N N . LEU B 1 349 ? 78.310 74.502 13.896 1.00 10.24 349 LEU B N 1
ATOM 5325 C CA . LEU B 1 349 ? 78.779 73.345 13.145 1.00 8.79 349 LEU B CA 1
ATOM 5326 C C . LEU B 1 349 ? 80.301 73.382 12.987 1.00 8.59 349 LEU B C 1
ATOM 5327 O O . LEU B 1 349 ? 81.000 72.411 13.267 1.00 8.62 349 LEU B O 1
ATOM 5332 N N . ASN B 1 350 ? 80.778 74.496 12.451 1.00 8.40 350 ASN B N 1
ATOM 5333 C CA . ASN B 1 350 ? 82.185 74.754 12.223 1.00 5.88 350 ASN B CA 1
ATOM 5334 C C . ASN B 1 350 ? 82.936 74.531 13.515 1.00 5.31 350 ASN B C 1
ATOM 5335 O O . ASN B 1 350 ? 84.029 74.000 13.529 1.00 10.03 350 ASN B O 1
ATOM 5340 N N . HIS B 1 351 ? 82.306 74.878 14.615 1.00 3.07 351 HIS B N 1
ATOM 5341 C CA . HIS B 1 351 ? 82.932 74.751 15.895 1.00 6.01 351 HIS B CA 1
ATOM 5342 C C . HIS B 1 351 ? 83.084 73.347 16.305 1.00 8.47 351 HIS B C 1
ATOM 5343 O O . HIS B 1 351 ? 84.158 72.916 16.688 1.00 14.13 351 HIS B O 1
ATOM 5350 N N . LEU B 1 352 ? 81.968 72.653 16.342 1.00 10.53 352 LEU B N 1
ATOM 5351 C CA . LEU B 1 352 ? 81.943 71.262 16.697 1.00 9.81 352 LEU B CA 1
ATOM 5352 C C . LEU B 1 352 ? 82.940 70.481 15.819 1.00 14.57 352 LEU B C 1
ATOM 5353 O O . LEU B 1 352 ? 83.802 69.774 16.330 1.00 21.16 352 LEU B O 1
ATOM 5358 N N . ARG B 1 353 ? 82.832 70.622 14.502 1.00 12.44 353 ARG B N 1
ATOM 5359 C CA . ARG B 1 353 ? 83.705 69.922 13.574 1.00 9.91 353 ARG B CA 1
ATOM 5360 C C . ARG B 1 353 ? 85.198 70.165 13.843 1.00 10.86 353 ARG B C 1
ATOM 5361 O O . ARG B 1 353 ? 86.044 69.270 13.685 1.00 9.57 353 ARG B O 1
ATOM 5369 N N . HIS B 1 354 ? 85.519 71.354 14.325 1.00 10.18 354 HIS B N 1
ATOM 5370 C CA . HIS B 1 354 ? 86.906 71.662 14.648 1.00 11.73 354 HIS B CA 1
ATOM 5371 C C . HIS B 1 354 ? 87.275 71.001 15.959 1.00 11.97 354 HIS B C 1
ATOM 5372 O O . HIS B 1 354 ? 88.366 71.200 16.457 1.00 15.22 354 HIS B O 1
ATOM 5379 N N . ASN B 1 355 ? 86.380 70.190 16.499 1.00 12.03 355 ASN B N 1
ATOM 5380 C CA . ASN B 1 355 ? 86.635 69.524 17.764 1.00 15.37 355 ASN B CA 1
ATOM 5381 C C . ASN B 1 355 ? 86.349 68.034 17.748 1.00 18.16 355 ASN B C 1
ATOM 5382 O O . ASN B 1 355 ? 86.040 67.445 18.793 1.00 20.96 355 ASN B O 1
ATOM 5387 N N . GLY B 1 356 ? 86.367 67.434 16.566 1.00 12.44 356 GLY B N 1
ATOM 5388 C CA . GLY B 1 356 ? 86.176 66.005 16.497 1.00 12.69 356 GLY B CA 1
ATOM 5389 C C . GLY B 1 356 ? 84.792 65.488 16.767 1.00 18.53 356 GLY B C 1
ATOM 5390 O O . GLY B 1 356 ? 84.615 64.297 17.037 1.00 24.46 356 GLY B O 1
ATOM 5391 N N . ILE B 1 357 ? 83.806 66.372 16.772 1.00 20.22 357 ILE B N 1
ATOM 5392 C CA . ILE B 1 357 ? 82.425 65.949 16.970 1.00 18.11 357 ILE B CA 1
ATOM 5393 C C . ILE B 1 357 ? 81.875 65.817 15.556 1.00 16.63 357 ILE B C 1
ATOM 5394 O O . ILE B 1 357 ? 82.200 66.623 14.694 1.00 19.24 357 ILE B O 1
ATOM 5399 N N . LYS B 1 358 ? 81.146 64.754 15.271 1.00 16.52 358 LYS B N 1
ATOM 5400 C CA . LYS B 1 358 ? 80.580 64.624 13.936 1.00 15.75 358 LYS B CA 1
ATOM 5401 C C . LYS B 1 358 ? 79.213 65.230 14.053 1.00 17.02 358 LYS B C 1
ATOM 5402 O O . LYS B 1 358 ? 78.383 64.748 14.823 1.00 16.37 358 LYS B O 1
ATOM 5408 N N . ALA B 1 359 ? 78.996 66.326 13.345 1.00 18.06 359 ALA B N 1
ATOM 5409 C CA . ALA B 1 359 ? 77.701 66.997 13.394 1.00 17.80 359 ALA B CA 1
ATOM 5410 C C . ALA B 1 359 ? 77.231 67.366 11.996 1.00 16.30 359 ALA B C 1
ATOM 5411 O O . ALA B 1 359 ? 77.997 67.282 11.045 1.00 17.90 359 ALA B O 1
ATOM 5413 N N . ASP B 1 360 ? 75.946 67.661 11.860 1.00 14.22 360 ASP B N 1
ATOM 5414 C CA . ASP B 1 360 ? 75.394 68.078 10.581 1.00 11.52 360 ASP B CA 1
ATOM 5415 C C . ASP B 1 360 ? 74.089 68.792 10.861 1.00 12.64 360 ASP B C 1
ATOM 5416 O O . ASP B 1 360 ? 73.501 68.592 11.924 1.00 16.41 360 ASP B O 1
ATOM 5421 N N . LYS B 1 361 ? 73.700 69.706 9.979 1.00 9.48 361 LYS B N 1
ATOM 5422 C CA . LYS B 1 361 ? 72.460 70.458 10.154 1.00 9.09 361 LYS B CA 1
ATOM 5423 C C . LYS B 1 361 ? 71.625 70.205 8.944 1.00 10.36 361 LYS B C 1
ATOM 5424 O O . LYS B 1 361 ? 71.970 69.356 8.125 1.00 7.75 361 LYS B O 1
ATOM 5430 N N . ASP B 1 362 ? 70.604 71.034 8.760 1.00 15.89 362 ASP B N 1
ATOM 5431 C CA . ASP B 1 362 ? 69.707 70.858 7.631 1.00 17.60 362 ASP B CA 1
ATOM 5432 C C . ASP B 1 362 ? 69.797 71.903 6.543 1.00 16.01 362 ASP B C 1
ATOM 5433 O O . ASP B 1 362 ? 69.432 73.055 6.753 1.00 22.98 362 ASP B O 1
ATOM 5438 N N . TYR B 1 363 ? 70.302 71.492 5.386 1.00 13.20 363 TYR B N 1
ATOM 5439 C CA . TYR B 1 363 ? 70.360 72.355 4.215 1.00 13.47 363 TYR B CA 1
ATOM 5440 C C . TYR B 1 363 ? 68.983 72.034 3.665 1.00 17.66 363 TYR B C 1
ATOM 5441 O O . TYR B 1 363 ? 68.155 71.553 4.434 1.00 26.96 363 TYR B O 1
ATOM 5450 N N . LEU B 1 364 ? 68.636 72.325 2.422 1.00 16.88 364 LEU B N 1
ATOM 5451 C CA . LEU B 1 364 ? 67.255 71.944 1.990 1.00 18.56 364 LEU B CA 1
ATOM 5452 C C . LEU B 1 364 ? 66.032 72.560 2.754 1.00 19.22 364 LEU B C 1
ATOM 5453 O O . LEU B 1 364 ? 64.899 72.294 2.404 1.00 17.75 364 LEU B O 1
ATOM 5458 N N . GLN B 1 365 ? 66.262 73.328 3.816 1.00 25.88 365 GLN B N 1
ATOM 5459 C CA . GLN B 1 365 ? 65.188 73.988 4.579 1.00 28.07 365 GLN B CA 1
ATOM 5460 C C . GLN B 1 365 ? 63.909 73.208 4.722 1.00 24.47 365 GLN B C 1
ATOM 5461 O O . GLN B 1 365 ? 62.985 73.424 3.954 1.00 27.95 365 GLN B O 1
ATOM 5467 N N . ARG B 1 366 ? 63.829 72.325 5.701 1.00 22.77 366 ARG B N 1
ATOM 5468 C CA . ARG B 1 366 ? 62.607 71.561 5.871 1.00 22.61 366 ARG B CA 1
ATOM 5469 C C . ARG B 1 366 ? 61.917 71.630 7.229 1.00 25.22 366 ARG B C 1
ATOM 5470 O O . ARG B 1 366 ? 62.457 72.160 8.206 1.00 22.53 366 ARG B O 1
ATOM 5478 N N . LYS B 1 367 ? 60.683 71.131 7.258 1.00 26.55 367 LYS B N 1
ATOM 5479 C CA . LYS B 1 367 ? 59.864 71.126 8.467 1.00 27.45 367 LYS B CA 1
ATOM 5480 C C . LYS B 1 367 ? 60.499 70.263 9.546 1.00 25.87 367 LYS B C 1
ATOM 5481 O O . LYS B 1 367 ? 61.144 69.279 9.209 1.00 28.78 367 LYS B O 1
ATOM 5487 N N . ILE B 1 368 ? 60.260 70.577 10.826 1.00 24.38 368 ILE B N 1
ATOM 5488 C CA . ILE B 1 368 ? 60.832 69.799 11.933 1.00 23.42 368 ILE B CA 1
ATOM 5489 C C . ILE B 1 368 ? 60.713 68.305 11.708 1.00 23.95 368 ILE B C 1
ATOM 5490 O O . ILE B 1 368 ? 61.661 67.575 11.942 1.00 25.06 368 ILE B O 1
ATOM 5495 N N . LYS B 1 369 ? 59.548 67.847 11.258 1.00 25.83 369 LYS B N 1
ATOM 5496 C CA . LYS B 1 369 ? 59.361 66.417 11.056 1.00 26.28 369 LYS B CA 1
ATOM 5497 C C . LYS B 1 369 ? 60.429 65.937 10.071 1.00 24.52 369 LYS B C 1
ATOM 5498 O O . LYS B 1 369 ? 61.098 64.922 10.309 1.00 27.37 369 LYS B O 1
ATOM 5504 N N . GLY B 1 370 ? 60.675 66.744 9.045 1.00 17.59 370 GLY B N 1
ATOM 5505 C CA . GLY B 1 370 ? 61.669 66.395 8.056 1.00 13.46 370 GLY B CA 1
ATOM 5506 C C . GLY B 1 370 ? 63.086 66.489 8.576 1.00 13.57 370 GLY B C 1
ATOM 5507 O O . GLY B 1 370 ? 63.962 65.716 8.178 1.00 15.39 370 GLY B O 1
ATOM 5508 N N . GLN B 1 371 ? 63.344 67.463 9.427 1.00 8.42 371 GLN B N 1
ATOM 5509 C CA . GLN B 1 371 ? 64.669 67.574 9.944 1.00 9.63 371 GLN B CA 1
ATOM 5510 C C . GLN B 1 371 ? 64.885 66.414 10.875 1.00 12.79 371 GLN B C 1
ATOM 5511 O O . GLN B 1 371 ? 65.922 65.760 10.799 1.00 21.77 371 GLN B O 1
ATOM 5517 N N . MET B 1 372 ? 63.891 66.103 11.700 1.00 14.78 372 MET B N 1
ATOM 5518 C CA . MET B 1 372 ? 63.989 64.992 12.657 1.00 16.64 372 MET B CA 1
ATOM 5519 C C . MET B 1 372 ? 64.209 63.653 11.956 1.00 18.49 372 MET B C 1
ATOM 5520 O O . MET B 1 372 ? 64.944 62.806 12.447 1.00 21.01 372 MET B O 1
ATOM 5525 N N . LYS B 1 373 ? 63.576 63.462 10.807 1.00 20.17 373 LYS B N 1
ATOM 5526 C CA . LYS B 1 373 ? 63.762 62.230 10.050 1.00 20.70 373 LYS B CA 1
ATOM 5527 C C . LYS B 1 373 ? 65.188 62.161 9.504 1.00 21.13 373 LYS B C 1
ATOM 5528 O O . LYS B 1 373 ? 65.814 61.111 9.529 1.00 22.23 373 LYS B O 1
ATOM 5534 N N . GLN B 1 374 ? 65.699 63.267 8.983 1.00 19.54 374 GLN B N 1
ATOM 5535 C CA . GLN B 1 374 ? 67.071 63.277 8.484 1.00 18.27 374 GLN B CA 1
ATOM 5536 C C . GLN B 1 374 ? 68.033 62.911 9.633 1.00 17.71 374 GLN B C 1
ATOM 5537 O O . GLN B 1 374 ? 68.985 62.136 9.440 1.00 13.42 374 GLN B O 1
ATOM 5543 N N . ALA B 1 375 ? 67.769 63.452 10.824 1.00 14.27 375 ALA B N 1
ATOM 5544 C CA . ALA B 1 375 ? 68.614 63.179 11.980 1.00 14.98 375 ALA B CA 1
ATOM 5545 C C . ALA B 1 375 ? 68.659 61.672 12.159 1.00 17.22 375 ALA B C 1
ATOM 5546 O O . ALA B 1 375 ? 69.722 61.067 12.274 1.00 20.95 375 ALA B O 1
ATOM 5548 N N . ASP B 1 376 ? 67.493 61.063 12.041 1.00 20.96 376 ASP B N 1
ATOM 5549 C CA . ASP B 1 376 ? 67.338 59.624 12.180 1.00 21.65 376 ASP B CA 1
ATOM 5550 C C . ASP B 1 376 ? 68.034 58.911 11.022 1.00 20.07 376 ASP B C 1
ATOM 5551 O O . ASP B 1 376 ? 68.775 57.959 11.214 1.00 20.41 376 ASP B O 1
ATOM 5556 N N . ARG B 1 377 ? 67.828 59.429 9.825 1.00 21.78 377 ARG B N 1
ATOM 5557 C CA . ARG B 1 377 ? 68.407 58.885 8.613 1.00 23.15 377 ARG B CA 1
ATOM 5558 C C . ARG B 1 377 ? 69.921 58.815 8.698 1.00 24.90 377 ARG B C 1
ATOM 5559 O O . ARG B 1 377 ? 70.520 57.819 8.293 1.00 29.10 377 ARG B O 1
ATOM 5567 N N . LEU B 1 378 ? 70.527 59.896 9.187 1.00 23.02 378 LEU B N 1
ATOM 5568 C CA . LEU B 1 378 ? 71.977 60.013 9.339 1.00 18.58 378 LEU B CA 1
ATOM 5569 C C . LEU B 1 378 ? 72.501 59.282 10.575 1.00 19.15 378 LEU B C 1
ATOM 5570 O O . LEU B 1 378 ? 73.711 59.219 10.789 1.00 23.10 378 LEU B O 1
ATOM 5575 N N . GLY B 1 379 ? 71.598 58.803 11.422 1.00 15.82 379 GLY B N 1
ATOM 5576 C CA . GLY B 1 379 ? 72.001 58.072 12.615 1.00 15.20 379 GLY B CA 1
ATOM 5577 C C . GLY B 1 379 ? 72.396 58.935 13.793 1.00 16.17 379 GLY B C 1
ATOM 5578 O O . GLY B 1 379 ? 72.986 58.437 14.764 1.00 19.65 379 GLY B O 1
ATOM 5579 N N . ALA B 1 380 ? 71.995 60.204 13.758 1.00 15.90 380 ALA B N 1
ATOM 5580 C CA . ALA B 1 380 ? 72.349 61.154 14.804 1.00 14.73 380 ALA B CA 1
ATOM 5581 C C . ALA B 1 380 ? 72.106 60.617 16.201 1.00 17.75 380 ALA B C 1
ATOM 5582 O O . ALA B 1 380 ? 70.966 60.325 16.560 1.00 24.26 380 ALA B O 1
ATOM 5584 N N . LYS B 1 381 ? 73.176 60.414 16.965 1.00 17.53 381 LYS B N 1
ATOM 5585 C CA . LYS B 1 381 ? 73.038 59.929 18.338 1.00 20.59 381 LYS B CA 1
ATOM 5586 C C . LYS B 1 381 ? 72.203 60.914 19.143 1.00 22.91 381 LYS B C 1
ATOM 5587 O O . LYS B 1 381 ? 71.417 60.527 20.024 1.00 26.88 381 LYS B O 1
ATOM 5593 N N . PHE B 1 382 ? 72.413 62.198 18.873 1.00 21.00 382 PHE B N 1
ATOM 5594 C CA . PHE B 1 382 ? 71.688 63.240 19.568 1.00 18.42 382 PHE B CA 1
ATOM 5595 C C . PHE B 1 382 ? 71.084 64.213 18.590 1.00 19.55 382 PHE B C 1
ATOM 5596 O O . PHE B 1 382 ? 71.460 64.271 17.406 1.00 18.44 382 PHE B O 1
ATOM 5604 N N . THR B 1 383 ? 70.213 65.050 19.129 1.00 19.35 383 THR B N 1
ATOM 5605 C CA . THR B 1 383 ? 69.512 66.038 18.348 1.00 16.85 383 THR B CA 1
ATOM 5606 C C . THR B 1 383 ? 69.336 67.283 19.198 1.00 14.73 383 THR B C 1
ATOM 5607 O O . THR B 1 383 ? 69.479 67.207 20.408 1.00 12.44 383 THR B O 1
ATOM 5611 N N . ILE B 1 384 ? 69.240 68.444 18.547 1.00 14.89 384 ILE B N 1
ATOM 5612 C CA . ILE B 1 384 ? 68.940 69.716 19.220 1.00 13.39 384 ILE B CA 1
ATOM 5613 C C . ILE B 1 384 ? 68.149 70.544 18.236 1.00 17.27 384 ILE B C 1
ATOM 5614 O O . ILE B 1 384 ? 68.301 70.386 17.021 1.00 21.32 384 ILE B O 1
ATOM 5619 N N . VAL B 1 385 ? 67.245 71.361 18.762 1.00 19.47 385 VAL B N 1
ATOM 5620 C CA . VAL B 1 385 ? 66.404 72.229 17.944 1.00 20.22 385 VAL B CA 1
ATOM 5621 C C . VAL B 1 385 ? 66.720 73.645 18.383 1.00 21.54 385 VAL B C 1
ATOM 5622 O O . VAL B 1 385 ? 66.447 74.007 19.525 1.00 25.34 385 VAL B O 1
ATOM 5626 N N . ILE B 1 386 ? 67.407 74.414 17.547 1.00 21.07 386 ILE B N 1
ATOM 5627 C CA . ILE B 1 386 ? 67.693 75.785 17.925 1.00 20.96 386 ILE B CA 1
ATOM 5628 C C . ILE B 1 386 ? 66.620 76.667 17.302 1.00 22.10 386 ILE B C 1
ATOM 5629 O O . ILE B 1 386 ? 66.254 76.505 16.141 1.00 21.99 386 ILE B O 1
ATOM 5634 N N . GLY B 1 387 ? 66.085 77.562 18.111 1.00 22.02 387 GLY B N 1
ATOM 5635 C CA . GLY B 1 387 ? 65.064 78.482 17.674 1.00 23.01 387 GLY B CA 1
ATOM 5636 C C . GLY B 1 387 ? 65.354 79.730 18.476 1.00 26.49 387 GLY B C 1
ATOM 5637 O O . GLY B 1 387 ? 66.142 79.680 19.434 1.00 29.07 387 GLY B O 1
ATOM 5638 N N . ASP B 1 388 ? 64.673 80.826 18.178 1.00 28.24 388 ASP B N 1
ATOM 5639 C CA . ASP B 1 388 ? 64.951 82.070 18.885 1.00 30.06 388 ASP B CA 1
ATOM 5640 C C . ASP B 1 388 ? 64.837 82.051 20.419 1.00 28.72 388 ASP B C 1
ATOM 5641 O O . ASP B 1 388 ? 65.646 82.672 21.118 1.00 26.73 388 ASP B O 1
ATOM 5646 N N . GLN B 1 389 ? 63.871 81.315 20.953 1.00 28.39 389 GLN B N 1
ATOM 5647 C CA . GLN B 1 389 ? 63.750 81.249 22.408 1.00 30.92 389 GLN B CA 1
ATOM 5648 C C . GLN B 1 389 ? 65.028 80.684 23.053 1.00 29.51 389 GLN B C 1
ATOM 5649 O O . GLN B 1 389 ? 65.546 81.251 24.003 1.00 27.49 389 GLN B O 1
ATOM 5655 N N . GLU B 1 390 ? 65.585 79.635 22.445 1.00 30.21 390 GLU B N 1
ATOM 5656 C CA . GLU B 1 390 ? 66.801 78.970 22.932 1.00 29.31 390 GLU B CA 1
ATOM 5657 C C . GLU B 1 390 ? 67.983 79.894 22.770 1.00 30.37 390 GLU B C 1
ATOM 5658 O O . GLU B 1 390 ? 68.909 79.905 23.609 1.00 27.92 390 GLU B O 1
ATOM 5664 N N . LEU B 1 391 ? 67.917 80.670 21.683 1.00 30.53 391 LEU B N 1
ATOM 5665 C CA . LEU B 1 391 ? 68.951 81.620 21.292 1.00 33.61 391 LEU B CA 1
ATOM 5666 C C . LEU B 1 391 ? 69.160 82.739 22.294 1.00 41.64 391 LEU B C 1
ATOM 5667 O O . LEU B 1 391 ? 70.231 83.374 22.314 1.00 43.70 391 LEU B O 1
ATOM 5672 N N . GLU B 1 392 ? 68.134 83.004 23.108 1.00 50.21 392 GLU B N 1
ATOM 5673 C CA . GLU B 1 392 ? 68.212 84.053 24.145 1.00 55.82 392 GLU B CA 1
ATOM 5674 C C . GLU B 1 392 ? 68.459 83.460 25.547 1.00 56.21 392 GLU B C 1
ATOM 5675 O O . GLU B 1 392 ? 69.409 83.861 26.255 1.00 56.55 392 GLU B O 1
ATOM 5681 N N . ASN B 1 393 ? 67.629 82.481 25.921 1.00 54.92 393 ASN B N 1
ATOM 5682 C CA . ASN B 1 393 ? 67.756 81.789 27.206 1.00 51.96 393 ASN B CA 1
ATOM 5683 C C . ASN B 1 393 ? 69.170 81.190 27.308 1.00 49.74 393 ASN B C 1
ATOM 5684 O O . ASN B 1 393 ? 69.663 80.935 28.412 1.00 52.36 393 ASN B O 1
ATOM 5689 N N . ASN B 1 394 ? 69.808 80.984 26.155 1.00 44.48 394 ASN B N 1
ATOM 5690 C CA . ASN B 1 394 ? 71.140 80.391 26.081 1.00 45.24 394 ASN B CA 1
ATOM 5691 C C . ASN B 1 394 ? 71.052 79.020 26.748 1.00 45.06 394 ASN B C 1
ATOM 5692 O O . ASN B 1 394 ? 71.844 78.671 27.640 1.00 45.50 394 ASN B O 1
ATOM 5697 N N . LYS B 1 395 ? 70.071 78.238 26.309 1.00 43.11 395 LYS B N 1
ATOM 5698 C CA . LYS B 1 395 ? 69.881 76.903 26.867 1.00 41.64 395 LYS B CA 1
ATOM 5699 C C . LYS B 1 395 ? 69.076 76.069 25.906 1.00 39.09 395 LYS B C 1
ATOM 5700 O O . LYS B 1 395 ? 68.097 76.570 25.339 1.00 36.87 395 LYS B O 1
ATOM 5706 N N . ILE B 1 396 ? 69.491 74.817 25.711 1.00 36.98 396 ILE B N 1
ATOM 5707 C CA . ILE B 1 396 ? 68.782 73.900 24.818 1.00 35.87 396 ILE B CA 1
ATOM 5708 C C . ILE B 1 396 ? 68.661 72.531 25.458 1.00 36.16 396 ILE B C 1
ATOM 5709 O O . ILE B 1 396 ? 69.367 72.188 26.424 1.00 35.95 396 ILE B O 1
ATOM 5714 N N . ASP B 1 397 ? 67.736 71.761 24.917 1.00 37.34 397 ASP B N 1
ATOM 5715 C CA . ASP B 1 397 ? 67.509 70.418 25.381 1.00 38.68 397 ASP B CA 1
ATOM 5716 C C . ASP B 1 397 ? 68.163 69.514 24.361 1.00 37.85 397 ASP B C 1
ATOM 5717 O O . ASP B 1 397 ? 67.862 69.583 23.173 1.00 39.11 397 ASP B O 1
ATOM 5722 N N . VAL B 1 398 ? 69.159 68.780 24.823 1.00 35.60 398 VAL B N 1
ATOM 5723 C CA . VAL B 1 398 ? 69.892 67.825 24.021 1.00 34.58 398 VAL B CA 1
ATOM 5724 C C . VAL B 1 398 ? 69.183 66.460 24.209 1.00 35.66 398 VAL B C 1
ATOM 5725 O O . VAL B 1 398 ? 69.321 65.803 25.248 1.00 42.12 398 VAL B O 1
ATOM 5729 N N . LYS B 1 399 ? 68.372 66.056 23.244 1.00 31.00 399 LYS B N 1
ATOM 5730 C CA . LYS B 1 399 ? 67.658 64.797 23.373 1.00 28.87 399 LYS B CA 1
ATOM 5731 C C . LYS B 1 399 ? 68.472 63.649 22.824 1.00 28.90 399 LYS B C 1
ATOM 5732 O O . LYS B 1 399 ? 68.940 63.713 21.684 1.00 31.84 399 LYS B O 1
ATOM 5738 N N . ASN B 1 400 ? 68.674 62.629 23.659 1.00 28.13 400 ASN B N 1
ATOM 5739 C CA . ASN B 1 400 ? 69.379 61.401 23.283 1.00 25.03 400 ASN B CA 1
ATOM 5740 C C . ASN B 1 400 ? 68.421 60.680 22.362 1.00 22.26 400 ASN B C 1
ATOM 5741 O O . ASN B 1 400 ? 67.407 60.186 22.824 1.00 23.85 400 ASN B O 1
ATOM 5746 N N . MET B 1 401 ? 68.779 60.513 21.102 1.00 18.53 401 MET B N 1
ATOM 5747 C CA . MET B 1 401 ? 67.862 59.915 20.159 1.00 23.82 401 MET B CA 1
ATOM 5748 C C . MET B 1 401 ? 67.389 58.468 20.375 1.00 28.75 401 MET B C 1
ATOM 5749 O O . MET B 1 401 ? 66.387 58.025 19.786 1.00 31.02 401 MET B O 1
ATOM 5754 N N . THR B 1 402 ? 68.079 57.726 21.223 1.00 30.53 402 THR B N 1
ATOM 5755 C CA . THR B 1 402 ? 67.657 56.357 21.459 1.00 35.37 402 THR B CA 1
ATOM 5756 C C . THR B 1 402 ? 66.764 56.247 22.691 1.00 35.09 402 THR B C 1
ATOM 5757 O O . THR B 1 402 ? 65.641 55.741 22.611 1.00 36.50 402 THR B O 1
ATOM 5761 N N . THR B 1 403 ? 67.245 56.745 23.823 1.00 32.64 403 THR B N 1
ATOM 5762 C CA . THR B 1 403 ? 66.429 56.724 25.024 1.00 32.85 403 THR B CA 1
ATOM 5763 C C . THR B 1 403 ? 65.291 57.734 24.896 1.00 33.63 403 THR B C 1
ATOM 5764 O O . THR B 1 403 ? 64.271 57.589 25.557 1.00 37.52 403 THR B O 1
ATOM 5768 N N . GLY B 1 404 ? 65.461 58.741 24.036 1.00 34.27 404 GLY B N 1
ATOM 5769 C CA . GLY B 1 404 ? 64.448 59.778 23.868 1.00 31.27 404 GLY B CA 1
ATOM 5770 C C . GLY B 1 404 ? 64.453 60.761 25.037 1.00 29.64 404 GLY B C 1
ATOM 5771 O O . GLY B 1 404 ? 63.542 61.577 25.199 1.00 28.25 404 GLY B O 1
ATOM 5772 N N . GLU B 1 405 ? 65.496 60.665 25.849 1.00 28.12 405 GLU B N 1
ATOM 5773 C CA . GLU B 1 405 ? 65.675 61.477 27.037 1.00 33.84 405 GLU B CA 1
ATOM 5774 C C . GLU B 1 405 ? 66.368 62.798 26.734 1.00 34.29 405 GLU B C 1
ATOM 5775 O O . GLU B 1 405 ? 67.411 62.823 26.092 1.00 36.14 405 GLU B O 1
ATOM 5781 N N . SER B 1 406 ? 65.800 63.901 27.198 1.00 33.58 406 SER B N 1
ATOM 5782 C CA . SER B 1 406 ? 66.426 65.206 26.970 1.00 32.00 406 SER B CA 1
ATOM 5783 C C . SER B 1 406 ? 67.330 65.570 28.139 1.00 30.70 406 SER B C 1
ATOM 5784 O O . SER B 1 406 ? 67.198 65.036 29.232 1.00 30.64 406 SER B O 1
ATOM 5787 N N . GLU B 1 407 ? 68.264 66.469 27.884 1.00 33.26 407 GLU B N 1
ATOM 5788 C CA . GLU B 1 407 ? 69.183 66.948 28.897 1.00 36.37 407 GLU B CA 1
ATOM 5789 C C . GLU B 1 407 ? 69.265 68.416 28.533 1.00 34.91 407 GLU B C 1
ATOM 5790 O O . GLU B 1 407 ? 69.524 68.743 27.385 1.00 31.26 407 GLU B O 1
ATOM 5796 N N . THR B 1 408 ? 68.965 69.298 29.473 1.00 35.84 408 THR B N 1
ATOM 5797 C CA . THR B 1 408 ? 68.981 70.719 29.189 1.00 36.37 408 THR B CA 1
ATOM 5798 C C . THR B 1 408 ? 70.294 71.314 29.616 1.00 37.58 408 THR B C 1
ATOM 5799 O O . THR B 1 408 ? 70.704 71.144 30.756 1.00 39.21 408 THR B O 1
ATOM 5803 N N . ILE B 1 409 ? 70.993 71.952 28.686 1.00 38.41 409 ILE B N 1
ATOM 5804 C CA . ILE B 1 409 ? 72.265 72.598 29.021 1.00 40.65 409 ILE B CA 1
ATOM 5805 C C . ILE B 1 409 ? 72.285 74.022 28.454 1.00 39.62 409 ILE B C 1
ATOM 5806 O O . ILE B 1 409 ? 71.335 74.421 27.758 1.00 38.56 409 ILE B O 1
ATOM 5811 N N . GLU B 1 410 ? 73.317 74.800 28.779 1.00 36.88 410 GLU B N 1
ATOM 5812 C CA . GLU B 1 410 ? 73.416 76.154 28.261 1.00 38.00 410 GLU B CA 1
ATOM 5813 C C . GLU B 1 410 ? 73.972 75.993 26.842 1.00 37.00 410 GLU B C 1
ATOM 5814 O O . GLU B 1 410 ? 74.725 75.051 26.580 1.00 35.66 410 GLU B O 1
ATOM 5820 N N . LEU B 1 411 ? 73.614 76.900 25.935 1.00 36.46 411 LEU B N 1
ATOM 5821 C CA . LEU B 1 411 ? 74.087 76.813 24.552 1.00 38.07 411 LEU B CA 1
ATOM 5822 C C . LEU B 1 411 ? 75.616 76.799 24.466 1.00 41.18 411 LEU B C 1
ATOM 5823 O O . LEU B 1 411 ? 76.214 76.135 23.606 1.00 41.62 411 LEU B O 1
ATOM 5828 N N . ASP B 1 412 ? 76.254 77.563 25.330 1.00 40.86 412 ASP B N 1
ATOM 5829 C CA . ASP B 1 412 ? 77.699 77.588 25.343 1.00 44.76 412 ASP B CA 1
ATOM 5830 C C . ASP B 1 412 ? 78.273 76.189 25.535 1.00 46.66 412 ASP B C 1
ATOM 5831 O O . ASP B 1 412 ? 79.244 75.780 24.848 1.00 52.20 412 ASP B O 1
ATOM 5836 N N . ALA B 1 413 ? 77.681 75.400 26.436 1.00 42.69 413 ALA B N 1
ATOM 5837 C CA . ALA B 1 413 ? 78.192 74.072 26.726 1.00 38.45 413 ALA B CA 1
ATOM 5838 C C . ALA B 1 413 ? 78.252 73.179 25.525 1.00 35.75 413 ALA B C 1
ATOM 5839 O O . ALA B 1 413 ? 79.201 72.443 25.399 1.00 36.71 413 ALA B O 1
ATOM 5841 N N . LEU B 1 414 ? 77.316 73.346 24.594 1.00 32.54 414 LEU B N 1
ATOM 5842 C CA . LEU B 1 414 ? 77.265 72.502 23.406 1.00 29.80 414 LEU B CA 1
ATOM 5843 C C . LEU B 1 414 ? 78.564 71.796 22.974 1.00 31.21 414 LEU B C 1
ATOM 5844 O O . LEU B 1 414 ? 78.664 70.553 23.004 1.00 24.35 414 LEU B O 1
ATOM 5849 N N . VAL B 1 415 ? 79.566 72.595 22.597 1.00 35.41 415 VAL B N 1
ATOM 5850 C CA . VAL B 1 415 ? 80.864 72.070 22.164 1.00 40.13 415 VAL B CA 1
ATOM 5851 C C . VAL B 1 415 ? 81.544 71.266 23.298 1.00 40.40 415 VAL B C 1
ATOM 5852 O O . VAL B 1 415 ? 81.909 70.101 23.123 1.00 38.92 415 VAL B O 1
ATOM 5856 N N . GLU B 1 416 ? 81.675 71.920 24.450 1.00 45.13 416 GLU B N 1
ATOM 5857 C CA . GLU B 1 416 ? 82.295 71.395 25.698 1.00 46.15 416 GLU B CA 1
ATOM 5858 C C . GLU B 1 416 ? 81.634 70.108 26.193 1.00 42.91 416 GLU B C 1
ATOM 5859 O O . GLU B 1 416 ? 82.259 69.193 26.739 1.00 40.58 416 GLU B O 1
ATOM 5865 N N . TYR B 1 417 ? 80.327 70.099 26.014 1.00 42.32 417 TYR B N 1
ATOM 5866 C CA . TYR B 1 417 ? 79.468 69.017 26.423 1.00 43.04 417 TYR B CA 1
ATOM 5867 C C . TYR B 1 417 ? 79.616 67.838 25.498 1.00 42.98 417 TYR B C 1
ATOM 5868 O O . TYR B 1 417 ? 79.483 66.681 25.937 1.00 45.14 417 TYR B O 1
ATOM 5877 N N . PHE B 1 418 ? 79.778 68.117 24.208 1.00 40.86 418 PHE B N 1
ATOM 5878 C CA . PHE B 1 418 ? 79.949 67.037 23.241 1.00 42.20 418 PHE B CA 1
ATOM 5879 C C . PHE B 1 418 ? 81.376 66.499 23.240 1.00 45.03 418 PHE B C 1
ATOM 5880 O O . PHE B 1 418 ? 81.570 65.276 23.199 1.00 45.89 418 PHE B O 1
ATOM 5888 N N . LYS B 1 419 ? 82.357 67.390 23.419 1.00 52.18 419 LYS B N 1
ATOM 5889 C CA . LYS B 1 419 ? 83.783 67.012 23.473 1.00 57.86 419 LYS B CA 1
ATOM 5890 C C . LYS B 1 419 ? 84.044 65.980 24.605 1.00 63.13 419 LYS B C 1
ATOM 5891 O O . LYS B 1 419 ? 84.673 64.933 24.285 1.00 66.79 419 LYS B O 1
#

Organism: Staphylococcus aureus (NCBI:txid1280)

InterPro domains:
  IPR004154 Anticodon-binding [PF03129] (332-420)
  IPR004516 Histidine-tRNA ligase/ATP phosphoribosyltransferase regulatory subunit [PIRSF001549] (1-419)
  IPR004516 Histidine-tRNA ligase/ATP phosphoribosyltransferase regulatory subunit [PTHR43707] (3-414)
  IPR006195 Aminoacyl-tRNA synthetase, class II [PS50862] (1-320)
  IPR015807 Histidine-tRNA ligase [MF_00127] (1-420)
  IPR015807 Histidine-tRNA ligase [TIGR00442] (4-410)
  IPR036621 Anticodon-binding domain superfamily [G3DSA:3.40.50.800] (328-420)
  IPR041715 Class II Histidinyl-tRNA synthetase (HisRS)-like catalytic core domain [PF13393] (7-313)
  IPR041715 Class II Histidinyl-tRNA synthetase (HisRS)-like catalytic core domain [cd00773] (15-310)
  IPR045864 Class II Aminoacyl-tRNA synthetase/Biotinyl protein ligase (BPL) and lipoyl protein ligase (LPL) [G3DSA:3.30.930.10] (1-324)
  IPR045864 Class II Aminoacyl-tRNA synthetase/Biotinyl protein ligase (BPL) and lipoyl protein ligase (LPL) [SSF55681] (1-319)

Sequence (732 aa):
MIKIPRGTQDILPEDSKKWRYIENQLDELMTFYNYKEIRTPIFESTDLFAREMYTFKDKGDRSITLRPEGTAAVVRSYIEHKMQGNPNQPIKLYYNGPMFRYYRQFNQFGVEAIGAENPSVDAEVLAMVMHIYQSFGLKHLKLVINSVGDMASRKEYNEALVKHFEPVIHEFCSDCQSRLHTDPMRILTAPRITDFLNEESKAYYEQVKAYLDDLGIPYTEDPNLVRGLDYYTHTAFELMMDNPNYDGAITTLCGGGRYNGLLELLDGPSETGIGFALSIERLLLALEEEGIELDIEENLDLFIVTMGDQADRYAVKLLNHLRHNGIKADKDYLQRKIKGQMKQADRLGAKFTIVIGDQELENNKIDVKNMTTGESETIELDALVEYFKKMIKIPRGTQDILPEDSKKWRYIENQLDELMTFYNYKEIRTPIFESTDLFAREMYTFKDKGDRSITLRPEGTAAVVRSYIEHKMQGNPNQPIKLYYNGPMFRYYRQFNQFGVEAIGAENPSVDAEVLAMVMHIYQSFGLKHLKLVINSVGDMASSKAYYEQVKAYLDDLGIPYTEDPNLVRGLDYYTHTAFELMMDNPNYDGAITTLCGGGRYNGLLELLDGPSETGIGFALSIERLLLALEEEGIELDIEENLDLFIVTMGDQADRYAVKLLNHLRHNGIKADKDYLQRKIKGQMKQADRLGAKFTIVIGDQELENNKIDVKNMTTGESETIELDALVEYFK